Protein AF-A0A924WTA7-F1 (afdb_monomer_lite)

Structure (mmCIF, N/CA/C/O backbone):
data_AF-A0A924WTA7-F1
#
_entry.id   AF-A0A924WTA7-F1
#
loop_
_atom_site.group_PDB
_atom_site.id
_atom_site.type_symbol
_atom_site.label_atom_id
_atom_site.label_alt_id
_atom_site.label_comp_id
_atom_site.label_asym_id
_atom_site.label_entity_id
_atom_site.label_seq_id
_atom_site.pdbx_PDB_ins_code
_atom_site.Cartn_x
_atom_site.Cartn_y
_atom_site.Cartn_z
_atom_site.occupancy
_atom_site.B_iso_or_equiv
_atom_site.auth_seq_id
_atom_site.auth_comp_id
_atom_site.auth_asym_id
_atom_site.auth_atom_id
_atom_site.pdbx_PDB_model_num
ATOM 1 N N . MET A 1 1 ? 3.407 2.671 -11.852 1.00 28.19 1 MET A N 1
ATOM 2 C CA . MET A 1 1 ? 4.182 3.380 -10.799 1.00 28.19 1 MET A CA 1
ATOM 3 C C . MET A 1 1 ? 5.503 2.660 -10.508 1.00 28.19 1 MET A C 1
ATOM 5 O O . MET A 1 1 ? 6.537 3.279 -10.706 1.00 28.19 1 MET A O 1
ATOM 9 N N . LEU A 1 2 ? 5.511 1.359 -10.167 1.00 25.31 2 LEU A N 1
ATOM 10 C CA . LEU A 1 2 ? 6.747 0.553 -10.023 1.00 25.31 2 LEU A CA 1
ATOM 11 C C . LEU A 1 2 ? 7.569 0.410 -11.327 1.00 25.31 2 LEU A C 1
ATOM 13 O O . LEU A 1 2 ? 8.793 0.410 -11.280 1.00 25.31 2 LEU A O 1
ATOM 17 N N . THR A 1 3 ? 6.927 0.391 -12.500 1.00 32.69 3 THR A N 1
ATOM 18 C CA . THR A 1 3 ? 7.593 0.323 -13.819 1.00 32.69 3 THR A CA 1
ATOM 19 C C . THR A 1 3 ? 8.414 1.570 -14.171 1.00 32.69 3 THR A C 1
ATOM 21 O O . THR A 1 3 ? 9.398 1.470 -14.897 1.00 32.69 3 THR A O 1
ATOM 24 N N . ILE A 1 4 ? 8.075 2.739 -13.606 1.00 33.22 4 ILE A N 1
ATOM 25 C CA . ILE A 1 4 ? 8.861 3.974 -13.782 1.00 33.22 4 ILE A CA 1
ATOM 26 C C . ILE A 1 4 ? 10.202 3.866 -13.032 1.00 33.22 4 ILE A C 1
ATOM 28 O O . ILE A 1 4 ? 11.200 4.402 -13.502 1.00 33.22 4 ILE A O 1
ATOM 32 N N . ALA A 1 5 ? 10.258 3.118 -11.920 1.00 28.86 5 ALA A N 1
ATOM 33 C CA . ALA A 1 5 ? 11.489 2.888 -11.157 1.00 28.86 5 ALA A CA 1
ATOM 34 C C . ALA A 1 5 ? 12.494 1.994 -11.912 1.00 28.86 5 ALA A C 1
ATOM 36 O O . ALA A 1 5 ? 13.695 2.264 -11.896 1.00 28.86 5 ALA A O 1
ATOM 37 N N . GLY A 1 6 ? 12.005 0.969 -12.627 1.00 29.58 6 GLY A N 1
ATOM 38 C CA . GLY A 1 6 ? 12.844 0.016 -13.371 1.00 29.58 6 GLY A CA 1
ATOM 39 C C . GLY A 1 6 ? 13.664 0.647 -14.505 1.00 29.58 6 GLY A C 1
ATOM 40 O O . GLY A 1 6 ? 14.790 0.227 -14.765 1.00 29.58 6 GLY A O 1
ATOM 41 N N . GLY A 1 7 ? 13.160 1.725 -15.118 1.00 31.39 7 GLY A N 1
ATOM 42 C CA . GLY A 1 7 ? 13.829 2.427 -16.221 1.00 31.39 7 GLY A CA 1
ATOM 43 C C . GLY A 1 7 ? 15.033 3.301 -15.834 1.00 31.39 7 GLY A C 1
ATOM 44 O O . GLY A 1 7 ? 15.723 3.794 -16.723 1.00 31.39 7 GLY A O 1
ATOM 45 N N . ILE A 1 8 ? 15.310 3.513 -14.539 1.00 35.62 8 ILE A N 1
ATOM 46 C CA . ILE A 1 8 ? 16.321 4.485 -14.053 1.00 35.62 8 ILE A CA 1
ATOM 47 C C . ILE A 1 8 ? 17.599 3.788 -13.533 1.00 35.62 8 ILE A C 1
ATOM 49 O O . ILE A 1 8 ? 18.586 4.433 -13.180 1.00 35.62 8 ILE A O 1
ATOM 53 N N . VAL A 1 9 ? 17.642 2.451 -13.543 1.00 31.70 9 VAL A N 1
ATOM 54 C CA . VAL A 1 9 ? 18.709 1.639 -12.913 1.00 31.70 9 VAL A CA 1
ATOM 55 C C . VAL A 1 9 ? 20.120 1.873 -13.504 1.00 31.70 9 VAL A C 1
ATOM 57 O O . VAL A 1 9 ? 21.126 1.513 -12.894 1.00 31.70 9 VAL A O 1
ATOM 60 N N . VAL A 1 10 ? 20.250 2.560 -14.640 1.00 34.97 10 VAL A N 1
ATOM 61 C CA . VAL A 1 10 ? 21.535 2.738 -15.344 1.00 34.97 10 VAL A CA 1
ATOM 62 C C . VAL A 1 10 ? 22.418 3.855 -14.756 1.00 34.97 10 VAL A C 1
ATOM 64 O O . VAL A 1 10 ? 23.611 3.920 -15.041 1.00 34.97 10 VAL A O 1
ATOM 67 N N . LEU A 1 11 ? 21.912 4.702 -13.856 1.00 31.02 11 LEU A N 1
ATOM 68 C CA . LEU A 1 11 ? 22.708 5.805 -13.292 1.00 31.02 11 LEU A CA 1
ATOM 69 C C . LEU A 1 11 ? 23.697 5.388 -12.176 1.00 31.02 11 LEU A C 1
ATOM 71 O O . LEU A 1 11 ? 24.550 6.182 -11.778 1.00 31.02 11 LEU A O 1
ATOM 75 N N . ALA A 1 12 ? 23.624 4.151 -11.671 1.00 29.91 12 ALA A N 1
ATOM 76 C CA . ALA A 1 12 ? 24.278 3.768 -10.416 1.00 29.91 12 ALA A CA 1
ATOM 77 C C . ALA A 1 12 ? 25.805 3.532 -10.461 1.00 29.91 12 ALA A C 1
ATOM 79 O O . ALA A 1 12 ? 26.386 3.320 -9.400 1.00 29.91 12 ALA A O 1
ATOM 80 N N . ALA A 1 13 ? 26.494 3.531 -11.610 1.00 34.81 13 ALA A N 1
ATOM 81 C CA . ALA A 1 13 ? 27.899 3.070 -11.616 1.00 34.81 13 ALA A CA 1
ATOM 82 C C . ALA A 1 13 ? 28.902 3.862 -12.455 1.00 34.81 13 ALA A C 1
ATOM 84 O O . ALA A 1 13 ? 29.948 3.338 -12.828 1.00 34.81 13 ALA A O 1
ATOM 85 N N . VAL A 1 14 ? 28.664 5.157 -12.652 1.00 33.22 14 VAL A N 1
ATOM 86 C CA . VAL A 1 14 ? 29.752 6.064 -13.062 1.00 33.22 14 VAL A CA 1
ATOM 87 C C . VAL A 1 14 ? 30.529 6.595 -11.838 1.00 33.22 14 VAL A C 1
ATOM 89 O O . VAL A 1 14 ? 31.705 6.928 -11.944 1.00 33.22 14 VAL A O 1
ATOM 92 N N . GLY A 1 15 ? 29.928 6.583 -10.640 1.00 27.72 15 GLY A N 1
ATOM 93 C CA . GLY A 1 15 ? 30.488 7.214 -9.433 1.00 27.72 15 GLY A CA 1
ATOM 94 C C . GLY A 1 15 ? 31.543 6.438 -8.638 1.00 27.72 15 GLY A C 1
ATOM 95 O O . GLY A 1 15 ? 32.041 6.960 -7.645 1.00 27.72 15 GLY A O 1
ATOM 96 N N . GLY A 1 16 ? 31.891 5.209 -9.029 1.00 26.66 16 GLY A N 1
ATOM 97 C CA . GLY A 1 16 ? 32.831 4.373 -8.267 1.00 26.66 16 GLY A CA 1
ATOM 98 C C . GLY A 1 16 ? 34.277 4.363 -8.770 1.00 26.66 16 GLY A C 1
ATOM 99 O O . GLY A 1 16 ? 35.126 3.783 -8.100 1.00 26.66 16 GLY A O 1
ATOM 100 N N . GLY A 1 17 ? 34.559 4.944 -9.944 1.00 30.69 17 GLY A N 1
ATOM 101 C CA . GLY A 1 17 ? 35.765 4.590 -10.700 1.00 30.69 17 GLY A CA 1
ATOM 102 C C . GLY A 1 17 ? 36.702 5.711 -11.144 1.00 30.69 17 GLY A C 1
ATOM 103 O O . GLY A 1 17 ? 37.903 5.477 -11.113 1.00 30.69 17 GLY A O 1
ATOM 104 N N . LEU A 1 18 ? 36.240 6.887 -11.585 1.00 29.45 18 LEU A N 1
ATOM 105 C CA . LEU A 1 18 ? 37.131 7.908 -12.172 1.00 29.45 18 LEU A CA 1
ATOM 106 C C . LEU A 1 18 ? 36.600 9.348 -11.976 1.00 29.45 18 LEU A C 1
ATOM 108 O O . LEU A 1 18 ? 35.395 9.573 -11.935 1.00 29.45 18 LEU A O 1
ATOM 112 N N . LEU A 1 19 ? 37.539 10.288 -11.802 1.00 26.83 19 LEU A N 1
ATOM 113 C CA . LEU A 1 19 ? 37.437 11.620 -11.164 1.00 26.83 19 LEU A CA 1
ATOM 114 C C . LEU A 1 19 ? 37.329 12.799 -12.163 1.00 26.83 19 LEU A C 1
ATOM 116 O O . LEU A 1 19 ? 37.652 12.598 -13.324 1.00 26.83 19 LEU A O 1
ATOM 120 N N . LEU A 1 20 ? 36.839 13.994 -11.753 1.00 36.53 20 LEU A N 1
ATOM 121 C CA . LEU A 1 20 ? 35.818 14.747 -12.532 1.00 36.53 20 LEU A CA 1
ATOM 122 C C . LEU A 1 20 ? 35.754 16.306 -12.659 1.00 36.53 20 LEU A C 1
ATOM 124 O O . LEU A 1 20 ? 36.115 17.010 -11.725 1.00 36.53 20 LEU A O 1
ATOM 128 N N . TYR A 1 21 ? 35.324 16.753 -13.881 1.00 43.41 21 TYR A N 1
ATOM 129 C CA . TYR A 1 21 ? 35.082 18.032 -14.668 1.00 43.41 21 TYR A CA 1
ATOM 130 C C . TYR A 1 21 ? 36.039 19.270 -14.846 1.00 43.41 21 TYR A C 1
ATOM 132 O O . TYR A 1 21 ? 36.932 19.499 -14.043 1.00 43.41 21 TYR A O 1
ATOM 140 N N . GLY A 1 22 ? 35.907 20.160 -15.877 1.00 27.33 22 GLY A N 1
ATOM 141 C CA . GLY A 1 22 ? 34.830 20.392 -16.883 1.00 27.33 22 GLY A CA 1
ATOM 142 C C . GLY A 1 22 ? 35.028 21.515 -17.948 1.00 27.33 22 GLY A C 1
ATOM 143 O O . GLY A 1 22 ? 35.989 22.268 -17.889 1.00 27.33 22 GLY A O 1
ATOM 144 N N . HIS A 1 23 ? 34.085 21.626 -18.914 1.00 24.61 23 HIS A N 1
ATOM 145 C CA . HIS A 1 23 ? 33.738 22.798 -19.770 1.00 24.61 23 HIS A CA 1
ATOM 146 C C . HIS A 1 23 ? 32.429 22.540 -20.578 1.00 24.61 23 HIS A C 1
ATOM 148 O O . HIS A 1 23 ? 32.063 21.389 -20.816 1.00 24.61 23 HIS A O 1
ATOM 154 N N . LYS A 1 24 ? 31.727 23.601 -21.035 1.00 29.80 24 LYS A N 1
ATOM 155 C CA . LYS A 1 24 ? 30.596 23.534 -22.002 1.00 29.80 24 LYS A CA 1
ATOM 156 C C . LYS A 1 24 ? 31.083 23.064 -23.382 1.00 29.80 24 LYS A C 1
ATOM 158 O O . LYS A 1 24 ? 32.128 23.527 -23.829 1.00 29.80 24 LYS A O 1
ATOM 163 N N . LEU A 1 25 ? 30.31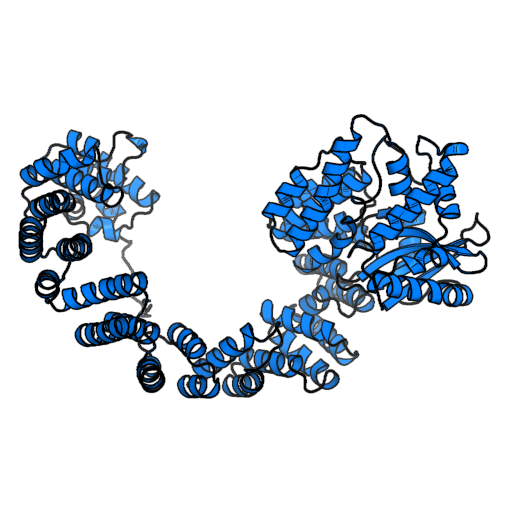6 22.210 -24.075 1.00 35.22 25 LEU A N 1
ATOM 164 C CA . LEU A 1 25 ? 30.744 21.573 -25.332 1.00 35.22 25 LEU A CA 1
ATOM 165 C C . LEU A 1 25 ? 29.666 21.512 -26.437 1.00 35.22 25 LEU A C 1
ATOM 167 O O . LEU A 1 25 ? 28.473 21.543 -26.129 1.00 35.22 25 LEU A O 1
ATOM 171 N N . PRO A 1 26 ? 30.097 21.407 -27.714 1.00 28.80 26 PRO A N 1
ATOM 172 C CA . PRO A 1 26 ? 29.258 21.350 -28.908 1.00 28.80 26 PRO A CA 1
ATOM 173 C C . PRO A 1 26 ? 28.727 19.936 -29.218 1.00 28.80 26 PRO A C 1
ATOM 175 O O . PRO A 1 26 ? 29.161 18.932 -28.655 1.00 28.80 26 PRO A O 1
ATOM 178 N N . THR A 1 27 ? 27.775 19.886 -30.149 1.00 32.72 27 THR A N 1
ATOM 179 C CA . THR A 1 27 ? 27.124 18.695 -30.718 1.00 32.72 27 THR A CA 1
ATOM 180 C C . THR A 1 27 ? 28.106 17.676 -31.323 1.00 32.72 27 THR A C 1
ATOM 182 O O . THR A 1 27 ? 29.111 18.059 -31.916 1.00 32.72 27 THR A O 1
ATOM 185 N N . ARG A 1 28 ? 27.784 16.379 -31.158 1.00 42.12 28 ARG A N 1
ATOM 186 C CA . ARG A 1 28 ? 28.545 15.177 -31.576 1.00 42.12 28 ARG A CA 1
ATOM 187 C C . ARG A 1 28 ? 28.965 15.156 -33.061 1.00 42.12 28 ARG A C 1
ATOM 189 O O . ARG A 1 28 ? 28.349 15.808 -33.892 1.00 42.12 28 ARG A O 1
ATOM 196 N N . ILE A 1 29 ? 29.993 14.346 -33.350 1.00 38.91 29 ILE A N 1
ATOM 197 C CA . ILE A 1 29 ? 30.813 14.318 -34.582 1.00 38.91 29 ILE A CA 1
ATOM 198 C C . ILE A 1 29 ? 30.165 13.620 -35.803 1.00 38.91 29 ILE A C 1
ATOM 200 O O . ILE A 1 29 ? 30.636 13.827 -36.916 1.00 38.91 29 ILE A O 1
ATOM 204 N N . ASP A 1 30 ? 29.055 12.890 -35.667 1.00 43.25 30 ASP A N 1
ATOM 205 C CA . ASP A 1 30 ? 28.564 12.036 -36.766 1.00 43.25 30 ASP A CA 1
ATOM 206 C C . ASP A 1 30 ? 27.236 12.546 -37.371 1.00 43.25 30 ASP A C 1
ATOM 208 O O . ASP A 1 30 ? 26.161 12.105 -36.982 1.00 43.25 30 ASP A O 1
ATOM 212 N N . GLY A 1 31 ? 27.275 13.475 -38.329 1.00 49.94 31 GLY A N 1
ATOM 213 C CA . GLY A 1 31 ? 26.071 13.937 -39.050 1.00 49.94 31 GLY A CA 1
ATOM 214 C C . GLY A 1 31 ? 25.108 14.815 -38.232 1.00 49.94 31 GLY A C 1
ATOM 215 O O . GLY A 1 31 ? 25.347 15.145 -37.068 1.00 49.94 31 GLY A O 1
ATOM 216 N N . SER A 1 32 ? 24.010 15.260 -38.851 1.00 55.28 32 SER A N 1
ATOM 217 C CA . SER A 1 32 ? 23.024 16.093 -38.154 1.00 55.28 32 SER A CA 1
ATOM 218 C C . SER A 1 32 ? 22.236 15.269 -37.124 1.00 55.28 32 SER A C 1
ATOM 220 O O . SER A 1 32 ? 21.926 14.096 -37.330 1.00 55.28 32 SER A O 1
ATOM 222 N N . ARG A 1 33 ? 21.839 15.893 -36.004 1.00 60.31 33 ARG A N 1
ATOM 223 C CA . ARG A 1 33 ? 21.002 15.250 -34.965 1.00 60.31 33 ARG A CA 1
ATOM 224 C C . ARG A 1 33 ? 19.729 14.602 -35.527 1.00 60.31 33 ARG A C 1
ATOM 226 O O . ARG A 1 33 ? 19.269 13.596 -34.994 1.00 60.31 33 ARG A O 1
ATOM 233 N N . ALA A 1 34 ? 19.157 15.181 -36.581 1.00 58.69 34 ALA A N 1
ATOM 234 C CA . ALA A 1 34 ? 17.959 14.663 -37.233 1.00 58.69 34 ALA A CA 1
ATOM 235 C C . ALA A 1 34 ? 18.231 13.352 -37.990 1.00 58.69 34 ALA A C 1
ATOM 237 O O . ALA A 1 34 ? 17.439 12.416 -37.886 1.00 58.69 34 ALA A O 1
ATOM 238 N N . GLU A 1 35 ? 19.366 13.252 -38.686 1.00 61.66 35 GLU A N 1
ATOM 239 C CA . GLU A 1 35 ? 19.775 12.036 -39.401 1.00 61.66 35 GLU A CA 1
ATOM 240 C C . GLU A 1 35 ? 20.035 10.884 -38.427 1.00 61.66 35 GLU A C 1
ATOM 242 O O . GLU A 1 35 ? 19.522 9.787 -38.633 1.00 61.66 35 GLU A O 1
ATOM 247 N N . GLN A 1 36 ? 20.727 11.145 -37.312 1.00 64.06 36 GLN A N 1
ATOM 248 C CA . GLN A 1 36 ? 20.961 10.136 -36.272 1.00 64.06 36 GLN A CA 1
ATOM 249 C C . GLN A 1 36 ? 19.658 9.638 -35.629 1.00 64.06 36 GLN A C 1
ATOM 251 O O . GLN A 1 36 ? 19.497 8.440 -35.403 1.00 64.06 36 GLN A O 1
ATOM 256 N N . ARG A 1 37 ? 18.708 10.537 -35.335 1.00 66.81 37 ARG A N 1
ATOM 257 C CA . ARG A 1 37 ? 17.400 10.152 -34.775 1.00 66.81 37 ARG A CA 1
ATOM 258 C C . ARG A 1 37 ? 16.605 9.303 -35.760 1.00 66.81 37 ARG A C 1
ATOM 260 O O . ARG A 1 37 ? 16.134 8.231 -35.393 1.00 66.81 37 ARG A O 1
ATOM 267 N N . SER A 1 38 ? 16.542 9.724 -37.023 1.00 65.81 38 SER A N 1
ATOM 268 C CA . SER A 1 38 ? 15.912 8.935 -38.087 1.00 65.81 38 SER A CA 1
ATOM 269 C C . SER A 1 38 ? 16.568 7.561 -38.245 1.00 65.81 38 SER A C 1
ATOM 271 O O . SER A 1 38 ? 15.887 6.577 -38.533 1.00 65.81 38 SER A O 1
ATOM 273 N N . GLU A 1 39 ? 17.884 7.479 -38.051 1.00 70.31 39 GLU A N 1
ATOM 274 C CA . GLU A 1 39 ? 18.632 6.232 -38.101 1.00 70.31 39 GLU A CA 1
ATOM 275 C C . GLU A 1 39 ? 18.244 5.275 -36.965 1.00 70.31 39 GLU A C 1
ATOM 277 O O . GLU A 1 39 ? 17.970 4.100 -37.226 1.00 70.31 39 GLU A O 1
ATOM 282 N N . ILE A 1 40 ? 18.208 5.780 -35.727 1.00 70.81 40 ILE A N 1
ATOM 283 C CA . ILE A 1 40 ? 17.836 5.017 -34.529 1.00 70.81 40 ILE A CA 1
ATOM 284 C C . ILE A 1 40 ? 16.406 4.490 -34.670 1.00 70.81 40 ILE A C 1
ATOM 286 O O . ILE A 1 40 ? 16.174 3.301 -34.453 1.00 70.81 40 ILE A O 1
ATOM 290 N N . VAL A 1 41 ? 15.465 5.333 -35.107 1.00 67.31 41 VAL A N 1
ATOM 291 C CA . VAL A 1 41 ? 14.074 4.922 -35.352 1.00 67.31 41 VAL A CA 1
ATOM 292 C C . VAL A 1 41 ? 14.017 3.806 -36.376 1.00 67.31 41 VAL A C 1
ATOM 294 O O . VAL A 1 41 ? 13.430 2.765 -36.107 1.00 67.31 41 VAL A O 1
ATOM 297 N N . ALA A 1 42 ? 14.671 3.968 -37.528 1.00 71.69 42 ALA A N 1
ATOM 298 C CA . ALA A 1 42 ? 14.681 2.934 -38.557 1.00 71.69 42 ALA A CA 1
ATOM 299 C C . ALA A 1 42 ? 15.305 1.620 -38.057 1.00 71.69 42 ALA A C 1
ATOM 301 O O . ALA A 1 42 ? 14.884 0.540 -38.465 1.00 71.69 42 ALA A O 1
ATOM 302 N N . ALA A 1 43 ? 16.308 1.701 -37.179 1.00 73.50 43 ALA A N 1
ATOM 303 C CA . ALA A 1 43 ? 16.931 0.535 -36.571 1.00 73.50 43 ALA A CA 1
ATOM 304 C C . ALA A 1 43 ? 16.024 -0.156 -35.542 1.00 73.50 43 ALA A C 1
ATOM 306 O O . ALA A 1 43 ? 16.074 -1.375 -35.454 1.00 73.50 43 ALA A O 1
ATOM 307 N N . LEU A 1 44 ? 15.214 0.587 -34.780 1.00 72.00 44 LEU A N 1
ATOM 308 C CA . LEU A 1 44 ? 14.382 0.065 -33.687 1.00 72.00 44 LEU A CA 1
ATOM 309 C C . LEU A 1 44 ? 12.911 -0.176 -34.069 1.00 72.00 44 LEU A C 1
ATOM 311 O O . LEU A 1 44 ? 12.187 -0.797 -33.300 1.00 72.00 44 LEU A O 1
ATOM 315 N N . ALA A 1 45 ? 12.467 0.269 -35.247 1.00 64.56 45 ALA A N 1
ATOM 316 C CA . ALA A 1 45 ? 11.064 0.223 -35.671 1.00 64.56 45 ALA A CA 1
ATOM 317 C C . ALA A 1 45 ? 10.507 -1.187 -35.919 1.00 64.56 45 ALA A C 1
ATOM 319 O O . ALA A 1 45 ? 9.292 -1.347 -36.028 1.00 64.56 45 ALA A O 1
ATOM 320 N N . THR A 1 46 ? 11.356 -2.209 -36.061 1.00 62.97 46 THR A N 1
ATOM 321 C CA . THR A 1 46 ? 10.892 -3.569 -36.360 1.00 62.97 46 THR A CA 1
ATOM 322 C C . THR A 1 46 ? 11.477 -4.593 -35.408 1.00 62.97 46 THR A C 1
ATOM 324 O O . THR A 1 46 ? 12.607 -4.469 -34.937 1.00 62.97 46 THR A O 1
ATOM 327 N N . ASN A 1 47 ? 10.717 -5.667 -35.182 1.00 58.91 47 ASN A N 1
ATOM 328 C CA . ASN A 1 47 ? 11.190 -6.780 -34.375 1.00 58.91 47 ASN A CA 1
ATOM 329 C C . ASN A 1 47 ? 12.274 -7.628 -35.060 1.00 58.91 47 ASN A C 1
ATOM 331 O O . ASN A 1 47 ? 12.939 -8.425 -34.398 1.00 58.91 47 ASN A O 1
ATOM 335 N N . GLN A 1 48 ? 12.441 -7.471 -36.373 1.00 61.69 48 GLN A N 1
ATOM 336 C CA . GLN A 1 48 ? 13.387 -8.229 -37.180 1.00 61.69 48 GLN A CA 1
ATOM 337 C C . GLN A 1 48 ? 14.727 -7.502 -37.263 1.00 61.69 48 GLN A C 1
ATOM 339 O O . GLN A 1 48 ? 14.788 -6.276 -37.251 1.00 61.69 48 GLN A O 1
ATOM 344 N N . SER A 1 49 ? 15.815 -8.268 -37.361 1.00 64.19 49 SER A N 1
ATOM 345 C CA . SER A 1 49 ? 17.136 -7.682 -37.576 1.00 64.19 49 SER A CA 1
ATOM 346 C C . SER A 1 49 ? 17.202 -7.058 -38.972 1.00 64.19 49 SER A C 1
ATOM 348 O O . SER A 1 49 ? 17.102 -7.767 -39.972 1.00 64.19 49 SER A O 1
ATOM 350 N N . VAL A 1 50 ? 17.377 -5.740 -39.040 1.00 65.06 50 VAL A N 1
ATOM 351 C CA . VAL A 1 50 ? 17.561 -4.980 -40.280 1.00 65.06 50 VAL A CA 1
ATOM 352 C C . VAL A 1 50 ? 19.058 -4.746 -40.496 1.00 65.06 50 VAL A C 1
ATOM 354 O O . VAL A 1 50 ? 19.711 -4.082 -39.696 1.00 65.06 50 VAL A O 1
ATOM 357 N N . GLY A 1 51 ? 19.634 -5.280 -41.572 1.00 70.31 51 GLY A N 1
ATOM 358 C CA . GLY A 1 51 ? 21.069 -5.154 -41.863 1.00 70.31 51 GLY A CA 1
ATOM 359 C C . GLY A 1 51 ? 21.644 -6.419 -42.493 1.00 70.31 51 GLY A C 1
ATOM 360 O O . GLY A 1 51 ? 20.895 -7.259 -42.984 1.00 70.31 51 GLY A O 1
ATOM 361 N N . ASP A 1 52 ? 22.971 -6.560 -42.488 1.00 77.75 52 ASP A N 1
ATOM 362 C CA . ASP A 1 52 ? 23.659 -7.723 -43.065 1.00 77.75 52 ASP A CA 1
ATOM 363 C C . ASP A 1 52 ? 23.529 -8.966 -42.148 1.00 77.75 52 ASP A C 1
ATOM 365 O O . ASP A 1 52 ? 24.145 -9.007 -41.074 1.00 77.75 52 ASP A O 1
ATOM 369 N N . PRO A 1 53 ? 22.805 -10.029 -42.566 1.00 83.56 53 PRO A N 1
ATOM 370 C CA . PRO A 1 53 ? 22.620 -11.236 -41.756 1.00 83.56 53 PRO A CA 1
ATOM 371 C C . PRO A 1 53 ? 23.924 -11.993 -41.460 1.00 83.56 53 PRO A C 1
ATOM 373 O O . PRO A 1 53 ? 24.003 -12.759 -40.492 1.00 83.56 53 PRO A O 1
ATOM 376 N N . ALA A 1 54 ? 24.954 -11.838 -42.295 1.00 85.94 54 ALA A N 1
ATOM 377 C CA . ALA A 1 54 ? 26.265 -12.426 -42.054 1.00 85.94 54 ALA A CA 1
ATOM 378 C C . ALA A 1 54 ? 27.011 -11.678 -40.943 1.00 85.94 54 ALA A C 1
ATOM 380 O O . ALA A 1 54 ? 27.616 -12.328 -40.087 1.00 85.94 54 ALA A O 1
ATOM 381 N N . LEU A 1 55 ? 26.939 -10.343 -40.910 1.00 86.06 55 LEU A N 1
ATOM 382 C CA . LEU A 1 55 ? 27.498 -9.549 -39.813 1.00 86.06 55 LEU A CA 1
ATOM 383 C C . LEU A 1 55 ? 26.747 -9.802 -38.503 1.00 86.06 55 LEU A C 1
ATOM 385 O O . LEU A 1 55 ? 27.401 -10.048 -37.489 1.00 86.06 55 LEU A O 1
ATOM 389 N N . THR A 1 56 ? 25.409 -9.860 -38.525 1.00 89.62 56 THR A N 1
ATOM 390 C CA . THR A 1 56 ? 24.595 -10.192 -37.340 1.00 89.62 56 THR A CA 1
ATOM 391 C C . THR A 1 56 ? 25.024 -11.518 -36.708 1.00 89.62 56 THR A C 1
ATOM 393 O O . THR A 1 56 ? 25.286 -11.573 -35.505 1.00 89.62 56 THR A O 1
ATOM 396 N N . ARG A 1 57 ? 25.211 -12.573 -37.516 1.00 90.19 57 ARG A N 1
ATOM 397 C CA . ARG A 1 57 ? 25.699 -13.877 -37.026 1.00 90.19 57 ARG A CA 1
ATOM 398 C C . ARG A 1 57 ? 27.113 -13.822 -36.444 1.00 90.19 57 ARG A C 1
ATOM 400 O O . ARG A 1 57 ? 27.417 -14.587 -35.534 1.00 90.19 57 ARG A O 1
ATOM 407 N N . GLN A 1 58 ? 27.978 -12.938 -36.943 1.00 91.62 58 GLN A N 1
ATOM 408 C CA . GLN A 1 58 ? 29.345 -12.807 -36.431 1.00 91.62 58 GLN A CA 1
ATOM 409 C C . GLN A 1 58 ? 29.416 -12.060 -35.090 1.00 91.62 58 GLN A C 1
ATOM 411 O O . GLN A 1 58 ? 30.266 -12.399 -34.267 1.00 91.62 58 GLN A O 1
ATOM 416 N N . VAL A 1 59 ? 28.558 -11.059 -34.859 1.00 92.06 59 VAL A N 1
ATOM 417 C CA . VAL A 1 59 ? 28.587 -10.242 -33.627 1.00 92.06 59 VAL A CA 1
ATOM 418 C C . VAL A 1 59 ? 27.794 -10.861 -32.474 1.00 92.06 59 VAL A C 1
ATOM 420 O O . VAL A 1 59 ? 28.142 -10.661 -31.311 1.00 92.06 59 VAL A O 1
ATOM 423 N N . GLN A 1 60 ? 26.771 -11.667 -32.769 1.00 91.50 60 GLN A N 1
ATOM 424 C CA . GLN A 1 60 ? 25.894 -12.282 -31.766 1.00 91.50 60 GLN A CA 1
ATOM 425 C C . GLN A 1 60 ? 26.635 -13.066 -30.656 1.00 91.50 60 GLN A C 1
ATOM 427 O O . GLN A 1 60 ? 26.287 -12.896 -29.484 1.00 91.50 60 GLN A O 1
ATOM 432 N N . PRO A 1 61 ? 27.691 -13.865 -30.938 1.00 93.62 61 PRO A N 1
ATOM 433 C CA . PRO A 1 61 ? 28.433 -14.562 -29.887 1.00 93.62 61 PRO A CA 1
ATOM 434 C C . PRO A 1 61 ? 29.112 -13.629 -28.878 1.00 93.62 61 PRO A C 1
ATOM 436 O O . PRO A 1 61 ? 29.270 -14.013 -27.720 1.00 93.62 61 PRO A O 1
ATOM 439 N N . LEU A 1 62 ? 29.528 -12.425 -29.294 1.00 94.00 62 LEU A N 1
ATOM 440 C CA . LEU A 1 62 ? 30.104 -11.435 -28.381 1.00 94.00 62 LEU A CA 1
ATOM 441 C C . LEU A 1 62 ? 29.049 -10.936 -27.391 1.00 94.00 62 LEU A C 1
ATOM 443 O O . LEU A 1 62 ? 29.297 -10.984 -26.192 1.00 94.00 62 LEU A O 1
ATOM 447 N N . LEU A 1 63 ? 27.878 -10.509 -27.877 1.00 91.88 63 LEU A N 1
ATOM 448 C CA . LEU A 1 63 ? 26.806 -9.979 -27.024 1.00 91.88 63 LEU A CA 1
ATOM 449 C C . LEU A 1 63 ? 26.257 -11.027 -26.053 1.00 91.88 63 LEU A C 1
ATOM 451 O O . LEU A 1 63 ? 25.956 -10.697 -24.908 1.00 91.88 63 LEU A O 1
ATOM 455 N N . LYS A 1 64 ? 26.175 -12.293 -26.483 1.00 91.19 64 LYS A N 1
ATOM 456 C CA . LYS A 1 64 ? 25.811 -13.407 -25.600 1.00 91.19 64 LYS A CA 1
ATOM 457 C C . LYS A 1 64 ? 26.812 -13.566 -24.451 1.00 91.19 64 LYS A C 1
ATOM 459 O O . LYS A 1 64 ? 26.406 -13.565 -23.295 1.00 91.19 64 LYS A O 1
ATOM 464 N N . ARG A 1 65 ? 28.113 -13.661 -24.761 1.00 90.44 65 ARG A N 1
ATOM 465 C CA . ARG A 1 65 ? 29.159 -13.788 -23.729 1.00 90.44 65 ARG A CA 1
ATOM 466 C C . ARG A 1 65 ? 29.206 -12.574 -22.806 1.00 90.44 65 ARG A C 1
ATOM 468 O O . ARG A 1 65 ? 29.397 -12.751 -21.613 1.00 90.44 65 ARG A O 1
ATOM 475 N N . LEU A 1 66 ? 29.005 -11.372 -23.347 1.00 89.06 66 LEU A N 1
ATOM 476 C CA . LEU A 1 66 ? 28.973 -10.140 -22.561 1.00 89.06 66 LEU A CA 1
ATOM 477 C C . LEU A 1 66 ? 27.839 -10.138 -21.536 1.00 89.06 66 LEU A C 1
ATOM 479 O O . LEU A 1 66 ? 28.094 -9.884 -20.361 1.00 89.06 66 LEU A O 1
ATOM 483 N N . GLY A 1 67 ? 26.621 -10.493 -21.953 1.00 87.38 67 GLY A N 1
ATOM 484 C CA . GLY A 1 67 ? 25.480 -10.608 -21.042 1.00 87.38 67 GLY A CA 1
ATOM 485 C C . GLY A 1 67 ? 25.696 -11.652 -19.941 1.00 87.38 67 GLY A C 1
ATOM 486 O O . GLY A 1 67 ? 25.470 -11.366 -18.765 1.00 87.38 67 GLY A O 1
ATOM 487 N N . GLU A 1 68 ? 26.218 -12.831 -20.299 1.00 86.12 68 GLU A N 1
ATOM 488 C CA . GLU A 1 68 ? 26.524 -13.909 -19.345 1.00 86.12 68 GLU A CA 1
ATOM 489 C C . GLU A 1 68 ? 27.630 -13.523 -18.347 1.00 86.12 68 GLU A C 1
ATOM 491 O O . GLU A 1 68 ? 27.524 -13.829 -17.158 1.00 86.12 68 GLU A O 1
ATOM 496 N N . SER A 1 69 ? 28.686 -12.846 -18.812 1.00 86.12 69 SER A N 1
ATOM 497 C CA . SER A 1 69 ? 29.778 -12.350 -17.966 1.00 86.12 69 SER A CA 1
ATOM 498 C C . SER A 1 69 ? 29.297 -11.308 -16.958 1.00 86.12 69 SER A C 1
ATOM 500 O O . SER A 1 69 ? 29.688 -11.363 -15.792 1.00 86.12 69 SER A O 1
ATOM 502 N N . LEU A 1 70 ? 28.425 -10.392 -17.391 1.00 80.75 70 LEU A N 1
ATOM 503 C CA . LEU A 1 70 ? 27.814 -9.378 -16.530 1.00 80.75 70 LEU A CA 1
ATOM 504 C C . LEU A 1 70 ? 26.930 -10.004 -15.449 1.00 80.75 70 LEU A C 1
ATOM 506 O O . LEU A 1 70 ? 27.025 -9.621 -14.289 1.00 80.75 70 LEU A O 1
ATOM 510 N N . LEU A 1 71 ? 26.126 -11.014 -15.795 1.00 79.25 71 LEU A N 1
ATOM 511 C CA . LEU A 1 71 ? 25.304 -11.736 -14.814 1.00 79.25 71 LEU A CA 1
ATOM 512 C C . LEU A 1 71 ? 26.135 -12.460 -13.751 1.00 79.25 71 LEU A C 1
ATOM 514 O O . LEU A 1 71 ? 25.722 -12.562 -12.598 1.00 79.25 71 LEU A O 1
ATOM 518 N N . LYS A 1 72 ? 27.300 -12.981 -14.141 1.00 82.69 72 LYS A N 1
ATOM 519 C CA . LYS A 1 72 ? 28.208 -13.708 -13.244 1.00 82.69 72 LYS A CA 1
ATOM 520 C C . LYS A 1 72 ? 29.148 -12.797 -12.458 1.00 82.69 72 LYS A C 1
ATOM 522 O O . LYS A 1 72 ? 29.885 -13.314 -11.626 1.00 82.69 72 LYS A O 1
ATOM 527 N N . HIS A 1 73 ? 29.126 -11.486 -12.710 1.00 78.56 73 HIS A N 1
ATOM 528 C CA . HIS A 1 73 ? 30.079 -10.527 -12.149 1.00 78.56 73 HIS A CA 1
ATOM 529 C C . HIS A 1 73 ? 31.537 -10.976 -12.368 1.00 78.56 73 HIS A C 1
ATOM 531 O O . HIS A 1 73 ? 32.352 -10.945 -11.448 1.00 78.56 73 HIS A O 1
ATOM 537 N N . ASP A 1 74 ? 31.858 -11.461 -13.577 1.00 79.19 74 ASP A N 1
ATOM 538 C CA . ASP A 1 74 ? 33.177 -12.015 -13.916 1.00 79.19 74 ASP A CA 1
ATOM 539 C C . ASP A 1 74 ? 34.078 -10.979 -14.627 1.00 79.19 74 ASP A C 1
ATOM 541 O O . ASP A 1 74 ? 34.047 -10.868 -15.863 1.00 79.19 74 ASP A O 1
ATOM 545 N N . PRO A 1 75 ? 34.951 -10.255 -13.895 1.00 74.00 75 PRO A N 1
ATOM 546 C CA . PRO A 1 75 ? 35.837 -9.252 -14.481 1.00 74.00 75 PRO A CA 1
ATOM 547 C C . PRO A 1 75 ? 36.979 -9.862 -15.311 1.00 74.00 75 PRO A C 1
ATOM 549 O O . PRO A 1 75 ? 37.665 -9.129 -16.029 1.00 74.00 75 PRO A O 1
ATOM 552 N N . SER A 1 76 ? 37.225 -11.177 -15.222 1.00 76.25 76 SER A N 1
ATOM 553 C CA . SER A 1 76 ? 38.355 -11.832 -15.896 1.00 76.25 76 SER A CA 1
ATOM 554 C C . SER A 1 76 ? 38.140 -11.975 -17.408 1.00 76.25 76 SER A C 1
ATOM 556 O O . SER A 1 76 ? 39.089 -11.901 -18.191 1.00 76.25 76 SER A O 1
ATOM 558 N N . SER A 1 77 ? 36.879 -12.078 -17.834 1.00 80.50 77 SER A N 1
ATOM 559 C CA . SER A 1 77 ? 36.474 -12.212 -19.238 1.00 80.50 77 SER A CA 1
ATOM 560 C C . SER A 1 77 ? 36.567 -10.907 -20.057 1.00 80.50 77 SER A C 1
ATOM 562 O O . SER A 1 77 ? 36.517 -10.935 -21.290 1.00 80.50 77 SER A O 1
ATOM 564 N N . MET A 1 78 ? 36.774 -9.766 -19.389 1.00 75.94 78 MET A N 1
ATOM 565 C CA . MET A 1 78 ? 36.708 -8.413 -19.958 1.00 75.94 78 MET A CA 1
ATOM 566 C C . MET A 1 78 ? 37.719 -8.131 -21.067 1.00 75.94 78 MET A C 1
ATOM 568 O O . MET A 1 78 ? 37.378 -7.533 -22.087 1.00 75.94 78 MET A O 1
ATOM 572 N N . ASP A 1 79 ? 38.957 -8.594 -20.901 1.00 80.25 79 ASP A N 1
ATOM 573 C CA . ASP A 1 79 ? 40.062 -8.311 -21.833 1.00 80.25 79 ASP A CA 1
ATOM 574 C C . ASP A 1 79 ? 39.830 -8.910 -23.221 1.00 80.25 79 ASP A C 1
ATOM 576 O O . ASP A 1 79 ? 40.426 -8.487 -24.212 1.00 80.25 79 ASP A O 1
ATOM 580 N N . GLN A 1 80 ? 38.973 -9.927 -23.289 1.00 85.94 80 GLN A N 1
ATOM 581 C CA . GLN A 1 80 ? 38.623 -10.598 -24.531 1.00 85.94 80 GLN A CA 1
ATOM 582 C C . GLN A 1 80 ? 37.411 -9.956 -25.209 1.00 85.94 80 GLN A C 1
ATOM 584 O O . GLN A 1 80 ? 37.240 -10.144 -26.414 1.00 85.94 80 GLN A O 1
ATOM 589 N N . GLN A 1 81 ? 36.597 -9.212 -24.455 1.00 89.88 81 GLN A N 1
ATOM 590 C CA . GLN A 1 81 ? 35.312 -8.669 -24.893 1.00 89.88 81 GLN A CA 1
ATOM 591 C C . GLN A 1 81 ? 35.357 -7.165 -25.188 1.00 89.88 81 GLN A C 1
ATOM 593 O O . GLN A 1 81 ? 34.572 -6.704 -26.015 1.00 89.88 81 GLN A O 1
ATOM 598 N N . PHE A 1 82 ? 36.291 -6.420 -24.588 1.00 89.50 82 PHE A N 1
ATOM 599 C CA . PHE A 1 82 ? 36.476 -4.985 -24.812 1.00 89.50 82 PHE A CA 1
ATOM 600 C C . PHE A 1 82 ? 37.800 -4.659 -25.507 1.00 89.50 82 PHE A C 1
ATOM 602 O O . PHE A 1 82 ? 38.823 -5.308 -25.286 1.00 89.50 82 PHE A O 1
ATOM 609 N N . ASP A 1 83 ? 37.784 -3.615 -26.333 1.00 90.75 83 ASP A N 1
ATOM 610 C CA . ASP A 1 83 ? 38.968 -3.012 -26.941 1.00 90.75 83 ASP A CA 1
ATOM 611 C C . ASP A 1 83 ? 39.245 -1.643 -26.301 1.00 90.75 83 ASP A C 1
ATOM 613 O O . ASP A 1 83 ? 38.783 -0.596 -26.761 1.00 90.75 83 ASP A O 1
ATOM 617 N N . PHE A 1 84 ? 39.999 -1.662 -25.198 1.00 85.94 84 PHE A N 1
ATOM 618 C CA . PHE A 1 84 ? 40.332 -0.455 -24.434 1.00 85.94 84 PHE A CA 1
ATOM 619 C C . PHE A 1 84 ? 41.218 0.518 -25.222 1.00 85.94 84 PHE A C 1
ATOM 621 O O . PHE A 1 84 ? 41.103 1.728 -25.052 1.00 85.94 84 PHE A O 1
ATOM 628 N N . GLU A 1 85 ? 42.069 0.024 -26.121 1.00 86.50 85 GLU A N 1
ATOM 629 C CA . GLU A 1 85 ? 42.922 0.878 -26.952 1.00 86.50 85 GLU A CA 1
ATOM 630 C C . GLU A 1 85 ? 42.102 1.649 -27.987 1.00 86.50 85 GLU A C 1
ATOM 632 O O . GLU A 1 85 ? 42.316 2.850 -28.193 1.00 86.50 85 GLU A O 1
ATOM 637 N N . ARG A 1 86 ? 41.130 0.983 -28.620 1.00 87.75 86 ARG A N 1
ATOM 638 C CA . ARG A 1 86 ? 40.178 1.635 -29.523 1.00 87.75 86 ARG A CA 1
ATOM 639 C C . ARG A 1 86 ? 39.254 2.596 -28.774 1.00 87.75 86 ARG A C 1
ATOM 641 O O . ARG A 1 86 ? 38.957 3.655 -29.327 1.00 87.75 86 ARG A O 1
ATOM 648 N N . MET A 1 87 ? 38.866 2.275 -27.538 1.00 87.50 87 MET A N 1
ATOM 649 C CA . MET A 1 87 ? 38.083 3.162 -26.667 1.00 87.50 87 MET A CA 1
ATOM 650 C C . MET A 1 87 ? 38.853 4.445 -26.3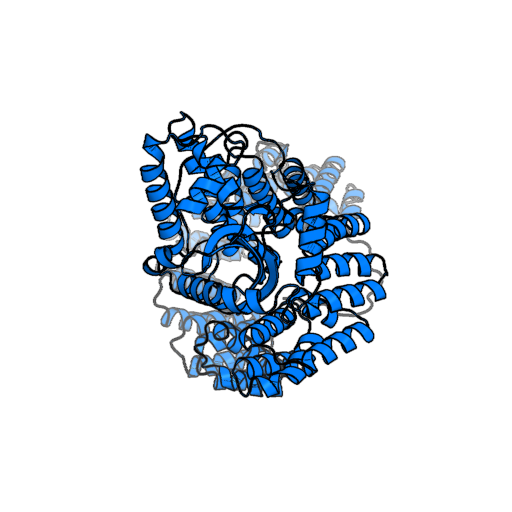24 1.00 87.50 87 MET A C 1
ATOM 652 O O . MET A 1 87 ? 38.310 5.537 -26.458 1.00 87.50 87 MET A O 1
ATOM 656 N N . VAL A 1 88 ? 40.140 4.346 -25.971 1.00 84.50 88 VAL A N 1
ATOM 657 C CA . VAL A 1 88 ? 40.997 5.526 -25.746 1.00 84.50 88 VAL A CA 1
ATOM 658 C C . VAL A 1 88 ? 41.094 6.386 -27.006 1.00 84.50 88 VAL A C 1
ATOM 660 O O . VAL A 1 88 ? 40.935 7.599 -26.918 1.00 84.50 88 VAL A O 1
ATOM 663 N N . LYS A 1 89 ? 41.267 5.777 -28.189 1.00 86.25 89 LYS A N 1
ATOM 664 C CA . LYS A 1 89 ? 41.246 6.518 -29.467 1.00 86.25 89 LYS A CA 1
ATOM 665 C C . LYS A 1 89 ? 39.917 7.229 -29.711 1.00 86.25 89 LYS A C 1
ATOM 667 O O . LYS A 1 89 ? 39.904 8.312 -30.285 1.00 86.25 89 LYS A O 1
ATOM 672 N N . GLU A 1 90 ? 38.806 6.618 -29.311 1.00 85.56 90 GLU A N 1
ATOM 673 C CA . GLU A 1 90 ? 37.486 7.234 -29.427 1.00 85.56 90 GLU A CA 1
ATOM 674 C C . GLU A 1 90 ? 37.359 8.455 -28.510 1.00 85.56 90 GLU A C 1
ATOM 676 O O . GLU A 1 90 ? 36.898 9.502 -28.949 1.00 85.56 90 GLU A O 1
ATOM 681 N N . ILE A 1 91 ? 37.866 8.363 -27.278 1.00 81.31 91 ILE A N 1
ATOM 682 C CA . ILE A 1 91 ? 37.929 9.491 -26.341 1.00 81.31 91 ILE A CA 1
ATOM 683 C C . ILE A 1 91 ? 38.822 10.618 -26.893 1.00 81.31 91 ILE A C 1
ATOM 685 O O . ILE A 1 91 ? 38.431 11.781 -26.853 1.00 81.31 91 ILE A O 1
ATOM 689 N N . GLU A 1 92 ? 39.985 10.293 -27.469 1.00 81.94 92 GLU A N 1
ATOM 690 C CA . GLU A 1 92 ? 40.920 11.264 -28.071 1.00 81.94 92 GLU A CA 1
ATOM 691 C C . GLU A 1 92 ? 40.328 12.027 -29.271 1.00 81.94 92 GLU A C 1
ATOM 693 O O . GLU A 1 92 ? 40.774 13.139 -29.576 1.00 81.94 92 GLU A O 1
ATOM 698 N N . ARG A 1 93 ? 39.343 11.435 -29.964 1.00 80.56 93 ARG A N 1
ATOM 699 C CA . ARG A 1 93 ? 38.626 12.066 -31.084 1.00 80.56 93 ARG A CA 1
ATOM 700 C C . ARG A 1 93 ? 37.597 13.092 -30.624 1.00 80.56 93 ARG A C 1
ATOM 702 O O . ARG A 1 93 ? 37.236 13.963 -31.413 1.00 80.56 93 ARG A O 1
ATOM 709 N N . LEU A 1 94 ? 37.130 13.008 -29.380 1.00 74.44 94 LEU A N 1
ATOM 710 C CA . LEU A 1 94 ? 36.162 13.960 -28.855 1.00 74.44 94 LEU A CA 1
ATOM 711 C C . LEU A 1 94 ? 36.804 15.356 -28.750 1.00 74.44 94 LEU A C 1
ATOM 713 O O . LEU A 1 94 ? 37.974 15.480 -28.379 1.00 74.44 94 LEU A O 1
ATOM 717 N N . PRO A 1 95 ? 36.058 16.438 -29.028 1.00 70.62 95 PRO A N 1
ATOM 718 C CA . PRO A 1 95 ? 36.578 17.801 -28.968 1.00 70.62 95 PRO A CA 1
ATOM 719 C C . PRO A 1 95 ? 36.632 18.310 -27.513 1.00 70.62 95 PRO A C 1
ATOM 721 O O . PRO A 1 95 ? 36.238 19.438 -27.236 1.00 70.62 95 PRO A O 1
ATOM 724 N N . ILE A 1 96 ? 37.075 17.467 -26.573 1.00 65.81 96 ILE A N 1
ATOM 725 C CA . ILE A 1 96 ? 36.993 17.677 -25.123 1.00 65.81 96 ILE A CA 1
ATOM 726 C C . ILE A 1 96 ? 38.413 17.816 -24.552 1.00 65.81 96 ILE A C 1
ATOM 728 O O . ILE A 1 96 ? 39.157 16.836 -24.543 1.00 65.81 96 ILE A O 1
ATOM 732 N N . PRO A 1 97 ? 38.839 19.015 -24.114 1.00 58.62 97 PRO A N 1
ATOM 733 C CA . PRO A 1 97 ? 40.102 19.187 -23.399 1.00 58.62 97 PRO A CA 1
ATOM 734 C C . PRO A 1 97 ? 40.002 18.733 -21.922 1.00 58.62 97 PRO A C 1
ATOM 736 O O . PRO A 1 97 ? 38.912 18.798 -21.352 1.00 58.62 97 PRO A O 1
ATOM 739 N N . PRO A 1 98 ? 41.125 18.329 -21.283 1.00 62.69 98 PRO A N 1
ATOM 740 C CA . PRO A 1 98 ? 42.468 18.218 -21.842 1.00 62.69 98 PRO A CA 1
ATOM 741 C C . PRO A 1 98 ? 42.631 16.937 -22.671 1.00 62.69 98 PRO A C 1
ATOM 743 O O . PRO A 1 98 ? 42.052 15.897 -22.373 1.00 62.69 98 PRO A O 1
ATOM 746 N N . LYS A 1 99 ? 43.466 16.998 -23.714 1.00 69.62 99 LYS A N 1
ATOM 747 C CA . LYS A 1 99 ? 43.812 15.802 -24.493 1.00 69.62 99 LYS A CA 1
ATOM 748 C C . LYS A 1 99 ? 44.735 14.888 -23.688 1.00 69.62 99 LYS A C 1
ATOM 750 O O . LYS A 1 99 ? 45.616 15.360 -22.969 1.00 69.62 99 LYS A O 1
ATOM 755 N N . ILE A 1 100 ? 44.581 13.579 -23.874 1.00 70.69 100 ILE A N 1
ATOM 756 C CA . ILE A 1 100 ? 45.471 12.574 -23.287 1.00 70.69 100 ILE A CA 1
ATOM 757 C C . ILE A 1 100 ? 46.879 12.791 -23.847 1.00 70.69 100 ILE A C 1
ATOM 759 O O . ILE A 1 100 ? 47.096 12.738 -25.058 1.00 70.69 100 ILE A O 1
ATOM 763 N N . SER A 1 101 ? 47.852 13.056 -22.973 1.00 71.81 101 SER A N 1
ATOM 764 C CA . SER A 1 101 ? 49.239 13.185 -23.417 1.00 71.81 101 SER A CA 1
ATOM 765 C C . SER A 1 101 ? 49.782 11.811 -23.845 1.00 71.81 101 SER A C 1
ATOM 767 O O . SER A 1 101 ? 49.475 10.805 -23.196 1.00 71.81 101 SER A O 1
ATOM 769 N N . PRO A 1 102 ? 50.654 11.729 -24.870 1.00 72.88 102 PRO A N 1
ATOM 770 C CA . PRO A 1 102 ? 51.227 10.452 -25.306 1.00 72.88 102 PRO A CA 1
ATOM 771 C C . PRO A 1 102 ? 51.933 9.674 -24.185 1.00 72.88 102 PRO A C 1
ATOM 773 O O . PRO A 1 102 ? 51.907 8.447 -24.174 1.00 72.88 102 PRO A O 1
ATOM 776 N N . LYS A 1 103 ? 52.523 10.384 -23.210 1.00 71.19 103 LYS A N 1
ATOM 777 C CA . LYS A 1 103 ? 53.203 9.789 -22.047 1.00 71.19 103 LYS A CA 1
ATOM 778 C C . LYS A 1 103 ? 52.233 9.169 -21.034 1.00 71.19 103 LYS A C 1
ATOM 780 O O . LYS A 1 103 ? 52.581 8.179 -20.402 1.00 71.19 103 LYS A O 1
ATOM 785 N N . ASN A 1 104 ? 51.021 9.711 -20.911 1.00 71.06 104 ASN A N 1
ATOM 786 C CA . ASN A 1 104 ? 50.022 9.259 -19.937 1.00 71.06 104 ASN A CA 1
ATOM 787 C C . ASN A 1 104 ? 49.002 8.280 -20.539 1.00 71.06 104 ASN A C 1
ATOM 789 O O . ASN A 1 104 ? 48.197 7.709 -19.807 1.00 71.06 104 ASN A O 1
ATOM 793 N N . ARG A 1 105 ? 49.051 8.051 -21.858 1.00 77.88 105 ARG A N 1
ATOM 794 C CA . ARG A 1 105 ? 48.098 7.215 -22.601 1.00 77.88 105 ARG A CA 1
ATOM 795 C C . ARG A 1 105 ? 48.007 5.781 -22.074 1.00 77.88 105 ARG A C 1
ATOM 797 O O . ARG A 1 105 ? 46.907 5.278 -21.876 1.00 77.88 105 ARG A O 1
ATOM 804 N N . ALA A 1 106 ? 49.145 5.146 -21.788 1.00 73.12 106 ALA A N 1
ATOM 805 C CA . ALA A 1 106 ? 49.180 3.782 -21.251 1.00 73.12 106 ALA A CA 1
ATOM 806 C C . ALA A 1 106 ? 48.599 3.695 -19.826 1.00 73.12 106 ALA A C 1
ATOM 808 O O . ALA A 1 106 ? 47.849 2.771 -19.518 1.00 73.12 106 ALA A O 1
ATOM 809 N N . GLY A 1 107 ? 48.901 4.681 -18.974 1.00 68.44 107 GLY A N 1
ATOM 810 C CA . GLY A 1 107 ? 48.339 4.771 -17.623 1.00 68.44 107 GLY A CA 1
ATOM 811 C C . GLY A 1 107 ? 46.830 5.022 -17.638 1.00 68.44 107 GLY A C 1
ATOM 812 O O . GLY A 1 107 ? 46.095 4.383 -16.892 1.00 68.44 107 GLY A O 1
ATOM 813 N N . PHE A 1 108 ? 46.354 5.879 -18.546 1.00 72.12 108 PHE A N 1
ATOM 814 C CA . PHE A 1 108 ? 44.926 6.133 -18.735 1.00 72.12 108 PHE A CA 1
ATOM 815 C C . PHE A 1 108 ? 44.179 4.887 -19.229 1.00 72.12 108 PHE A C 1
ATOM 817 O O . PHE A 1 108 ? 43.145 4.535 -18.669 1.00 72.12 108 PHE A O 1
ATOM 824 N N . ALA A 1 109 ? 44.726 4.166 -20.214 1.00 71.19 109 ALA A N 1
ATOM 825 C CA . ALA A 1 109 ? 44.153 2.904 -20.686 1.00 71.19 109 ALA A CA 1
ATOM 826 C C . ALA A 1 109 ? 44.076 1.845 -19.568 1.00 71.19 109 ALA A C 1
ATOM 828 O O . ALA A 1 109 ? 43.070 1.144 -19.440 1.00 71.19 109 ALA A O 1
ATOM 829 N N . ALA A 1 110 ? 45.112 1.751 -18.725 1.00 71.38 110 ALA A N 1
ATOM 830 C CA . ALA A 1 110 ? 45.125 0.856 -17.569 1.00 71.38 110 ALA A CA 1
ATOM 831 C C . ALA A 1 110 ? 44.076 1.249 -16.512 1.00 71.38 110 ALA A C 1
ATOM 833 O O . ALA A 1 110 ? 43.366 0.377 -16.010 1.00 71.38 110 ALA A O 1
ATOM 834 N N . GLY A 1 111 ? 43.931 2.547 -16.226 1.00 70.38 111 GLY A N 1
ATOM 835 C CA . GLY A 1 111 ? 42.908 3.072 -15.318 1.00 70.38 111 GLY A CA 1
ATOM 836 C C . GLY A 1 111 ? 41.485 2.833 -15.828 1.00 70.38 111 GLY A C 1
ATOM 837 O O . GLY A 1 111 ? 40.643 2.343 -15.083 1.00 70.38 111 GLY A O 1
ATOM 838 N N . LEU A 1 112 ? 41.232 3.072 -17.118 1.00 72.38 112 LEU A N 1
ATOM 839 C CA . LEU A 1 112 ? 39.951 2.794 -17.777 1.00 72.38 112 LEU A CA 1
ATOM 840 C C . LEU A 1 112 ? 39.576 1.311 -17.673 1.00 72.38 112 LEU A C 1
ATOM 842 O O . LEU A 1 112 ? 38.459 0.958 -17.297 1.00 72.38 112 LEU A O 1
ATOM 846 N N . LYS A 1 113 ? 40.542 0.434 -17.949 1.00 77.38 113 LYS A N 1
ATOM 847 C CA . LYS A 1 113 ? 40.391 -1.013 -17.804 1.00 77.38 113 LYS A CA 1
ATOM 848 C C . LYS A 1 113 ? 40.065 -1.414 -16.364 1.00 77.38 113 LYS A C 1
ATOM 850 O O . LYS A 1 113 ? 39.200 -2.262 -16.152 1.00 77.38 113 LYS A O 1
ATOM 855 N N . GLN A 1 114 ? 40.738 -0.825 -15.377 1.00 72.81 114 GLN A N 1
ATOM 856 C CA . GLN A 1 114 ? 40.468 -1.086 -13.964 1.00 72.81 114 GLN A CA 1
ATOM 857 C C . GLN A 1 114 ? 39.081 -0.585 -13.544 1.00 72.81 114 GLN A C 1
ATOM 859 O O . GLN A 1 114 ? 38.349 -1.335 -12.904 1.00 72.81 114 GLN A O 1
ATOM 864 N N . GLY A 1 115 ? 38.695 0.626 -13.954 1.00 69.44 115 GLY A N 1
ATOM 865 C CA . GLY A 1 115 ? 37.391 1.213 -13.645 1.00 69.44 115 GLY A CA 1
ATOM 866 C C . GLY A 1 115 ? 36.236 0.378 -14.196 1.00 69.44 115 GLY A C 1
ATOM 867 O O . GLY A 1 115 ? 35.329 0.015 -13.452 1.00 69.44 115 GLY A O 1
ATOM 868 N N . ILE A 1 116 ? 36.317 -0.026 -15.469 1.00 70.69 116 ILE A N 1
ATOM 869 C CA . ILE A 1 116 ? 35.294 -0.887 -16.080 1.00 70.69 116 ILE A CA 1
ATOM 870 C C . ILE A 1 116 ? 35.283 -2.276 -15.410 1.00 70.69 116 ILE A C 1
ATOM 872 O O . ILE A 1 116 ? 34.219 -2.824 -15.153 1.00 70.69 116 ILE A O 1
ATOM 876 N N . ARG A 1 117 ? 36.432 -2.859 -15.037 1.00 71.94 117 ARG A N 1
ATOM 877 C CA . ARG A 1 117 ? 36.448 -4.133 -14.284 1.00 71.94 117 ARG A CA 1
ATOM 878 C C . ARG A 1 117 ? 35.789 -4.020 -12.911 1.00 71.94 117 ARG A C 1
ATOM 880 O O . ARG A 1 117 ? 35.056 -4.920 -12.517 1.00 71.94 117 ARG A O 1
ATOM 887 N N . GLN A 1 118 ? 36.047 -2.932 -12.191 1.00 67.56 118 GLN A N 1
ATOM 888 C CA . GLN A 1 118 ? 35.447 -2.686 -10.883 1.00 67.56 118 GLN A CA 1
ATOM 889 C C . GLN A 1 118 ? 33.925 -2.531 -11.001 1.00 67.56 118 GLN A C 1
ATOM 891 O O . GLN A 1 118 ? 33.185 -3.107 -10.207 1.00 67.56 118 GLN A O 1
ATOM 896 N N . GLN A 1 119 ? 33.460 -1.852 -12.050 1.00 61.44 119 GLN A N 1
ATOM 897 C CA . GLN A 1 119 ? 32.042 -1.721 -12.389 1.00 61.44 119 GLN A CA 1
ATOM 898 C C . GLN A 1 119 ? 31.358 -3.083 -12.611 1.00 61.44 119 GLN A C 1
ATOM 900 O O . GLN A 1 119 ? 30.223 -3.260 -12.189 1.00 61.44 119 GLN A O 1
ATOM 905 N N . PHE A 1 120 ? 32.059 -4.057 -13.201 1.00 64.31 120 PHE A N 1
ATOM 906 C CA . PHE A 1 120 ? 31.557 -5.423 -13.426 1.00 64.31 120 PHE A CA 1
ATOM 907 C C . PHE A 1 120 ? 31.609 -6.313 -12.172 1.00 64.31 120 PHE A C 1
ATOM 909 O O . PHE A 1 120 ? 30.927 -7.332 -12.118 1.00 64.31 120 PHE A O 1
ATOM 916 N N . SER A 1 121 ? 32.432 -5.958 -11.178 1.00 55.53 121 SER A N 1
ATOM 917 C CA . SER A 1 121 ? 32.568 -6.700 -9.912 1.00 55.53 121 SER A CA 1
ATOM 918 C C . SER A 1 121 ? 31.534 -6.317 -8.846 1.00 55.53 121 SER A C 1
ATOM 920 O O . SER A 1 121 ? 31.387 -7.018 -7.848 1.00 55.53 121 SER A O 1
ATOM 922 N N . VAL A 1 122 ? 30.823 -5.208 -9.053 1.00 51.66 122 VAL A N 1
ATOM 923 C CA . VAL A 1 122 ? 29.686 -4.760 -8.239 1.00 51.66 122 VAL A CA 1
ATOM 924 C C . VAL A 1 122 ? 28.411 -5.033 -9.040 1.00 51.66 122 VAL A C 1
ATOM 926 O O . VAL A 1 122 ? 28.463 -5.065 -10.266 1.00 51.66 122 VAL A O 1
ATOM 929 N N . THR A 1 123 ? 27.267 -5.218 -8.380 1.00 49.12 123 THR A N 1
ATOM 930 C CA . THR A 1 123 ? 25.940 -5.365 -9.006 1.00 49.12 123 THR A CA 1
ATOM 931 C C . THR A 1 123 ? 25.516 -4.081 -9.752 1.00 49.12 123 THR A C 1
ATOM 933 O O . THR A 1 123 ? 24.616 -3.369 -9.314 1.00 49.12 123 THR A O 1
ATOM 936 N N . GLY A 1 124 ? 26.212 -3.713 -10.837 1.00 44.47 124 GLY A N 1
ATOM 937 C CA . GLY A 1 124 ? 26.200 -2.359 -11.394 1.00 44.47 124 GLY A CA 1
ATOM 938 C C . GLY A 1 124 ? 26.089 -2.238 -12.922 1.00 44.47 124 GLY A C 1
ATOM 939 O O . GLY A 1 124 ? 26.896 -2.762 -13.687 1.00 44.47 124 GLY A O 1
ATOM 940 N N . THR A 1 125 ? 25.174 -1.348 -13.338 1.00 49.69 125 THR A N 1
ATOM 941 C CA . THR A 1 125 ? 25.039 -0.561 -14.598 1.00 49.69 125 THR A CA 1
ATOM 942 C C . THR A 1 125 ? 24.581 -1.178 -15.907 1.00 49.69 125 THR A C 1
ATOM 944 O O . THR A 1 125 ? 23.554 -0.750 -16.420 1.00 49.69 125 THR A O 1
ATOM 947 N N . MET A 1 126 ? 25.304 -2.122 -16.496 1.00 54.53 126 MET A N 1
ATOM 948 C CA . MET A 1 126 ? 24.724 -2.919 -17.574 1.00 54.53 126 MET A CA 1
ATOM 949 C C . MET A 1 126 ? 24.148 -4.134 -16.877 1.00 54.53 126 MET A C 1
ATOM 951 O O . MET A 1 126 ? 24.849 -5.132 -16.749 1.00 54.53 126 MET A O 1
ATOM 955 N N . GLY A 1 127 ? 22.932 -4.024 -16.329 1.00 60.91 127 GLY A N 1
ATOM 956 C CA . GLY A 1 127 ? 22.262 -5.174 -15.720 1.00 60.91 127 GLY A CA 1
ATOM 957 C C . GLY A 1 127 ? 22.484 -6.400 -16.606 1.00 60.91 127 GLY A C 1
ATOM 958 O O . GLY A 1 127 ? 22.307 -6.326 -17.822 1.00 60.91 127 GLY A O 1
ATOM 959 N N . GLY A 1 128 ? 23.014 -7.485 -16.052 1.00 69.81 128 GLY A N 1
ATOM 960 C CA . GLY A 1 128 ? 23.333 -8.640 -16.878 1.00 69.81 128 GLY A CA 1
ATOM 961 C C . GLY A 1 128 ? 22.078 -9.141 -17.607 1.00 69.81 128 GLY A C 1
ATOM 962 O O . GLY A 1 128 ? 20.965 -9.031 -17.087 1.00 69.81 128 GLY A O 1
ATOM 963 N N . TRP A 1 129 ? 22.241 -9.665 -18.821 1.00 83.75 129 TRP A N 1
ATOM 964 C CA . TRP A 1 129 ? 21.127 -10.169 -19.624 1.00 83.75 129 TRP A CA 1
ATOM 965 C C . TRP A 1 129 ? 21.420 -11.577 -20.128 1.00 83.75 129 TRP A C 1
ATOM 967 O O . TRP A 1 129 ? 22.526 -11.889 -20.563 1.00 83.75 129 TRP A O 1
ATOM 977 N N . ASN A 1 130 ? 20.391 -12.421 -20.122 1.00 76.88 130 ASN A N 1
ATOM 978 C CA . ASN A 1 130 ? 20.432 -13.733 -20.772 1.00 76.88 130 ASN A CA 1
ATOM 979 C C . ASN A 1 130 ? 19.764 -13.711 -22.151 1.00 76.88 130 ASN A C 1
ATOM 981 O O . ASN A 1 130 ? 20.015 -14.584 -22.981 1.00 76.88 130 ASN A O 1
ATOM 985 N N . GLN A 1 131 ? 18.919 -12.712 -22.408 1.00 82.69 131 GLN A N 1
ATOM 986 C CA . GLN A 1 131 ? 18.168 -12.565 -23.648 1.00 82.69 131 GLN A CA 1
ATOM 987 C C . GLN A 1 131 ? 18.416 -11.179 -24.244 1.00 82.69 131 GLN A C 1
ATOM 989 O O . GLN A 1 131 ? 18.453 -10.173 -23.536 1.00 82.69 131 GLN A O 1
ATOM 994 N N . HIS A 1 132 ? 18.625 -11.133 -25.556 1.00 88.69 132 HIS A N 1
ATOM 995 C CA . HIS A 1 132 ? 18.834 -9.898 -26.301 1.00 88.69 132 HIS A CA 1
ATOM 996 C C . HIS A 1 132 ? 18.352 -10.059 -27.740 1.00 88.69 132 HIS A C 1
ATOM 998 O O . HIS A 1 132 ? 18.504 -11.124 -28.339 1.00 88.69 132 HIS A O 1
ATOM 1004 N N . ASN A 1 133 ? 17.838 -8.972 -28.307 1.00 87.31 133 ASN A N 1
ATOM 1005 C CA . ASN A 1 133 ? 17.326 -8.921 -29.668 1.00 87.31 133 ASN A CA 1
ATOM 1006 C C . ASN A 1 133 ? 18.142 -7.910 -30.471 1.00 87.31 133 ASN A C 1
ATOM 1008 O O . ASN A 1 133 ? 18.034 -6.703 -30.250 1.00 87.31 133 ASN A O 1
ATOM 1012 N N . ILE A 1 134 ? 18.970 -8.394 -31.402 1.00 90.00 134 ILE A N 1
ATOM 1013 C CA . ILE A 1 134 ? 19.722 -7.525 -32.314 1.00 90.00 134 ILE A CA 1
ATOM 1014 C C . ILE A 1 134 ? 18.754 -6.959 -33.350 1.00 90.00 134 ILE A C 1
ATOM 1016 O O . ILE A 1 134 ? 18.266 -7.680 -34.221 1.00 90.00 134 ILE A O 1
ATOM 1020 N N . ARG A 1 135 ? 18.504 -5.656 -33.263 1.00 86.69 135 ARG A N 1
ATOM 1021 C CA . ARG A 1 135 ? 17.584 -4.931 -34.139 1.00 86.69 135 ARG A CA 1
ATOM 1022 C C . ARG A 1 135 ? 18.247 -4.491 -35.436 1.00 86.69 135 ARG A C 1
ATOM 1024 O O . ARG A 1 135 ? 17.632 -4.551 -36.490 1.00 86.69 135 ARG A O 1
ATOM 1031 N N . SER A 1 136 ? 19.520 -4.108 -35.386 1.00 87.12 136 SER A N 1
ATOM 1032 C CA . SER A 1 136 ? 20.248 -3.669 -36.578 1.00 87.12 136 SER A CA 1
ATOM 1033 C C . SER A 1 136 ? 21.754 -3.813 -36.402 1.00 87.12 136 SER A C 1
ATOM 1035 O O . SER A 1 136 ? 22.270 -3.591 -35.306 1.00 87.12 136 SER A O 1
ATOM 1037 N N . VAL A 1 137 ? 22.455 -4.175 -37.479 1.00 88.75 137 VAL A N 1
ATOM 1038 C CA . VAL A 1 137 ? 23.925 -4.196 -37.551 1.00 88.75 137 VAL A CA 1
ATOM 1039 C C . VAL A 1 137 ? 24.363 -3.466 -38.807 1.00 88.75 137 VAL A C 1
ATOM 1041 O O . VAL A 1 137 ? 23.954 -3.832 -39.913 1.00 88.75 137 VAL A O 1
ATOM 1044 N N . ARG A 1 138 ? 25.196 -2.436 -38.644 1.00 85.06 138 ARG A N 1
ATOM 1045 C CA . ARG A 1 138 ? 25.634 -1.575 -39.748 1.00 85.06 138 ARG A CA 1
ATOM 1046 C C . ARG A 1 138 ? 27.139 -1.329 -39.709 1.00 85.06 138 ARG A C 1
ATOM 1048 O O . ARG A 1 138 ? 27.671 -1.116 -38.622 1.00 85.06 138 ARG A O 1
ATOM 1055 N N . PRO A 1 139 ? 27.831 -1.340 -40.858 1.00 83.94 139 PRO A N 1
ATOM 1056 C CA . PRO A 1 139 ? 29.222 -0.913 -40.924 1.00 83.94 139 PRO A CA 1
ATOM 1057 C C . PRO A 1 139 ? 29.342 0.590 -40.648 1.00 83.94 139 PRO A C 1
ATOM 1059 O O . PRO A 1 139 ? 28.477 1.370 -41.047 1.00 83.94 139 PRO A O 1
ATOM 1062 N N . VAL A 1 140 ? 30.426 0.999 -39.992 1.00 82.12 140 VAL A N 1
ATOM 1063 C CA . VAL A 1 140 ? 30.785 2.417 -39.855 1.00 82.12 140 VAL A CA 1
ATOM 1064 C C . VAL A 1 140 ? 31.480 2.861 -41.142 1.00 82.12 140 VAL A C 1
ATOM 1066 O O . VAL A 1 140 ? 32.531 2.323 -41.490 1.00 82.12 140 VAL A O 1
ATOM 1069 N N . LEU A 1 141 ? 30.896 3.831 -41.853 1.00 71.94 141 LEU A N 1
ATOM 1070 C CA . LEU A 1 141 ? 31.343 4.229 -43.198 1.00 71.94 141 LEU A CA 1
ATOM 1071 C C . LEU A 1 141 ? 32.815 4.675 -43.236 1.00 71.94 141 LEU A C 1
ATOM 1073 O O . LEU A 1 141 ? 33.553 4.260 -44.126 1.00 71.94 141 LEU A O 1
ATOM 1077 N N . ASP A 1 142 ? 33.260 5.427 -42.227 1.00 71.88 142 ASP A N 1
ATOM 1078 C CA . ASP A 1 142 ? 34.612 6.003 -42.174 1.00 71.88 142 ASP A CA 1
ATOM 1079 C C . ASP A 1 142 ? 35.623 5.158 -41.371 1.00 71.88 142 ASP A C 1
ATOM 1081 O O . ASP A 1 142 ? 36.746 5.596 -41.105 1.00 71.88 142 ASP A O 1
ATOM 1085 N N . ALA A 1 143 ? 35.249 3.942 -40.957 1.00 77.62 143 ALA A N 1
ATOM 1086 C CA . ALA A 1 143 ? 36.107 3.059 -40.167 1.00 77.62 143 ALA A CA 1
ATOM 1087 C C . ALA A 1 143 ? 35.964 1.587 -40.605 1.00 77.62 143 ALA A C 1
ATOM 1089 O O . ALA A 1 143 ? 35.167 0.834 -40.039 1.00 77.62 143 ALA A O 1
ATOM 1090 N N . PRO A 1 144 ? 36.757 1.141 -41.601 1.00 76.31 144 PRO A N 1
ATOM 1091 C CA . PRO A 1 144 ? 36.744 -0.243 -42.062 1.00 76.31 144 PRO A CA 1
ATOM 1092 C C . PRO A 1 144 ? 37.034 -1.218 -40.912 1.00 76.31 144 PRO A C 1
ATOM 1094 O O . PRO A 1 144 ? 38.086 -1.147 -40.279 1.00 76.31 144 PRO A O 1
ATOM 1097 N N . GLY A 1 145 ? 36.103 -2.139 -40.652 1.00 83.31 145 GLY A N 1
ATOM 1098 C CA . GLY A 1 145 ? 36.193 -3.101 -39.548 1.00 83.31 145 GLY A CA 1
ATOM 1099 C C . GLY A 1 145 ? 35.430 -2.704 -38.280 1.00 83.31 145 GLY A C 1
ATOM 1100 O O . GLY A 1 145 ? 35.354 -3.528 -37.366 1.00 83.31 145 GLY A O 1
ATOM 1101 N N . ASP A 1 146 ? 34.830 -1.511 -38.240 1.00 90.50 146 ASP A N 1
ATOM 1102 C CA . ASP A 1 146 ? 33.918 -1.089 -37.175 1.00 90.50 146 ASP A CA 1
ATOM 1103 C C . ASP A 1 146 ? 32.457 -1.332 -37.590 1.00 90.50 146 ASP A C 1
ATOM 1105 O O . ASP A 1 146 ? 32.063 -1.118 -38.741 1.00 90.50 146 ASP A O 1
ATOM 1109 N N . VAL A 1 147 ? 31.634 -1.770 -36.637 1.00 90.88 147 VAL A N 1
ATOM 1110 C CA . VAL A 1 147 ? 30.179 -1.890 -36.802 1.00 90.88 147 VAL A CA 1
ATOM 1111 C C . VAL A 1 147 ? 29.447 -1.279 -35.621 1.00 90.88 147 VAL A C 1
ATOM 1113 O O . VAL A 1 147 ? 29.931 -1.292 -34.489 1.00 90.88 147 VAL A O 1
ATOM 1116 N N . VAL A 1 148 ? 28.242 -0.799 -35.891 1.00 89.88 148 VAL A N 1
ATOM 1117 C CA . VAL A 1 148 ? 27.285 -0.335 -34.893 1.00 89.88 148 VAL A CA 1
ATOM 1118 C C . VAL A 1 148 ? 26.161 -1.352 -34.791 1.00 89.88 148 VAL A C 1
ATOM 1120 O O . VAL A 1 148 ? 25.583 -1.757 -35.802 1.00 89.88 148 VAL A O 1
ATOM 1123 N N . VAL A 1 149 ? 25.860 -1.772 -33.567 1.00 91.19 149 VAL A N 1
ATOM 1124 C CA . VAL A 1 149 ? 24.838 -2.769 -33.259 1.00 91.19 149 VAL A CA 1
ATOM 1125 C C . VAL A 1 149 ? 23.772 -2.142 -32.377 1.00 91.19 149 VAL A C 1
ATOM 1127 O O . VAL A 1 149 ? 24.064 -1.717 -31.264 1.00 91.19 149 VAL A O 1
ATOM 1130 N N . TYR A 1 150 ? 22.537 -2.117 -32.863 1.00 88.88 150 TYR A N 1
ATOM 1131 C CA . TYR A 1 150 ? 21.361 -1.708 -32.101 1.00 88.88 150 TYR A CA 1
ATOM 1132 C C . TYR A 1 150 ? 20.716 -2.948 -31.498 1.00 88.88 150 TYR A C 1
ATOM 1134 O O . TYR A 1 150 ? 20.459 -3.926 -32.209 1.00 88.88 150 TYR A O 1
ATOM 1142 N N . VAL A 1 151 ? 20.463 -2.928 -30.194 1.00 89.00 151 VAL A N 1
ATOM 1143 C CA . VAL A 1 151 ? 20.007 -4.108 -29.464 1.00 89.00 151 VAL A CA 1
ATOM 1144 C C . VAL A 1 151 ? 19.013 -3.732 -28.371 1.00 89.00 151 VAL A C 1
ATOM 1146 O O . VAL A 1 151 ? 19.176 -2.731 -27.678 1.00 89.00 151 VAL A O 1
ATOM 1149 N N . VAL A 1 152 ? 17.987 -4.565 -28.210 1.00 86.31 152 VAL A N 1
ATOM 1150 C CA . VAL A 1 152 ? 17.130 -4.562 -27.020 1.00 86.31 152 VAL A CA 1
ATOM 1151 C C . VAL A 1 152 ? 17.639 -5.647 -26.081 1.00 86.31 152 VAL A C 1
ATOM 1153 O O . VAL A 1 152 ? 17.720 -6.814 -26.471 1.00 86.31 152 VAL A O 1
ATOM 1156 N N . LEU A 1 153 ? 18.023 -5.263 -24.871 1.00 84.88 153 LEU A N 1
ATOM 1157 C CA . LEU A 1 153 ? 18.486 -6.156 -23.814 1.00 84.88 153 LEU A CA 1
ATOM 1158 C C . LEU A 1 153 ? 17.335 -6.432 -22.856 1.00 84.88 153 LEU A C 1
ATOM 1160 O O . LEU A 1 153 ? 16.679 -5.492 -22.423 1.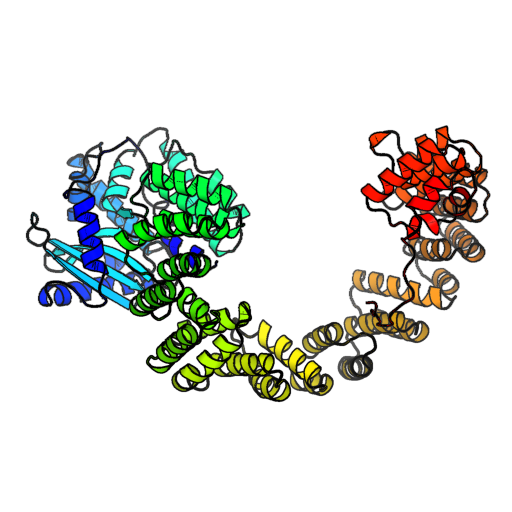00 84.88 153 LEU A O 1
ATOM 1164 N N . HIS A 1 154 ? 17.118 -7.693 -22.489 1.00 78.00 154 HIS A N 1
ATOM 1165 C CA . HIS A 1 154 ? 16.105 -8.068 -21.501 1.00 78.00 154 HIS A CA 1
ATOM 1166 C C . HIS A 1 154 ? 16.781 -8.308 -20.152 1.00 78.00 154 HIS A C 1
ATOM 1168 O O . HIS A 1 154 ? 17.549 -9.263 -19.994 1.00 78.00 154 HIS A O 1
ATOM 1174 N N . GLN A 1 155 ? 16.527 -7.408 -19.204 1.00 70.94 155 GLN A N 1
ATOM 1175 C CA . GLN A 1 155 ? 17.121 -7.395 -17.866 1.00 70.94 155 GLN A CA 1
ATOM 1176 C C . GLN A 1 155 ? 16.027 -7.546 -16.803 1.00 70.94 155 GLN A C 1
ATOM 1178 O O . GLN A 1 155 ? 14.849 -7.326 -17.074 1.00 70.94 155 GLN A O 1
ATOM 1183 N N . ALA A 1 156 ? 16.417 -7.869 -15.567 1.00 59.69 156 ALA A N 1
ATOM 1184 C CA . ALA A 1 156 ? 15.475 -7.967 -14.447 1.00 59.69 156 ALA A CA 1
ATOM 1185 C C . ALA A 1 156 ? 14.727 -6.646 -14.165 1.00 59.69 156 ALA A C 1
ATOM 1187 O O . ALA A 1 156 ? 13.596 -6.669 -13.699 1.00 59.69 156 ALA A O 1
ATOM 1188 N N . SER A 1 157 ? 15.340 -5.500 -14.476 1.00 54.50 157 SER A N 1
ATOM 1189 C CA . SER A 1 157 ? 14.741 -4.164 -14.347 1.00 54.50 157 SER A CA 1
ATOM 1190 C C . SER A 1 157 ? 13.802 -3.782 -15.501 1.00 54.50 157 SER A C 1
ATOM 1192 O O . SER A 1 157 ? 13.240 -2.689 -15.488 1.00 54.50 157 SER A O 1
ATOM 1194 N N . GLY A 1 158 ? 13.641 -4.657 -16.497 1.00 63.25 158 GLY A N 1
ATOM 1195 C CA . GLY A 1 158 ? 12.908 -4.397 -17.732 1.00 63.25 158 GLY A CA 1
ATOM 1196 C C . GLY A 1 158 ? 13.822 -4.297 -18.960 1.00 63.25 158 GLY A C 1
ATOM 1197 O O . GLY A 1 158 ? 15.046 -4.423 -18.854 1.00 63.25 158 GLY A O 1
ATOM 1198 N N . PRO A 1 159 ? 13.238 -4.116 -20.153 1.00 73.50 159 PRO A N 1
ATOM 1199 C CA . PRO A 1 159 ? 13.999 -4.018 -21.388 1.00 73.50 159 PRO A CA 1
ATOM 1200 C C . PRO A 1 159 ? 14.767 -2.690 -21.481 1.00 73.50 159 PRO A C 1
ATOM 1202 O O . PRO A 1 159 ? 14.212 -1.620 -21.239 1.00 73.50 159 PRO A O 1
ATOM 1205 N N . SER A 1 160 ? 16.032 -2.750 -21.902 1.00 78.38 160 SER A N 1
ATOM 1206 C CA . SER A 1 160 ? 16.859 -1.573 -22.202 1.00 78.38 160 SER A CA 1
ATOM 1207 C C . SER A 1 160 ? 17.243 -1.533 -23.681 1.00 78.38 160 SER A C 1
ATOM 1209 O O . SER A 1 160 ? 17.547 -2.557 -24.297 1.00 78.38 160 SER A O 1
ATOM 1211 N N . ARG A 1 161 ? 17.223 -0.333 -24.268 1.00 84.88 161 ARG A N 1
ATOM 1212 C CA . ARG A 1 161 ? 17.599 -0.082 -25.665 1.00 84.88 161 ARG A CA 1
ATOM 1213 C C . ARG A 1 161 ? 19.012 0.471 -25.709 1.00 84.88 161 ARG A C 1
ATOM 1215 O O . ARG A 1 161 ? 19.266 1.602 -25.300 1.00 84.88 161 ARG A O 1
ATOM 1222 N N . MET A 1 162 ? 19.915 -0.337 -26.248 1.00 86.44 162 MET A N 1
ATOM 1223 C CA . MET A 1 162 ? 21.341 -0.054 -26.273 1.00 86.44 162 MET A CA 1
ATOM 1224 C C . MET A 1 162 ? 21.864 -0.006 -27.699 1.00 86.44 162 MET A C 1
ATOM 1226 O O . MET A 1 162 ? 21.377 -0.688 -28.607 1.00 86.44 162 MET A O 1
ATOM 1230 N N . ARG A 1 163 ? 22.940 0.752 -27.871 1.00 89.12 163 ARG A N 1
ATOM 1231 C CA . ARG A 1 163 ? 23.766 0.714 -29.068 1.00 89.12 163 ARG A CA 1
ATOM 1232 C C . ARG A 1 163 ? 25.206 0.412 -28.694 1.00 89.12 163 ARG A C 1
ATOM 1234 O O . ARG A 1 163 ? 25.747 1.033 -27.788 1.00 89.12 163 ARG A O 1
ATOM 1241 N N . PHE A 1 164 ? 25.828 -0.523 -29.399 1.00 91.56 164 PHE A N 1
ATOM 1242 C CA . PHE A 1 164 ? 27.218 -0.923 -29.196 1.00 91.56 164 PHE A CA 1
ATOM 1243 C C . PHE A 1 164 ? 28.036 -0.627 -30.443 1.00 91.56 164 PHE A C 1
ATOM 1245 O O . PHE A 1 164 ? 27.606 -0.944 -31.550 1.00 91.56 164 PHE A O 1
ATOM 1252 N N . TRP A 1 165 ? 29.238 -0.092 -30.260 1.00 93.25 165 TRP A N 1
ATOM 1253 C CA . TRP A 1 165 ? 30.227 -0.021 -31.322 1.00 93.25 165 TRP A CA 1
ATOM 1254 C C . TRP A 1 165 ? 31.275 -1.105 -31.124 1.00 93.25 165 TRP A C 1
ATOM 1256 O O . TRP A 1 165 ? 31.881 -1.229 -30.052 1.00 93.25 165 TRP A O 1
ATOM 1266 N N . LEU A 1 166 ? 31.472 -1.900 -32.171 1.00 94.88 166 LEU A N 1
ATOM 1267 C CA . LEU A 1 166 ? 32.345 -3.060 -32.156 1.00 94.88 166 LEU A CA 1
ATOM 1268 C C . LEU A 1 166 ? 33.444 -2.908 -33.199 1.00 94.88 166 LEU A C 1
ATOM 1270 O O . LEU A 1 166 ? 33.171 -2.490 -34.319 1.00 94.88 166 LEU A O 1
ATOM 1274 N N . HIS A 1 167 ? 34.662 -3.309 -32.849 1.00 93.88 167 HIS A N 1
ATOM 1275 C CA . HIS A 1 167 ? 35.805 -3.345 -33.756 1.00 93.88 167 HIS A CA 1
ATOM 1276 C C . HIS A 1 167 ? 36.227 -4.796 -33.996 1.00 93.88 167 HIS A C 1
ATOM 1278 O O . HIS A 1 167 ? 36.294 -5.602 -33.056 1.00 93.88 167 HIS A O 1
ATOM 1284 N N . LYS A 1 168 ? 36.511 -5.144 -35.254 1.00 90.94 168 LYS A N 1
ATOM 1285 C CA . LYS A 1 168 ? 37.022 -6.464 -35.629 1.00 90.94 168 LYS A CA 1
ATOM 1286 C C . LYS A 1 168 ? 38.548 -6.467 -35.609 1.00 90.94 168 LYS A C 1
ATOM 1288 O O . LYS A 1 168 ? 39.192 -5.948 -36.513 1.00 90.94 168 LYS A O 1
ATOM 1293 N N . THR A 1 169 ? 39.109 -7.124 -34.594 1.00 80.94 169 THR A N 1
ATOM 1294 C CA . THR A 1 169 ? 40.525 -7.527 -34.575 1.00 80.94 169 THR A CA 1
ATOM 1295 C C . THR A 1 169 ? 40.631 -8.969 -35.099 1.00 80.94 169 THR A C 1
ATOM 1297 O O . THR A 1 169 ? 40.235 -9.242 -36.229 1.00 80.94 169 THR A O 1
ATOM 1300 N N . ASN A 1 170 ? 41.043 -9.924 -34.258 1.00 83.50 170 ASN A N 1
ATOM 1301 C CA . ASN A 1 170 ? 40.870 -11.362 -34.504 1.00 83.50 170 ASN A CA 1
ATOM 1302 C C . ASN A 1 170 ? 39.460 -11.841 -34.111 1.00 83.50 170 ASN A C 1
ATOM 1304 O O . ASN A 1 170 ? 38.928 -12.774 -34.703 1.00 83.50 170 ASN A O 1
ATOM 1308 N N . ASN A 1 171 ? 38.852 -11.179 -33.122 1.00 89.12 171 ASN A N 1
ATOM 1309 C CA . ASN A 1 171 ? 37.472 -11.364 -32.673 1.00 89.12 171 ASN A CA 1
ATOM 1310 C C . ASN A 1 171 ? 36.790 -9.990 -32.588 1.00 89.12 171 ASN A C 1
ATOM 1312 O O . ASN A 1 171 ? 37.470 -8.967 -32.466 1.00 89.12 171 ASN A O 1
ATOM 1316 N N . TRP A 1 172 ? 35.456 -9.967 -32.617 1.00 94.69 172 TRP A N 1
ATOM 1317 C CA . TRP A 1 172 ? 34.690 -8.756 -32.315 1.00 94.69 172 TRP A CA 1
ATOM 1318 C C . TRP A 1 172 ? 34.878 -8.355 -30.854 1.00 94.69 172 TRP A C 1
ATOM 1320 O O . TRP A 1 172 ? 34.800 -9.210 -29.968 1.00 94.69 172 TRP A O 1
ATOM 1330 N N . ARG A 1 173 ? 35.094 -7.060 -30.615 1.00 94.62 173 ARG A N 1
ATOM 1331 C CA . ARG A 1 173 ? 35.214 -6.466 -29.279 1.00 94.62 173 ARG A CA 1
ATOM 1332 C C . ARG A 1 173 ? 34.472 -5.143 -29.201 1.00 94.62 173 ARG A C 1
ATOM 1334 O O . ARG A 1 173 ? 34.458 -4.399 -30.177 1.00 94.62 173 ARG A O 1
ATOM 1341 N N . VAL A 1 174 ? 33.896 -4.851 -28.040 1.00 92.81 174 VAL A N 1
ATOM 1342 C CA . VAL A 1 174 ? 33.229 -3.580 -27.743 1.00 92.81 174 VAL A CA 1
ATOM 1343 C C . VAL A 1 174 ? 34.282 -2.501 -27.520 1.00 92.81 174 VAL A C 1
ATOM 1345 O O . VAL A 1 174 ? 35.147 -2.658 -26.661 1.00 92.81 174 VAL A O 1
ATOM 1348 N N . TYR A 1 175 ? 34.206 -1.396 -28.253 1.00 90.88 175 TYR A N 1
ATOM 1349 C CA . TYR A 1 175 ? 35.033 -0.217 -27.967 1.00 90.88 175 TYR A CA 1
ATOM 1350 C C . TYR A 1 175 ? 34.218 0.978 -27.477 1.00 90.88 175 TYR A C 1
ATOM 1352 O O . TYR A 1 175 ? 34.795 1.925 -26.950 1.00 90.88 175 TYR A O 1
ATOM 1360 N N . ASP A 1 176 ? 32.894 0.941 -27.630 1.00 89.38 176 ASP A N 1
ATOM 1361 C CA . ASP A 1 176 ? 31.992 1.968 -27.122 1.00 89.38 176 ASP A CA 1
ATOM 1362 C C . ASP A 1 176 ? 30.566 1.423 -26.991 1.00 89.38 176 ASP A C 1
ATOM 1364 O O . ASP A 1 176 ? 30.206 0.425 -27.623 1.00 89.38 176 ASP A O 1
ATOM 1368 N N . TYR A 1 177 ? 29.743 2.089 -26.192 1.00 88.19 177 TYR A N 1
ATOM 1369 C CA . TYR A 1 177 ? 28.327 1.776 -26.043 1.00 88.19 177 TYR A CA 1
ATOM 1370 C C . TYR A 1 177 ? 27.533 2.982 -25.540 1.00 88.19 177 TYR A C 1
ATOM 1372 O O . TYR A 1 177 ? 28.077 3.899 -24.923 1.00 88.19 177 TYR A O 1
ATOM 1380 N N . GLU A 1 178 ? 26.234 2.966 -25.807 1.00 84.06 178 GLU A N 1
ATOM 1381 C CA . GLU A 1 178 ? 25.293 4.018 -25.449 1.00 84.06 178 GLU A CA 1
ATOM 1382 C C . GLU A 1 178 ? 23.957 3.428 -25.002 1.00 84.06 178 GLU A C 1
ATOM 1384 O O . GLU A 1 178 ? 23.415 2.545 -25.669 1.00 84.06 178 GLU A O 1
ATOM 1389 N N . ASP A 1 179 ? 23.428 3.957 -23.899 1.00 82.12 179 ASP A N 1
ATOM 1390 C CA . ASP A 1 179 ? 22.028 3.775 -23.521 1.00 82.12 179 ASP A CA 1
ATOM 1391 C C . ASP A 1 179 ? 21.182 4.843 -24.217 1.00 82.12 179 ASP A C 1
ATOM 1393 O O . ASP A 1 179 ? 21.362 6.044 -23.989 1.00 82.12 179 ASP A O 1
ATOM 1397 N N . LEU A 1 180 ? 20.273 4.404 -25.086 1.00 82.12 180 LEU A N 1
ATOM 1398 C CA . LEU A 1 180 ? 19.447 5.289 -25.909 1.00 82.12 180 LEU A CA 1
ATOM 1399 C C . LEU A 1 180 ? 18.301 5.929 -25.112 1.00 82.12 180 LEU A C 1
ATOM 1401 O O . LEU A 1 180 ? 17.753 6.945 -25.530 1.00 82.12 180 LEU A O 1
ATOM 1405 N N . THR A 1 181 ? 17.948 5.358 -23.962 1.00 78.19 181 THR A N 1
AT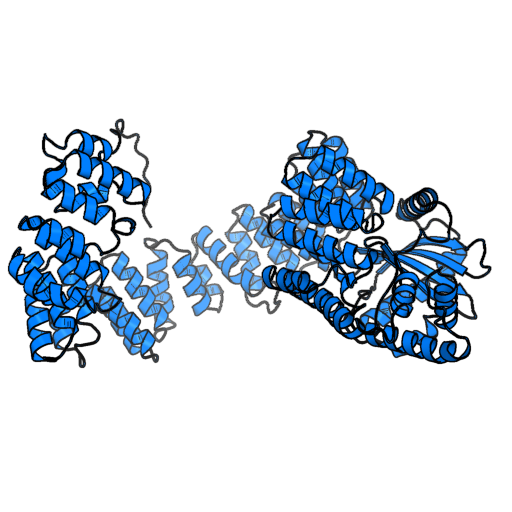OM 1406 C CA . THR A 1 181 ? 16.877 5.843 -23.085 1.00 78.19 181 THR A CA 1
ATOM 1407 C C . THR A 1 181 ? 17.325 7.081 -22.321 1.00 78.19 181 THR A C 1
ATOM 1409 O O . THR A 1 181 ? 16.578 8.053 -22.214 1.00 78.19 181 THR A O 1
ATOM 1412 N N . ILE A 1 182 ? 18.565 7.074 -21.831 1.00 75.31 182 ILE A N 1
ATOM 1413 C CA . ILE A 1 182 ? 19.147 8.194 -21.074 1.00 75.31 182 ILE A CA 1
ATOM 1414 C C . ILE A 1 182 ? 20.191 9.002 -21.862 1.00 75.31 182 ILE A C 1
ATOM 1416 O O . ILE A 1 182 ? 20.708 9.991 -21.350 1.00 75.31 182 ILE A O 1
ATOM 1420 N N . GLY A 1 183 ? 20.502 8.619 -23.104 1.00 75.50 183 GLY A N 1
ATOM 1421 C CA . GLY A 1 183 ? 21.415 9.354 -23.992 1.00 75.50 183 GLY A CA 1
ATOM 1422 C C . GLY A 1 183 ? 22.879 9.347 -23.535 1.00 75.50 183 GLY A C 1
ATOM 1423 O O . GLY A 1 183 ? 23.647 10.262 -23.854 1.00 75.50 183 GLY A O 1
ATOM 1424 N N . LEU A 1 184 ? 23.274 8.346 -22.744 1.00 76.38 184 LEU A N 1
ATOM 1425 C CA . LEU A 1 184 ? 24.594 8.260 -22.124 1.00 76.38 184 LEU A CA 1
ATOM 1426 C C . LEU A 1 184 ? 25.506 7.310 -22.906 1.00 76.38 184 LEU A C 1
ATOM 1428 O O . LEU A 1 184 ? 25.341 6.093 -22.860 1.00 76.38 184 LEU A O 1
ATOM 1432 N N . ARG A 1 185 ? 26.506 7.879 -23.593 1.00 81.38 185 ARG A N 1
ATOM 1433 C CA . ARG A 1 185 ? 27.573 7.149 -24.303 1.00 81.38 185 ARG A CA 1
ATOM 1434 C C . ARG A 1 185 ? 28.846 7.113 -23.469 1.00 81.38 185 ARG A C 1
ATOM 1436 O O . ARG A 1 185 ? 29.318 8.168 -23.034 1.00 81.38 185 ARG A O 1
ATOM 1443 N N . ILE A 1 186 ? 29.425 5.927 -23.282 1.00 78.06 186 ILE A N 1
ATOM 1444 C CA . ILE A 1 186 ? 30.527 5.735 -22.332 1.00 78.06 186 ILE A CA 1
ATOM 1445 C C . ILE A 1 186 ? 31.772 6.543 -22.707 1.00 78.06 186 ILE A C 1
ATOM 1447 O O . ILE A 1 186 ? 32.353 7.183 -21.835 1.00 78.06 186 ILE A O 1
ATOM 1451 N N . SER A 1 187 ? 32.144 6.618 -23.988 1.00 77.75 187 SER A N 1
ATOM 1452 C CA . SER A 1 187 ? 33.291 7.432 -24.421 1.00 77.75 187 SER A CA 1
ATOM 1453 C C . SER A 1 187 ? 33.103 8.922 -24.131 1.00 77.75 187 SER A C 1
ATOM 1455 O O . SER A 1 187 ? 34.044 9.594 -23.716 1.00 77.75 187 SER A O 1
ATOM 1457 N N . THR A 1 188 ? 31.881 9.442 -24.294 1.00 76.38 188 THR A N 1
ATOM 1458 C CA . THR A 1 188 ? 31.560 10.850 -24.015 1.00 76.38 188 THR A CA 1
ATOM 1459 C C . THR A 1 188 ? 31.677 11.142 -22.526 1.00 76.38 188 THR A C 1
ATOM 1461 O O . THR A 1 188 ? 32.291 12.135 -22.147 1.00 76.38 188 THR A O 1
ATOM 1464 N N . ILE A 1 189 ? 31.139 10.253 -21.689 1.00 73.00 189 ILE A N 1
ATOM 1465 C CA . ILE A 1 189 ? 31.243 10.359 -20.234 1.00 73.00 189 ILE A CA 1
ATOM 1466 C C . ILE A 1 189 ? 32.715 10.315 -19.818 1.00 73.00 189 ILE A C 1
ATOM 1468 O O . ILE A 1 189 ? 33.190 11.240 -19.171 1.00 73.00 189 ILE A O 1
ATOM 1472 N N . MET A 1 190 ? 33.464 9.300 -20.253 1.00 71.38 190 MET A N 1
ATOM 1473 C CA . MET A 1 190 ? 34.876 9.125 -19.896 1.00 71.38 190 MET A CA 1
ATOM 1474 C C . MET A 1 190 ? 35.757 10.283 -20.381 1.00 71.38 190 MET A C 1
ATOM 1476 O O . MET A 1 190 ? 36.642 10.728 -19.655 1.00 71.38 190 MET A O 1
ATOM 1480 N N . GLY A 1 191 ? 35.494 10.825 -21.573 1.00 68.75 191 GLY A N 1
ATOM 1481 C CA . GLY A 1 191 ? 36.171 12.025 -22.067 1.00 68.75 191 GLY A CA 1
ATOM 1482 C C . GLY A 1 191 ? 35.871 13.267 -21.228 1.00 68.75 191 GLY A C 1
ATOM 1483 O O . GLY A 1 191 ? 36.782 14.031 -20.924 1.00 68.75 191 GLY A O 1
ATOM 1484 N N . GLN A 1 192 ? 34.625 13.445 -20.781 1.00 67.25 192 GLN A N 1
ATOM 1485 C CA . GLN A 1 192 ? 34.262 14.517 -19.843 1.00 67.25 192 GLN A CA 1
ATOM 1486 C C . GLN A 1 192 ? 34.944 14.347 -18.477 1.00 67.25 192 GLN A C 1
ATOM 1488 O O . GLN A 1 192 ? 35.266 15.345 -17.836 1.00 67.25 192 GLN A O 1
ATOM 1493 N N . MET A 1 193 ? 35.203 13.105 -18.060 1.00 62.34 193 MET A N 1
ATOM 1494 C CA . MET A 1 193 ? 35.893 12.775 -16.806 1.00 62.34 193 MET A CA 1
ATOM 1495 C C . MET A 1 193 ? 37.408 12.989 -16.893 1.00 62.34 193 MET A C 1
ATOM 1497 O O . MET A 1 193 ? 38.071 13.249 -15.899 1.00 62.34 193 MET A O 1
ATOM 1501 N N . LEU A 1 194 ? 37.998 12.953 -18.084 1.00 61.69 194 LEU A N 1
ATOM 1502 C CA . LEU A 1 194 ? 39.407 13.310 -18.252 1.00 61.69 194 LEU A CA 1
ATOM 1503 C C . LEU A 1 194 ? 39.668 14.810 -18.001 1.00 61.69 194 LEU A C 1
ATOM 1505 O O . LEU A 1 194 ? 40.775 15.177 -17.614 1.00 61.69 194 LEU A O 1
ATOM 1509 N N . GLY A 1 195 ? 38.633 15.642 -18.169 1.00 56.00 195 GLY A N 1
ATOM 1510 C CA . GLY A 1 195 ? 38.555 17.105 -18.007 1.00 56.00 195 GLY A CA 1
ATOM 1511 C C . GLY A 1 195 ? 39.189 17.741 -16.766 1.00 56.00 195 GLY A C 1
ATOM 1512 O O . GLY A 1 195 ? 39.264 18.961 -16.672 1.00 56.00 195 GLY A O 1
ATOM 1513 N N . SER A 1 196 ? 39.597 16.935 -15.798 1.00 52.81 196 SER A N 1
ATOM 1514 C CA . SER A 1 196 ? 39.302 17.249 -14.406 1.00 52.81 196 SER A CA 1
ATOM 1515 C C . SER A 1 196 ? 40.221 16.772 -13.335 1.00 52.81 196 SER A C 1
ATOM 1517 O O . SER A 1 196 ? 40.164 17.231 -12.192 1.00 52.81 196 SER A O 1
ATOM 1519 N N . VAL A 1 197 ? 40.936 15.725 -13.700 1.00 53.59 197 VAL A N 1
ATOM 1520 C CA . VAL A 1 197 ? 41.845 15.032 -12.823 1.00 53.59 197 VAL A CA 1
ATOM 1521 C C . VAL A 1 197 ? 42.868 16.073 -12.365 1.00 53.59 197 VAL A C 1
ATOM 1523 O O . VAL A 1 197 ? 43.544 16.672 -13.205 1.00 53.59 197 VAL A O 1
ATOM 1526 N N . GLY A 1 198 ? 42.942 16.328 -11.054 1.00 52.69 198 GLY A N 1
ATOM 1527 C CA . GLY A 1 198 ? 43.813 17.347 -10.461 1.00 52.69 198 GLY A CA 1
ATOM 1528 C C . GLY A 1 198 ? 43.199 18.744 -10.270 1.00 52.69 198 GLY A C 1
ATOM 1529 O O . GLY A 1 198 ? 43.956 19.698 -10.075 1.00 52.69 198 GLY A O 1
ATOM 1530 N N . SER A 1 199 ? 41.869 18.903 -10.329 1.00 60.19 199 SER A N 1
ATOM 1531 C CA . SER A 1 199 ? 41.188 20.182 -10.054 1.00 60.19 199 SER A CA 1
ATOM 1532 C C . SER A 1 199 ? 40.826 20.367 -8.562 1.00 60.19 199 SER A C 1
ATOM 1534 O O . SER A 1 199 ? 40.572 19.388 -7.861 1.00 60.19 199 SER A O 1
ATOM 1536 N N . PRO A 1 200 ? 40.713 21.611 -8.044 1.00 57.44 200 PRO A N 1
ATOM 1537 C CA . PRO A 1 200 ? 40.284 21.855 -6.659 1.00 57.44 200 PRO A CA 1
ATOM 1538 C C . PRO A 1 200 ? 38.863 21.363 -6.318 1.00 57.44 200 PRO A C 1
ATOM 1540 O O . PRO A 1 200 ? 38.552 21.177 -5.144 1.00 57.44 200 PRO A O 1
ATOM 1543 N N . ALA A 1 201 ? 37.998 21.158 -7.320 1.00 61.66 201 ALA A N 1
ATOM 1544 C CA . ALA A 1 201 ? 36.613 20.706 -7.147 1.00 61.66 201 ALA A CA 1
ATOM 1545 C C . ALA A 1 201 ? 36.461 19.171 -7.156 1.00 61.66 201 ALA A C 1
ATOM 1547 O O . ALA A 1 201 ? 35.382 18.660 -6.855 1.00 61.66 201 ALA A O 1
ATOM 1548 N N . GLU A 1 202 ? 37.534 18.431 -7.452 1.00 64.25 202 GLU A N 1
ATOM 1549 C CA . GLU A 1 202 ? 37.535 16.979 -7.667 1.00 64.25 202 GLU A CA 1
ATOM 1550 C C . GLU A 1 202 ? 36.849 16.203 -6.531 1.00 64.25 202 GLU A C 1
ATOM 1552 O O . GLU A 1 202 ? 35.967 15.383 -6.783 1.00 64.25 202 GLU A O 1
ATOM 1557 N N . ALA A 1 203 ? 37.163 16.524 -5.271 1.00 67.81 203 ALA A N 1
ATOM 1558 C CA . ALA A 1 203 ? 36.566 15.868 -4.106 1.00 67.81 203 ALA A CA 1
ATOM 1559 C C . ALA A 1 203 ? 35.047 16.077 -4.004 1.00 67.81 203 ALA A C 1
ATOM 1561 O O . ALA A 1 203 ? 34.314 15.162 -3.621 1.00 67.81 203 ALA A O 1
ATOM 1562 N N . ARG A 1 204 ? 34.559 17.271 -4.363 1.00 74.81 204 ARG A N 1
ATOM 1563 C CA . ARG A 1 204 ? 33.127 17.570 -4.309 1.00 74.81 204 ARG A CA 1
ATOM 1564 C C . ARG A 1 204 ? 32.370 16.835 -5.402 1.00 74.81 204 ARG A C 1
ATOM 1566 O O . ARG A 1 204 ? 31.288 16.314 -5.156 1.00 74.81 204 ARG A O 1
ATOM 1573 N N . VAL A 1 205 ? 32.959 16.730 -6.585 1.00 68.69 205 VAL A N 1
ATOM 1574 C CA . VAL A 1 205 ? 32.314 16.015 -7.675 1.00 68.69 205 VAL A CA 1
ATOM 1575 C C . VAL A 1 205 ? 32.195 14.512 -7.391 1.00 68.69 205 VAL A C 1
ATOM 1577 O O . VAL A 1 205 ? 31.172 13.905 -7.707 1.00 68.69 205 VAL A O 1
ATOM 1580 N N . ILE A 1 206 ? 33.205 13.906 -6.754 1.00 68.38 206 ILE A N 1
ATOM 1581 C CA . ILE A 1 206 ? 33.114 12.516 -6.271 1.00 68.38 206 ILE A CA 1
ATOM 1582 C C . ILE A 1 206 ? 31.899 12.352 -5.366 1.00 68.38 206 ILE A C 1
ATOM 1584 O O . ILE A 1 206 ? 31.124 11.412 -5.526 1.00 68.38 206 ILE A O 1
ATOM 1588 N N . GLN A 1 207 ? 31.743 13.273 -4.415 1.00 73.69 207 GLN A N 1
ATOM 1589 C CA . GLN A 1 207 ? 30.643 13.250 -3.463 1.00 73.69 207 GLN A CA 1
ATOM 1590 C C . GLN A 1 207 ? 29.287 13.342 -4.178 1.00 73.69 207 GLN A C 1
ATOM 1592 O O . GLN A 1 207 ? 28.402 12.532 -3.901 1.00 73.69 207 GLN A O 1
ATOM 1597 N N . ASP A 1 208 ? 29.148 14.272 -5.126 1.00 78.00 208 ASP A N 1
ATOM 1598 C CA . ASP A 1 208 ? 27.928 14.465 -5.916 1.00 78.00 208 ASP A CA 1
ATOM 1599 C C . ASP A 1 208 ? 27.596 13.202 -6.748 1.00 78.00 208 ASP A C 1
ATOM 1601 O O . ASP A 1 208 ? 26.448 12.758 -6.797 1.00 78.00 208 ASP A O 1
ATOM 1605 N N . LEU A 1 209 ? 28.599 12.533 -7.331 1.00 70.19 209 LEU A N 1
ATOM 1606 C CA . LEU A 1 209 ? 28.389 11.267 -8.041 1.00 70.19 209 LEU A CA 1
ATOM 1607 C C . LEU A 1 209 ? 28.015 10.092 -7.134 1.00 70.19 209 LEU A C 1
ATOM 1609 O O . LEU A 1 209 ? 27.275 9.209 -7.564 1.00 70.19 209 LEU A O 1
ATOM 1613 N N . GLN A 1 210 ? 28.508 10.050 -5.897 1.00 72.06 210 GLN A N 1
ATOM 1614 C CA . GLN A 1 210 ? 28.145 9.008 -4.931 1.00 72.06 210 GLN A CA 1
ATOM 1615 C C . GLN A 1 210 ? 26.714 9.159 -4.405 1.00 72.06 210 GLN A C 1
ATOM 1617 O O . GLN A 1 210 ? 26.154 8.200 -3.866 1.00 72.06 210 GLN A O 1
ATOM 1622 N N . ALA A 1 211 ? 26.110 10.338 -4.546 1.00 79.94 211 ALA A N 1
ATOM 1623 C CA . ALA A 1 211 ? 24.728 10.572 -4.155 1.00 79.94 211 ALA A CA 1
ATOM 1624 C C . ALA A 1 211 ? 23.722 9.936 -5.131 1.00 79.94 211 ALA A C 1
ATOM 1626 O O . ALA A 1 211 ? 22.667 9.469 -4.707 1.00 79.94 211 ALA A O 1
ATOM 1627 N N . ILE A 1 212 ? 24.072 9.827 -6.416 1.00 73.50 212 ILE A N 1
ATOM 1628 C CA . ILE A 1 212 ? 23.195 9.262 -7.451 1.00 73.50 212 ILE A CA 1
ATOM 1629 C C . ILE A 1 212 ? 22.823 7.790 -7.154 1.00 73.50 212 ILE A C 1
ATOM 1631 O O . ILE A 1 212 ? 21.631 7.486 -7.102 1.00 73.50 212 ILE A O 1
ATOM 1635 N N . PRO A 1 213 ? 23.768 6.863 -6.884 1.00 67.56 213 PRO A N 1
ATOM 1636 C CA . PRO A 1 213 ? 23.424 5.484 -6.534 1.00 67.56 213 PRO A CA 1
ATOM 1637 C C . PRO A 1 213 ? 22.615 5.378 -5.237 1.00 67.56 213 PRO A C 1
ATOM 1639 O O . PRO A 1 213 ? 21.726 4.535 -5.149 1.00 67.56 213 PRO A O 1
ATOM 1642 N N . LYS A 1 214 ? 22.880 6.242 -4.244 1.00 77.38 214 LYS A N 1
ATOM 1643 C CA . LYS A 1 214 ? 22.100 6.284 -2.995 1.00 77.38 214 LYS A CA 1
ATOM 1644 C C . LYS A 1 214 ? 20.639 6.625 -3.269 1.00 77.38 214 LYS A C 1
ATOM 1646 O O . LYS A 1 214 ? 19.760 5.957 -2.734 1.00 77.38 214 LYS A O 1
ATOM 1651 N N . ALA A 1 215 ? 20.393 7.606 -4.139 1.00 78.12 215 ALA A N 1
ATOM 1652 C CA . ALA A 1 215 ? 19.043 7.969 -4.546 1.00 78.12 215 ALA A CA 1
ATOM 1653 C C . ALA A 1 215 ? 18.319 6.798 -5.225 1.00 78.12 215 ALA A C 1
ATOM 1655 O O . ALA A 1 215 ? 17.174 6.514 -4.895 1.00 78.12 215 ALA A O 1
ATOM 1656 N N . LEU A 1 216 ? 18.991 6.066 -6.117 1.00 69.19 216 LEU A N 1
ATOM 1657 C CA . LEU A 1 216 ? 18.396 4.912 -6.804 1.00 69.19 216 LEU A CA 1
ATOM 1658 C C . LEU A 1 216 ? 18.080 3.748 -5.860 1.00 69.19 216 LEU A C 1
ATOM 1660 O O . LEU A 1 216 ? 17.026 3.129 -5.982 1.00 69.19 216 LEU A O 1
ATOM 1664 N N . VAL A 1 217 ? 18.968 3.459 -4.905 1.00 74.19 217 VAL A N 1
ATOM 1665 C CA . VAL A 1 217 ? 18.710 2.446 -3.869 1.00 74.19 217 VAL A CA 1
ATOM 1666 C C . VAL A 1 217 ? 17.504 2.846 -3.022 1.00 74.19 217 VAL A C 1
ATOM 1668 O O . VAL A 1 217 ? 16.633 2.013 -2.782 1.00 74.19 217 VAL A O 1
ATOM 1671 N N . ALA A 1 218 ? 17.419 4.116 -2.624 1.00 76.25 218 ALA A N 1
ATOM 1672 C CA . ALA A 1 218 ? 16.287 4.638 -1.867 1.00 76.25 218 ALA A CA 1
ATOM 1673 C C . ALA A 1 218 ? 14.970 4.547 -2.663 1.00 76.25 218 ALA A C 1
ATOM 1675 O O . ALA A 1 218 ? 13.973 4.069 -2.128 1.00 76.25 218 ALA A O 1
ATOM 1676 N N . ILE A 1 219 ? 14.984 4.885 -3.960 1.00 71.19 219 ILE A N 1
ATOM 1677 C CA . ILE A 1 219 ? 13.835 4.710 -4.869 1.00 71.19 219 ILE A CA 1
ATOM 1678 C C . ILE A 1 219 ? 13.390 3.244 -4.916 1.00 71.19 219 ILE A C 1
ATOM 1680 O O . ILE A 1 219 ? 12.203 2.963 -4.762 1.00 71.19 219 ILE A O 1
ATOM 1684 N N . ASN A 1 220 ? 14.327 2.306 -5.081 1.00 66.00 220 ASN A N 1
ATOM 1685 C CA . ASN A 1 220 ? 14.012 0.875 -5.123 1.00 66.00 220 ASN A CA 1
ATOM 1686 C C . ASN A 1 220 ? 13.468 0.347 -3.788 1.00 66.00 220 ASN A C 1
ATOM 1688 O O . ASN A 1 220 ? 12.663 -0.580 -3.782 1.00 66.00 220 ASN A O 1
ATOM 1692 N N . GLY A 1 221 ? 13.890 0.937 -2.669 1.00 70.50 221 GLY A N 1
ATOM 1693 C CA . GLY A 1 221 ? 13.356 0.645 -1.339 1.00 70.50 221 GLY A CA 1
ATOM 1694 C C . GLY A 1 221 ? 12.029 1.344 -1.019 1.00 70.50 221 GLY A C 1
ATOM 1695 O O . GLY A 1 221 ? 11.467 1.088 0.041 1.00 70.50 221 GLY A O 1
ATOM 1696 N N . GLY A 1 222 ? 11.531 2.226 -1.895 1.00 76.19 222 GLY A N 1
ATOM 1697 C CA . GLY A 1 222 ? 10.340 3.046 -1.648 1.00 76.19 222 GLY A CA 1
ATOM 1698 C C . GLY A 1 222 ? 10.556 4.216 -0.677 1.00 76.19 222 GLY A C 1
ATOM 1699 O O . GLY A 1 222 ? 9.590 4.868 -0.285 1.00 76.19 222 GLY A O 1
ATOM 1700 N N . ASP A 1 223 ? 11.801 4.514 -0.294 1.00 85.88 223 ASP A N 1
ATOM 1701 C CA . ASP A 1 223 ? 12.144 5.643 0.576 1.00 85.88 223 ASP A CA 1
ATOM 1702 C C . ASP A 1 223 ? 12.387 6.908 -0.258 1.00 85.88 223 ASP A C 1
ATOM 1704 O O . ASP A 1 223 ? 13.516 7.317 -0.546 1.00 85.88 223 ASP A O 1
ATOM 1708 N N . PHE A 1 224 ? 11.293 7.539 -0.680 1.00 85.19 224 PHE A N 1
ATOM 1709 C CA . PHE A 1 224 ? 11.366 8.728 -1.530 1.00 85.19 224 PHE A CA 1
ATOM 1710 C C . PHE A 1 224 ? 11.969 9.943 -0.815 1.00 85.19 224 PHE A C 1
ATOM 1712 O O . PHE A 1 224 ? 12.570 10.784 -1.477 1.00 85.19 224 PHE A O 1
ATOM 1719 N N . LYS A 1 225 ? 11.892 10.011 0.521 1.00 89.94 225 LYS A N 1
ATOM 1720 C CA . LYS A 1 225 ? 12.521 11.089 1.301 1.00 89.94 225 LYS A CA 1
ATOM 1721 C C . LYS A 1 225 ? 14.040 10.956 1.301 1.00 89.94 225 LYS A C 1
ATOM 1723 O O . LYS A 1 225 ? 14.743 11.939 1.077 1.00 89.94 225 LYS A O 1
ATOM 1728 N N . ALA A 1 226 ? 14.560 9.746 1.514 1.00 89.19 226 ALA A N 1
ATOM 1729 C CA . ALA A 1 226 ? 15.994 9.498 1.398 1.00 89.19 226 ALA A CA 1
ATOM 1730 C C . ALA A 1 226 ? 16.491 9.703 -0.041 1.00 89.19 226 ALA A C 1
ATOM 1732 O O . ALA A 1 226 ? 17.604 10.198 -0.240 1.00 89.19 226 ALA A O 1
ATOM 1733 N N . ALA A 1 227 ? 15.665 9.375 -1.042 1.00 84.44 227 ALA A N 1
ATOM 1734 C CA . ALA A 1 227 ? 15.985 9.642 -2.440 1.00 84.44 227 ALA A CA 1
ATOM 1735 C C . ALA A 1 227 ? 16.136 11.145 -2.722 1.00 84.44 227 ALA A C 1
ATOM 1737 O O . ALA A 1 227 ? 17.131 11.550 -3.322 1.00 84.44 227 ALA A O 1
ATOM 1738 N N . GLU A 1 228 ? 15.201 11.973 -2.251 1.00 90.31 228 GLU A N 1
ATOM 1739 C CA . GLU A 1 228 ? 15.282 13.434 -2.375 1.00 90.31 228 GLU A CA 1
ATOM 1740 C C . GLU A 1 228 ? 16.488 14.004 -1.645 1.00 90.31 228 GLU A C 1
ATOM 1742 O O . GLU A 1 228 ? 17.273 14.718 -2.257 1.00 90.31 228 GLU A O 1
ATOM 1747 N N . ALA A 1 229 ? 16.716 13.614 -0.388 1.00 92.62 229 ALA A N 1
ATOM 1748 C CA . ALA A 1 229 ? 17.864 14.089 0.379 1.00 92.62 229 ALA A CA 1
ATOM 1749 C C . ALA A 1 229 ? 19.203 13.770 -0.314 1.00 92.62 229 ALA A C 1
ATOM 1751 O O . ALA A 1 229 ? 20.132 14.582 -0.303 1.00 92.62 229 ALA A O 1
ATOM 1752 N N . ALA A 1 230 ? 19.307 12.599 -0.951 1.00 88.44 230 ALA A N 1
ATOM 1753 C CA . ALA A 1 230 ? 20.469 12.254 -1.758 1.00 88.44 230 ALA A CA 1
ATOM 1754 C C . ALA A 1 230 ? 20.578 13.158 -2.998 1.00 88.44 230 ALA A C 1
ATOM 1756 O O . ALA A 1 230 ? 21.647 13.714 -3.252 1.00 88.44 230 ALA A O 1
ATOM 1757 N N . LEU A 1 231 ? 19.491 13.363 -3.745 1.00 89.50 231 LEU A N 1
ATOM 1758 C CA . LEU A 1 231 ? 19.492 14.218 -4.937 1.00 89.50 231 LEU A CA 1
ATOM 1759 C C . LEU A 1 231 ? 19.750 15.695 -4.603 1.00 89.50 231 LEU A C 1
ATOM 1761 O O . LEU A 1 231 ? 20.437 16.364 -5.367 1.00 89.50 231 LEU A O 1
ATOM 1765 N N . ASP A 1 232 ? 19.263 16.211 -3.479 1.00 92.19 232 ASP A N 1
ATOM 1766 C CA . ASP A 1 232 ? 19.460 17.600 -3.038 1.00 92.19 232 ASP A CA 1
ATOM 1767 C C . ASP A 1 232 ? 20.892 17.875 -2.571 1.00 92.19 232 ASP A C 1
ATOM 1769 O O . ASP A 1 232 ? 21.355 19.015 -2.585 1.00 92.19 232 ASP A O 1
ATOM 1773 N N . SER A 1 233 ? 21.635 16.826 -2.209 1.00 90.38 233 SER A N 1
ATOM 1774 C CA . SER A 1 233 ? 23.056 16.952 -1.887 1.00 90.38 233 SER A CA 1
ATOM 1775 C C . SER A 1 233 ? 23.938 17.230 -3.113 1.00 90.38 233 SER A C 1
ATOM 1777 O O . SER A 1 233 ? 25.080 17.654 -2.941 1.00 90.38 233 SER A O 1
ATOM 1779 N N . ILE A 1 234 ? 23.421 17.025 -4.331 1.00 88.44 234 ILE A N 1
ATOM 1780 C CA . ILE A 1 234 ? 24.144 17.209 -5.596 1.00 88.44 234 ILE A CA 1
ATOM 1781 C C . ILE A 1 234 ? 24.150 18.686 -5.996 1.00 88.44 234 ILE A C 1
ATOM 1783 O O . ILE A 1 234 ? 23.090 19.294 -6.141 1.00 88.44 234 ILE A O 1
ATOM 1787 N N . SER A 1 235 ? 25.336 19.245 -6.256 1.00 84.50 235 SER A N 1
ATOM 1788 C CA . SER A 1 235 ? 25.463 20.610 -6.778 1.00 84.50 235 SER A CA 1
ATOM 1789 C C . SER A 1 235 ? 25.353 20.668 -8.305 1.00 84.50 235 SER A C 1
ATOM 1791 O O . SER A 1 235 ? 26.065 19.971 -9.032 1.00 84.50 235 SER A O 1
ATOM 1793 N N . ASP A 1 236 ? 24.511 21.579 -8.792 1.00 84.38 236 ASP A N 1
ATOM 1794 C CA . ASP A 1 236 ? 24.314 21.864 -10.218 1.00 84.38 236 ASP A CA 1
ATOM 1795 C C . ASP A 1 236 ? 25.567 22.446 -10.901 1.00 84.38 236 ASP A C 1
ATOM 1797 O O . ASP A 1 236 ? 25.723 22.320 -12.115 1.00 84.38 236 ASP A O 1
ATOM 1801 N N . GLU A 1 237 ? 26.471 23.078 -10.147 1.00 79.88 237 GLU A N 1
ATOM 1802 C CA . GLU A 1 237 ? 27.676 23.723 -10.695 1.00 79.88 237 GLU A CA 1
ATOM 1803 C C . GLU A 1 237 ? 28.779 22.717 -11.046 1.00 79.88 237 GLU A C 1
ATOM 1805 O O . GLU A 1 237 ? 29.647 22.989 -11.876 1.00 79.88 237 GLU A O 1
ATOM 1810 N N . ASN A 1 238 ? 28.729 21.544 -10.415 1.00 71.06 238 ASN A N 1
ATOM 1811 C CA . ASN A 1 238 ? 29.822 20.584 -10.409 1.00 71.06 238 ASN A CA 1
ATOM 1812 C C . ASN A 1 238 ? 29.633 19.447 -11.413 1.00 71.06 238 ASN A C 1
ATOM 1814 O O . ASN A 1 238 ? 30.608 18.780 -11.732 1.00 71.06 238 ASN A O 1
ATOM 1818 N N . LEU A 1 239 ? 28.417 19.201 -11.914 1.00 74.06 239 LEU A N 1
ATOM 1819 C CA . LEU A 1 239 ? 28.140 18.121 -12.869 1.00 74.06 239 LEU A CA 1
ATOM 1820 C C . LEU A 1 239 ? 27.950 18.646 -14.307 1.00 74.06 239 LEU A C 1
ATOM 1822 O O . LEU A 1 239 ? 27.345 19.696 -14.514 1.00 74.06 239 LEU A O 1
ATOM 1826 N N . PRO A 1 240 ? 28.388 17.904 -15.344 1.00 73.31 240 PRO A N 1
ATOM 1827 C CA . PRO A 1 240 ? 28.129 18.229 -16.730 1.00 73.31 240 PRO A CA 1
ATOM 1828 C C . PRO A 1 240 ? 26.645 18.242 -17.015 1.00 73.31 240 PRO A C 1
ATOM 1830 O O . PRO A 1 240 ? 25.917 17.416 -16.455 1.00 73.31 240 PRO A O 1
ATOM 1833 N N . PRO A 1 241 ? 26.224 19.024 -18.021 1.00 77.62 241 PRO A N 1
ATOM 1834 C CA . PRO A 1 241 ? 24.835 19.071 -18.451 1.00 77.62 241 PRO A CA 1
ATOM 1835 C C . PRO A 1 241 ? 24.210 17.693 -18.704 1.00 77.62 241 PRO A C 1
ATOM 1837 O O . PRO A 1 241 ? 23.079 17.471 -18.299 1.00 77.62 241 PRO A O 1
ATOM 1840 N N . ASN A 1 242 ? 24.938 16.736 -19.293 1.00 73.69 242 ASN A N 1
ATOM 1841 C CA . ASN A 1 242 ? 24.388 15.406 -19.592 1.00 73.69 242 ASN A CA 1
ATOM 1842 C C . ASN A 1 242 ? 24.069 14.590 -18.329 1.00 73.69 242 ASN A C 1
ATOM 1844 O O . ASN A 1 242 ? 23.021 13.951 -18.247 1.00 73.69 242 ASN A O 1
ATOM 1848 N N . LEU A 1 243 ? 24.958 14.615 -17.334 1.00 76.50 243 LEU A N 1
ATOM 1849 C CA . LEU A 1 243 ? 24.740 13.890 -16.081 1.00 76.50 243 LEU A CA 1
ATOM 1850 C C . LEU A 1 243 ? 23.753 14.632 -15.188 1.00 76.50 243 LEU A C 1
ATOM 1852 O O . LEU A 1 243 ? 22.862 14.006 -14.620 1.00 76.50 243 LEU A O 1
ATOM 1856 N N . LEU A 1 244 ? 23.830 15.962 -15.162 1.00 84.38 244 LEU A N 1
ATOM 1857 C CA . LEU A 1 244 ? 22.862 16.799 -14.471 1.00 84.38 244 LEU A CA 1
ATOM 1858 C C . LEU A 1 244 ? 21.447 16.623 -15.046 1.00 84.38 244 LEU A C 1
ATOM 1860 O O . LEU A 1 244 ? 20.491 16.499 -14.289 1.00 84.38 244 LEU A O 1
ATOM 1864 N N . ALA A 1 245 ? 21.296 16.507 -16.369 1.00 85.12 245 ALA A N 1
ATOM 1865 C CA . ALA A 1 245 ? 20.014 16.189 -16.997 1.00 85.12 245 ALA A CA 1
ATOM 1866 C C . ALA A 1 245 ? 19.451 14.850 -16.504 1.00 85.12 245 ALA A C 1
ATOM 1868 O O . ALA A 1 245 ? 18.252 14.735 -16.264 1.00 85.12 245 ALA A O 1
ATOM 1869 N N . THR A 1 246 ? 20.312 13.854 -16.280 1.00 81.38 246 THR A N 1
ATOM 1870 C CA . THR A 1 246 ? 19.873 12.547 -15.776 1.00 81.38 246 THR A CA 1
ATOM 1871 C C . THR A 1 246 ? 19.497 12.610 -14.285 1.00 81.38 246 THR A C 1
ATOM 1873 O O . THR A 1 246 ? 18.535 11.967 -13.861 1.00 81.38 246 THR A O 1
ATOM 1876 N N . VAL A 1 247 ? 20.175 13.452 -13.491 1.00 86.31 247 VAL A N 1
ATOM 1877 C CA . VAL A 1 247 ? 19.769 13.784 -12.109 1.00 86.31 247 VAL A CA 1
ATOM 1878 C C . VAL A 1 247 ? 18.377 14.421 -12.101 1.00 86.31 247 VAL A C 1
ATOM 1880 O O . VAL A 1 247 ? 17.505 13.984 -11.354 1.00 86.31 247 VAL A O 1
ATOM 1883 N N . TYR A 1 248 ? 18.120 15.397 -12.974 1.00 90.94 248 TYR A N 1
ATOM 1884 C CA . TYR A 1 248 ? 16.805 16.034 -13.084 1.00 90.94 248 TYR A CA 1
ATOM 1885 C C . TYR A 1 248 ? 15.716 15.092 -13.630 1.00 90.94 248 TYR A C 1
ATOM 1887 O O . TYR A 1 248 ? 14.574 15.156 -13.173 1.00 90.94 248 TYR A O 1
ATOM 1895 N N . ALA A 1 249 ? 16.045 14.157 -14.525 1.00 85.50 249 ALA A N 1
ATOM 1896 C CA . ALA A 1 249 ? 15.128 13.083 -14.923 1.00 85.50 249 ALA A CA 1
ATOM 1897 C C . ALA A 1 249 ? 14.795 12.147 -13.740 1.00 85.50 249 ALA A C 1
ATOM 1899 O O . ALA A 1 249 ? 13.649 11.727 -13.564 1.00 85.50 249 ALA A O 1
ATOM 1900 N N . THR A 1 250 ? 15.769 11.885 -12.865 1.00 84.12 250 THR A N 1
ATOM 1901 C CA . THR A 1 250 ? 15.553 11.115 -11.630 1.00 84.12 250 THR A CA 1
ATOM 1902 C C . THR A 1 250 ? 14.656 11.884 -10.656 1.00 84.12 250 THR A C 1
ATOM 1904 O O . THR A 1 250 ? 13.662 11.330 -10.190 1.00 84.12 250 THR A O 1
ATOM 1907 N N . ARG A 1 251 ? 14.911 13.185 -10.435 1.00 91.06 251 ARG A N 1
ATOM 1908 C CA . ARG A 1 251 ? 14.035 14.076 -9.642 1.00 91.06 251 ARG A CA 1
ATOM 1909 C C . ARG A 1 251 ? 12.604 14.104 -10.189 1.00 91.06 251 ARG A C 1
ATOM 1911 O O . ARG A 1 251 ? 11.653 14.027 -9.422 1.00 91.06 251 ARG A O 1
ATOM 1918 N N . THR A 1 252 ? 12.447 14.138 -11.514 1.00 88.25 252 THR A N 1
ATOM 1919 C CA . THR A 1 252 ? 11.132 14.064 -12.179 1.00 88.25 252 THR A CA 1
ATOM 1920 C C . THR A 1 252 ? 10.379 12.792 -11.786 1.00 88.25 252 THR A C 1
ATOM 1922 O O . THR A 1 252 ? 9.188 12.837 -11.493 1.00 88.25 252 THR A O 1
ATOM 1925 N N . SER A 1 253 ? 11.075 11.657 -11.760 1.00 82.94 253 SER A N 1
ATOM 1926 C CA . SER A 1 253 ? 10.476 10.361 -11.434 1.00 82.94 253 SER A CA 1
ATOM 1927 C C . SER A 1 253 ? 10.072 10.263 -9.965 1.00 82.94 253 SER A C 1
ATOM 1929 O O . SER A 1 253 ? 8.979 9.785 -9.672 1.00 82.94 253 SER A O 1
ATOM 1931 N N . VAL A 1 254 ? 10.913 10.764 -9.054 1.00 84.50 254 VAL A N 1
ATOM 1932 C CA . VAL A 1 254 ? 10.590 10.839 -7.619 1.00 84.50 254 VAL A CA 1
ATOM 1933 C C . VAL A 1 254 ? 9.363 11.721 -7.389 1.00 84.50 254 VAL A C 1
ATOM 1935 O O . VAL A 1 254 ? 8.424 11.287 -6.726 1.00 84.50 254 VAL A O 1
ATOM 1938 N N . ALA A 1 255 ? 9.310 12.897 -8.020 1.00 86.56 255 ALA A N 1
ATOM 1939 C CA . ALA A 1 255 ? 8.160 13.794 -7.929 1.00 86.56 255 ALA A CA 1
ATOM 1940 C C . ALA A 1 255 ? 6.860 13.126 -8.425 1.00 86.56 255 ALA A C 1
ATOM 1942 O O . ALA A 1 255 ? 5.832 13.211 -7.759 1.00 86.56 255 ALA A O 1
ATOM 1943 N N . LEU A 1 256 ? 6.906 12.376 -9.535 1.00 82.12 256 LEU A N 1
ATOM 1944 C CA . LEU A 1 256 ? 5.760 11.589 -10.016 1.00 82.12 256 LEU A CA 1
ATOM 1945 C C . LEU A 1 256 ? 5.313 10.512 -9.017 1.00 82.12 256 LEU A C 1
ATOM 1947 O O . LEU A 1 256 ? 4.113 10.324 -8.824 1.00 82.12 256 LEU A O 1
ATOM 1951 N N . MET A 1 257 ? 6.254 9.812 -8.375 1.00 79.31 257 MET A N 1
ATOM 1952 C CA . MET A 1 257 ? 5.946 8.795 -7.358 1.00 79.31 257 MET A CA 1
ATOM 1953 C C . MET A 1 257 ? 5.301 9.403 -6.108 1.00 79.31 257 MET A C 1
ATOM 1955 O O . MET A 1 257 ? 4.442 8.772 -5.497 1.00 79.31 257 MET A O 1
ATOM 1959 N N . GLN A 1 258 ? 5.662 10.641 -5.771 1.00 84.88 258 GLN A N 1
ATOM 1960 C CA . GLN A 1 258 ? 5.042 11.421 -4.701 1.00 84.88 258 GLN A CA 1
ATOM 1961 C C . GLN A 1 258 ? 3.766 12.165 -5.129 1.00 84.88 258 GLN A C 1
ATOM 1963 O O . GLN A 1 258 ? 3.187 12.896 -4.331 1.00 84.88 258 GLN A O 1
ATOM 1968 N N . GLN A 1 259 ? 3.309 11.979 -6.372 1.00 87.62 259 GLN A N 1
ATOM 1969 C CA . GLN A 1 259 ? 2.148 12.661 -6.957 1.00 87.62 259 GLN A CA 1
ATOM 1970 C C . GLN A 1 259 ? 2.316 14.189 -7.135 1.00 87.62 259 GLN A C 1
ATOM 1972 O O . GLN A 1 259 ? 1.354 14.876 -7.484 1.00 87.62 259 GLN A O 1
ATOM 1977 N N . ASP A 1 260 ? 3.534 14.733 -7.012 1.00 91.75 260 ASP A N 1
ATOM 1978 C CA . ASP A 1 260 ? 3.855 16.128 -7.351 1.00 91.75 260 ASP A CA 1
ATOM 1979 C C . ASP A 1 260 ? 4.085 16.289 -8.864 1.00 91.75 260 ASP A C 1
ATOM 1981 O O . ASP A 1 260 ? 5.205 16.395 -9.373 1.00 91.75 260 ASP A O 1
ATOM 1985 N N . SER A 1 261 ? 2.983 16.317 -9.614 1.00 91.69 261 SER A N 1
ATOM 1986 C CA . SER A 1 261 ? 3.027 16.439 -11.078 1.00 91.69 261 SER A CA 1
ATOM 1987 C C . SER A 1 261 ? 3.536 17.810 -11.548 1.00 91.69 261 SER A C 1
ATOM 1989 O O . SER A 1 261 ? 4.153 17.915 -12.611 1.00 91.69 261 SER A O 1
ATOM 1991 N N . ALA A 1 262 ? 3.333 18.868 -10.755 1.00 94.06 262 ALA A N 1
ATOM 1992 C CA . ALA A 1 262 ? 3.832 20.204 -11.072 1.00 94.06 262 ALA A CA 1
ATOM 1993 C C . ALA A 1 262 ? 5.357 20.282 -10.898 1.00 94.06 262 ALA A C 1
ATOM 1995 O O . ALA A 1 262 ? 6.059 20.775 -11.788 1.00 94.06 262 ALA A O 1
ATOM 1996 N N . GLY A 1 263 ? 5.889 19.750 -9.793 1.00 93.50 263 GLY A N 1
ATOM 1997 C CA . GLY A 1 263 ? 7.325 19.602 -9.577 1.00 93.50 263 GLY A CA 1
ATOM 1998 C C . GLY A 1 263 ? 7.982 18.721 -10.630 1.00 93.50 263 GLY A C 1
ATOM 1999 O O . GLY A 1 263 ? 9.011 19.114 -11.187 1.00 93.50 263 GLY A O 1
ATOM 2000 N N . ALA A 1 264 ? 7.341 17.606 -10.993 1.00 90.31 264 ALA A N 1
ATOM 2001 C CA . ALA A 1 264 ? 7.802 16.738 -12.070 1.00 90.31 264 ALA A CA 1
ATOM 2002 C C . ALA A 1 264 ? 7.979 17.506 -13.391 1.00 90.31 264 ALA A C 1
ATOM 2004 O O . ALA A 1 264 ? 9.039 17.416 -14.006 1.00 90.31 264 ALA A O 1
ATOM 2005 N N . LEU A 1 265 ? 7.010 18.332 -13.806 1.00 96.56 265 LEU A N 1
ATOM 2006 C CA . LEU A 1 265 ? 7.152 19.138 -15.026 1.00 96.56 265 LEU A CA 1
ATOM 2007 C C . LEU A 1 265 ? 8.315 20.136 -14.956 1.00 96.56 265 LEU A C 1
ATOM 2009 O O . LEU A 1 265 ? 9.025 20.307 -15.950 1.00 96.56 265 LEU A O 1
ATOM 2013 N N . ARG A 1 266 ? 8.542 20.781 -13.802 1.00 97.50 266 ARG A N 1
ATOM 2014 C CA . ARG A 1 266 ? 9.688 21.695 -13.623 1.00 97.50 266 ARG A CA 1
ATOM 2015 C C . ARG A 1 266 ? 11.011 20.958 -13.822 1.00 97.50 266 ARG A C 1
ATOM 2017 O O . ARG A 1 266 ? 11.855 21.417 -14.590 1.00 97.50 266 ARG A O 1
ATOM 2024 N N . PHE A 1 267 ? 11.174 19.806 -13.173 1.00 94.75 267 PHE A N 1
ATOM 2025 C CA . PHE A 1 267 ? 12.388 19.000 -13.291 1.00 94.75 267 PHE A CA 1
ATOM 2026 C C . PHE A 1 267 ? 12.562 18.417 -14.698 1.00 94.75 267 PHE A C 1
ATOM 2028 O O . PHE A 1 267 ? 13.671 18.452 -15.231 1.00 94.75 267 PHE A O 1
ATOM 2035 N N . ALA A 1 268 ? 11.480 17.976 -15.341 1.00 93.00 268 ALA A N 1
ATOM 2036 C CA . ALA A 1 268 ? 11.520 17.444 -16.698 1.00 93.00 268 ALA A CA 1
ATOM 2037 C C . ALA A 1 268 ? 11.951 18.512 -17.712 1.00 93.00 268 ALA A C 1
ATOM 2039 O O . ALA A 1 268 ? 12.804 18.264 -18.562 1.00 93.00 268 ALA A O 1
ATOM 2040 N N . ASN A 1 269 ? 11.401 19.726 -17.604 1.00 97.44 269 ASN A N 1
ATOM 2041 C CA . ASN A 1 269 ? 11.803 20.842 -18.459 1.00 97.44 269 ASN A CA 1
ATOM 2042 C C . ASN A 1 269 ? 13.281 21.183 -18.255 1.00 97.44 269 ASN A C 1
ATOM 2044 O O . ASN A 1 269 ? 14.008 21.331 -19.235 1.00 97.44 269 ASN A O 1
ATOM 2048 N N . ARG A 1 270 ? 13.749 21.202 -17.001 1.00 95.81 270 ARG A N 1
ATOM 2049 C CA . ARG A 1 270 ? 15.161 21.442 -16.698 1.00 95.81 270 ARG A CA 1
ATOM 2050 C C . ARG A 1 270 ? 16.080 20.364 -17.280 1.00 95.81 270 ARG A C 1
ATOM 2052 O O . ARG A 1 270 ? 17.120 20.692 -17.845 1.00 95.81 270 ARG A O 1
ATOM 2059 N N . ALA A 1 271 ? 15.698 19.092 -17.189 1.00 90.44 271 ALA A N 1
ATOM 2060 C CA . ALA A 1 271 ? 16.440 17.994 -17.804 1.00 90.44 271 ALA A CA 1
ATOM 2061 C C . ALA A 1 271 ? 16.521 18.137 -19.336 1.00 90.44 271 ALA A C 1
ATOM 2063 O O . ALA A 1 271 ? 17.605 17.993 -19.897 1.00 90.44 271 ALA A O 1
ATOM 2064 N N . ILE A 1 272 ? 15.417 18.497 -20.001 1.00 92.88 272 ILE A N 1
ATOM 2065 C CA . ILE A 1 272 ? 15.375 18.714 -21.459 1.00 92.88 272 ILE A CA 1
ATOM 2066 C C . ILE A 1 272 ? 16.232 19.916 -21.881 1.00 92.88 272 ILE A C 1
ATOM 2068 O O . ILE A 1 272 ? 16.930 19.838 -22.891 1.00 92.88 272 ILE A O 1
ATOM 2072 N N . GLU A 1 273 ? 16.209 21.016 -21.120 1.00 93.75 273 GLU A N 1
ATOM 2073 C CA . GLU A 1 273 ? 17.071 22.184 -21.360 1.00 93.75 273 GLU A CA 1
ATOM 2074 C C . GLU A 1 273 ? 18.559 21.829 -21.287 1.00 93.75 273 GLU A C 1
ATOM 2076 O O . GLU A 1 273 ? 19.357 22.306 -22.095 1.00 93.75 273 GLU A O 1
ATOM 2081 N N . LEU A 1 274 ? 18.932 21.007 -20.303 1.00 87.31 274 LEU A N 1
ATOM 2082 C CA . LEU A 1 274 ? 20.311 20.578 -20.087 1.00 87.31 274 LEU A CA 1
ATOM 2083 C C . LEU A 1 274 ? 20.773 19.594 -21.162 1.00 87.31 274 LEU A C 1
ATOM 2085 O O . LEU A 1 274 ? 21.882 19.729 -21.681 1.00 87.31 274 LEU A O 1
ATOM 2089 N N . ASN A 1 275 ? 19.937 18.606 -21.486 1.00 83.50 275 ASN A N 1
ATOM 2090 C CA . ASN A 1 275 ? 20.214 17.639 -22.533 1.00 83.50 275 ASN A CA 1
ATOM 2091 C C . ASN A 1 275 ? 18.914 17.044 -23.125 1.00 83.50 275 ASN A C 1
ATOM 2093 O O . ASN A 1 275 ? 18.324 16.136 -22.532 1.00 83.50 275 ASN A O 1
ATOM 2097 N N . PRO A 1 276 ? 18.504 17.458 -24.339 1.00 86.56 276 PRO A N 1
ATOM 2098 C CA . PRO A 1 276 ? 17.305 16.939 -25.002 1.00 86.56 276 PRO A CA 1
ATOM 2099 C C . PRO A 1 276 ? 17.474 15.516 -25.559 1.00 86.56 276 PRO A C 1
ATOM 2101 O O . PRO A 1 276 ? 16.535 14.973 -26.138 1.00 86.56 276 PRO A O 1
ATOM 2104 N N . ASP A 1 277 ? 18.663 14.921 -25.438 1.00 80.69 277 ASP A N 1
ATOM 2105 C CA . ASP A 1 277 ? 18.930 13.542 -25.851 1.00 80.69 277 ASP A CA 1
ATOM 2106 C C . ASP A 1 277 ? 18.693 12.537 -24.695 1.00 80.69 277 ASP A C 1
ATOM 2108 O O . ASP A 1 277 ? 18.783 11.330 -24.905 1.00 80.69 277 ASP A O 1
ATOM 2112 N N . VAL A 1 278 ? 18.310 13.004 -23.493 1.00 82.56 278 VAL A N 1
ATOM 2113 C CA . VAL A 1 278 ? 17.785 12.148 -22.405 1.00 82.56 278 VAL A CA 1
ATOM 2114 C C . VAL A 1 278 ? 16.313 11.830 -22.684 1.00 82.56 278 VAL A C 1
ATOM 2116 O O . VAL A 1 278 ? 15.400 12.440 -22.118 1.00 82.56 278 VAL A O 1
ATOM 2119 N N . VAL A 1 279 ? 16.082 10.884 -23.595 1.00 83.62 279 VAL A N 1
ATOM 2120 C CA . VAL A 1 279 ? 14.760 10.581 -24.168 1.00 83.62 279 VAL A CA 1
ATOM 2121 C C . VAL A 1 279 ? 13.718 10.195 -23.109 1.00 83.62 279 VAL A C 1
ATOM 2123 O O . VAL A 1 279 ? 12.558 10.596 -23.218 1.00 83.62 279 VAL A O 1
ATOM 2126 N N . LEU A 1 280 ? 14.126 9.495 -22.045 1.00 83.81 280 LEU A N 1
ATOM 2127 C CA . LEU A 1 280 ? 13.275 9.129 -20.906 1.00 83.81 280 LEU A CA 1
ATOM 2128 C C . LEU A 1 280 ? 12.507 10.324 -20.328 1.00 83.81 280 LEU A C 1
ATOM 2130 O O . LEU A 1 280 ? 11.362 10.185 -19.906 1.00 83.81 280 LEU A O 1
ATOM 2134 N N . THR A 1 281 ? 13.103 11.515 -20.351 1.00 88.12 281 THR A N 1
ATOM 2135 C CA . THR A 1 281 ? 12.484 12.725 -19.805 1.00 88.12 281 THR A CA 1
ATOM 2136 C C . THR A 1 281 ? 11.168 13.068 -20.503 1.00 88.12 281 THR A C 1
ATOM 2138 O O . THR A 1 281 ? 10.251 13.570 -19.859 1.00 88.12 281 THR A O 1
ATOM 2141 N N . TYR A 1 282 ? 11.027 12.758 -21.795 1.00 93.12 282 TYR A N 1
ATOM 2142 C CA . TYR A 1 282 ? 9.781 12.988 -22.530 1.00 93.12 282 TYR A CA 1
ATOM 2143 C C . TYR A 1 282 ? 8.664 12.032 -22.099 1.00 93.12 282 TYR A C 1
ATOM 2145 O O . TYR A 1 282 ? 7.519 12.462 -21.990 1.00 93.12 282 TYR A O 1
ATOM 2153 N N . LEU A 1 283 ? 8.989 10.776 -21.775 1.00 90.25 283 LEU A N 1
ATOM 2154 C CA . LEU A 1 283 ? 8.034 9.824 -21.196 1.00 90.25 283 LEU A CA 1
ATOM 2155 C C . LEU A 1 283 ? 7.541 10.303 -19.825 1.00 90.25 283 LEU A C 1
ATOM 2157 O O . LEU A 1 283 ? 6.341 10.325 -19.562 1.00 90.25 283 LEU A O 1
ATOM 2161 N N . LEU A 1 284 ? 8.469 10.725 -18.962 1.00 90.25 284 LEU A N 1
ATOM 2162 C CA . LEU A 1 284 ? 8.143 11.240 -17.631 1.00 90.25 284 LEU A CA 1
ATOM 2163 C C . LEU A 1 284 ? 7.323 12.535 -17.715 1.00 90.25 284 LEU A C 1
ATOM 2165 O O . LEU A 1 284 ? 6.342 12.708 -16.996 1.00 90.25 284 LEU A O 1
ATOM 2169 N N . LYS A 1 285 ? 7.681 13.424 -18.645 1.00 95.56 285 LYS A N 1
ATOM 2170 C CA . LYS A 1 285 ? 6.922 14.642 -18.938 1.00 95.56 285 LYS A CA 1
ATOM 2171 C C . LYS A 1 285 ? 5.505 14.325 -19.418 1.00 95.56 285 LYS A C 1
ATOM 2173 O O . LYS A 1 285 ? 4.565 14.973 -18.969 1.00 95.56 285 LYS A O 1
ATOM 2178 N N . ALA A 1 286 ? 5.334 13.328 -20.288 1.00 94.31 286 ALA A N 1
ATOM 2179 C CA . ALA A 1 286 ? 4.014 12.887 -20.724 1.00 94.31 286 ALA A CA 1
ATOM 2180 C C . ALA A 1 286 ? 3.177 12.334 -19.564 1.00 94.31 286 ALA A C 1
ATOM 2182 O O . ALA A 1 286 ? 2.007 12.687 -19.440 1.00 94.31 286 ALA A O 1
ATOM 2183 N N . ALA A 1 287 ? 3.782 11.539 -18.677 1.00 91.06 287 ALA A N 1
ATOM 2184 C CA . ALA A 1 287 ? 3.114 11.039 -17.479 1.00 91.06 287 ALA A CA 1
ATOM 2185 C C . ALA A 1 287 ? 2.648 12.184 -16.559 1.00 91.06 287 ALA A C 1
ATOM 2187 O O . ALA A 1 287 ? 1.508 12.174 -16.099 1.00 91.06 287 ALA A O 1
ATOM 2188 N N . ALA A 1 288 ? 3.489 13.204 -16.352 1.00 91.88 288 ALA A N 1
ATOM 2189 C CA . ALA A 1 288 ? 3.130 14.390 -15.572 1.00 91.88 288 ALA A CA 1
ATOM 2190 C C . ALA A 1 288 ? 1.984 15.187 -16.221 1.00 91.88 288 ALA A C 1
ATOM 2192 O O . ALA A 1 288 ? 1.051 15.603 -15.539 1.00 91.88 288 ALA A O 1
ATOM 2193 N N . HIS A 1 289 ? 2.016 15.362 -17.545 1.00 97.06 289 HIS A N 1
ATOM 2194 C CA . HIS A 1 289 ? 0.932 16.009 -18.283 1.00 97.06 289 HIS A CA 1
ATOM 2195 C C . HIS A 1 289 ? -0.382 15.220 -18.206 1.00 97.06 289 HIS A C 1
ATOM 2197 O O . HIS A 1 289 ? -1.425 15.817 -17.951 1.00 97.06 289 HIS A O 1
ATOM 2203 N N . ASN A 1 290 ? -0.338 13.892 -18.339 1.00 89.94 290 ASN A N 1
ATOM 2204 C CA . ASN A 1 290 ? -1.509 13.032 -18.162 1.00 89.94 290 ASN A CA 1
ATOM 2205 C C . ASN A 1 290 ? -2.122 13.173 -16.766 1.00 89.94 290 ASN A C 1
ATOM 2207 O O . ASN A 1 290 ? -3.338 13.311 -16.654 1.00 89.94 290 ASN A O 1
ATOM 2211 N N . ALA A 1 291 ? -1.295 13.185 -15.717 1.00 89.31 291 ALA A N 1
ATOM 2212 C CA . ALA A 1 291 ? -1.755 13.368 -14.341 1.00 89.31 291 ALA A CA 1
ATOM 2213 C C . ALA A 1 291 ? -2.411 14.743 -14.103 1.00 89.31 291 ALA A C 1
ATOM 2215 O O . ALA A 1 291 ? -3.297 14.867 -13.262 1.00 89.31 291 ALA A O 1
ATOM 2216 N N . LEU A 1 292 ? -2.016 15.764 -14.870 1.00 92.56 292 LEU A N 1
ATOM 2217 C CA . LEU A 1 292 ? -2.591 17.113 -14.830 1.00 92.56 292 LEU A CA 1
ATOM 2218 C C . LEU A 1 292 ? -3.785 17.310 -15.784 1.00 92.56 292 LEU A C 1
ATOM 2220 O O . LEU A 1 292 ? -4.324 18.412 -15.854 1.00 92.56 292 LEU A O 1
ATOM 2224 N N . GLY A 1 293 ? -4.184 16.285 -16.544 1.00 94.62 293 GLY A N 1
ATOM 2225 C CA . GLY A 1 293 ? -5.246 16.386 -17.555 1.00 94.62 293 GLY A CA 1
ATOM 2226 C C . GLY A 1 293 ? -4.834 17.081 -18.864 1.00 94.62 293 GLY A C 1
ATOM 2227 O O . GLY A 1 293 ? -5.669 17.311 -19.737 1.00 94.62 293 GLY A O 1
ATOM 2228 N N . ALA A 1 294 ? -3.551 17.406 -19.031 1.00 97.50 294 ALA A N 1
ATOM 2229 C CA . ALA A 1 294 ? -2.980 18.057 -20.212 1.00 97.50 294 ALA A CA 1
ATOM 2230 C C . ALA A 1 294 ? -2.642 17.018 -21.304 1.00 97.50 294 ALA A C 1
ATOM 2232 O O . ALA A 1 294 ? -1.481 16.754 -21.623 1.00 97.50 294 ALA A O 1
ATOM 2233 N N . HIS A 1 295 ? -3.664 16.333 -21.819 1.00 97.62 295 HIS A N 1
ATOM 2234 C CA . HIS A 1 295 ? -3.475 15.136 -22.646 1.00 97.62 295 HIS A CA 1
ATOM 2235 C C . HIS A 1 295 ? -2.851 15.415 -24.026 1.00 97.62 295 HIS A C 1
ATOM 2237 O O . HIS A 1 295 ? -2.106 14.580 -24.532 1.00 97.62 295 HIS A O 1
ATOM 2243 N N . GLU A 1 296 ? -3.081 16.582 -24.631 1.00 98.25 296 GLU A N 1
ATOM 2244 C CA . GLU A 1 296 ? -2.467 16.943 -25.924 1.00 98.25 296 GLU A CA 1
ATOM 2245 C C . GLU A 1 296 ? -0.959 17.220 -25.784 1.00 98.25 296 GLU A C 1
ATOM 2247 O O . GLU A 1 296 ? -0.134 16.818 -26.615 1.00 98.25 296 GLU A O 1
ATOM 2252 N N . GLU A 1 297 ? -0.557 17.847 -24.680 1.00 97.88 297 GLU A N 1
ATOM 2253 C CA . GLU A 1 297 ? 0.842 18.047 -24.319 1.00 97.88 297 GLU A CA 1
ATOM 2254 C C . GLU A 1 297 ? 1.528 16.710 -24.019 1.00 97.88 297 GLU A C 1
ATOM 2256 O O . GLU A 1 297 ? 2.681 16.502 -24.419 1.00 97.88 297 GLU A O 1
ATOM 2261 N N . ALA A 1 298 ? 0.809 15.773 -23.388 1.00 96.88 298 ALA A N 1
ATOM 2262 C CA . ALA A 1 298 ? 1.285 14.408 -23.207 1.00 96.88 298 ALA A CA 1
ATOM 2263 C C . ALA A 1 298 ? 1.535 13.719 -24.558 1.00 96.88 298 ALA A C 1
ATOM 2265 O O . ALA A 1 298 ? 2.616 13.163 -24.756 1.00 96.88 298 ALA A O 1
ATOM 2266 N N . LEU A 1 299 ? 0.613 13.822 -25.524 1.00 97.88 299 LEU A N 1
ATOM 2267 C CA . LEU A 1 299 ? 0.812 13.281 -26.877 1.00 97.88 299 LEU A CA 1
ATOM 2268 C C . LEU A 1 299 ? 2.001 13.919 -27.601 1.00 97.88 299 LEU A C 1
ATOM 2270 O O . LEU A 1 299 ? 2.753 13.223 -28.284 1.00 97.88 299 LEU A O 1
ATOM 2274 N N . THR A 1 300 ? 2.218 15.220 -27.420 1.00 96.88 300 THR A N 1
ATOM 2275 C CA . THR A 1 300 ? 3.362 15.932 -28.010 1.00 96.88 300 THR A CA 1
ATOM 2276 C C . THR A 1 300 ? 4.695 15.412 -27.462 1.00 96.88 300 THR A C 1
ATOM 2278 O O . THR A 1 300 ? 5.634 15.145 -28.221 1.00 96.88 300 THR A O 1
ATOM 2281 N N . ALA A 1 301 ? 4.782 15.221 -26.143 1.00 94.12 301 ALA A N 1
ATOM 2282 C CA . ALA A 1 301 ? 5.956 14.626 -25.511 1.00 94.12 301 ALA A CA 1
ATOM 2283 C C . ALA A 1 301 ? 6.141 13.160 -25.945 1.00 94.12 301 ALA A C 1
ATOM 2285 O O . ALA A 1 301 ? 7.249 12.763 -26.314 1.00 94.12 301 ALA A O 1
ATOM 2286 N N . MET A 1 302 ? 5.054 12.384 -26.010 1.00 93.75 302 MET A N 1
ATOM 2287 C CA . MET A 1 302 ? 5.098 10.989 -26.449 1.00 93.75 302 MET A CA 1
ATOM 2288 C C . MET A 1 302 ? 5.505 10.824 -27.905 1.00 93.75 302 MET A C 1
ATOM 2290 O O . MET A 1 302 ? 6.205 9.861 -28.210 1.00 93.75 302 MET A O 1
ATOM 2294 N N . LYS A 1 303 ? 5.140 11.754 -28.790 1.00 91.56 303 LYS A N 1
ATOM 2295 C CA . LYS A 1 303 ? 5.632 11.761 -30.169 1.00 91.56 303 LYS A CA 1
ATOM 2296 C C . LYS A 1 303 ? 7.158 11.830 -30.192 1.00 91.56 303 LYS A C 1
ATOM 2298 O O . LYS A 1 303 ? 7.792 10.999 -30.824 1.00 91.56 303 LYS A O 1
ATOM 2303 N N . THR A 1 304 ? 7.748 12.755 -29.432 1.00 90.00 304 THR A N 1
ATOM 2304 C CA . THR A 1 304 ? 9.215 12.897 -29.355 1.00 90.00 304 THR A CA 1
ATOM 2305 C C . THR A 1 304 ? 9.887 11.637 -28.803 1.00 90.00 304 THR A C 1
ATOM 2307 O O . THR A 1 304 ? 10.950 11.249 -29.278 1.00 90.00 304 THR A O 1
ATOM 2310 N N . TYR A 1 305 ? 9.265 10.985 -27.817 1.00 88.88 305 TYR A N 1
ATOM 2311 C CA . TYR A 1 305 ? 9.751 9.723 -27.260 1.00 88.88 305 TYR A CA 1
ATOM 2312 C C . TYR A 1 305 ? 9.697 8.571 -28.283 1.00 88.88 305 TYR A C 1
ATOM 2314 O O . TYR A 1 305 ? 10.689 7.869 -28.481 1.00 88.88 305 TYR A O 1
ATOM 2322 N N . HIS A 1 306 ? 8.566 8.398 -28.973 1.00 86.31 306 HIS A N 1
ATOM 2323 C CA . HIS A 1 306 ? 8.381 7.349 -29.983 1.00 86.31 306 HIS A CA 1
ATOM 2324 C C . HIS A 1 306 ? 9.265 7.562 -31.214 1.00 86.31 306 HIS A C 1
ATOM 2326 O O . HIS A 1 306 ? 9.875 6.609 -31.695 1.00 86.31 306 HIS A O 1
ATOM 2332 N N . ASP A 1 307 ? 9.417 8.815 -31.649 1.00 83.06 307 ASP A N 1
ATOM 2333 C CA . ASP A 1 307 ? 10.351 9.240 -32.699 1.00 83.06 307 ASP A CA 1
ATOM 2334 C C . ASP A 1 307 ? 11.827 9.027 -32.304 1.00 83.06 307 ASP A C 1
ATOM 2336 O O . ASP A 1 307 ? 12.722 9.344 -33.082 1.00 83.06 307 ASP A O 1
ATOM 2340 N N . ALA A 1 308 ? 12.123 8.536 -31.098 1.00 80.38 308 ALA A N 1
ATOM 2341 C CA . ALA A 1 308 ? 13.480 8.218 -30.666 1.00 80.38 308 ALA A CA 1
ATOM 2342 C C . ALA A 1 308 ? 13.668 6.738 -30.298 1.00 80.38 308 ALA A C 1
ATOM 2344 O O . ALA A 1 308 ? 14.733 6.189 -30.569 1.00 80.38 308 ALA A O 1
ATOM 2345 N N . LEU A 1 309 ? 12.669 6.077 -29.701 1.00 79.31 309 LEU A N 1
ATOM 2346 C CA . LEU A 1 309 ? 12.809 4.710 -29.167 1.00 79.31 309 LEU A CA 1
ATOM 2347 C C . LEU A 1 309 ? 11.819 3.688 -29.736 1.00 79.31 309 LEU A C 1
ATOM 2349 O O . LEU A 1 309 ? 11.944 2.499 -29.432 1.00 79.31 309 LEU A O 1
ATOM 2353 N N . GLY A 1 310 ? 10.873 4.124 -30.570 1.00 82.94 310 GLY A N 1
ATOM 2354 C CA . GLY A 1 310 ? 9.773 3.291 -31.046 1.00 82.94 310 GLY A CA 1
ATOM 2355 C C . GLY A 1 310 ? 8.679 3.061 -29.988 1.00 82.94 310 GLY A C 1
ATOM 2356 O O . GLY A 1 310 ? 8.696 3.687 -28.924 1.00 82.94 310 GLY A O 1
ATOM 2357 N N . PRO A 1 311 ? 7.698 2.189 -30.286 1.00 84.94 311 PRO A N 1
ATOM 2358 C CA . PRO A 1 311 ? 6.557 1.905 -29.417 1.00 84.94 311 PRO A CA 1
ATOM 2359 C C . PRO A 1 311 ? 6.933 0.945 -28.289 1.00 84.94 311 PRO A C 1
ATOM 2361 O O . PRO A 1 311 ? 6.655 -0.245 -28.347 1.00 84.94 311 PRO A O 1
ATOM 2364 N N . THR A 1 312 ? 7.575 1.468 -27.246 1.00 85.75 312 THR A N 1
ATOM 2365 C CA . THR A 1 312 ? 7.873 0.697 -26.026 1.00 85.75 312 THR A CA 1
ATOM 2366 C C . THR A 1 312 ? 6.578 0.380 -25.274 1.00 85.75 312 THR A C 1
ATOM 2368 O O . THR A 1 312 ? 5.584 1.084 -25.458 1.00 85.75 312 THR A O 1
ATOM 2371 N N . GLY A 1 313 ? 6.547 -0.637 -24.409 1.00 84.69 313 GLY A N 1
ATOM 2372 C CA . GLY A 1 313 ? 5.329 -0.989 -23.672 1.00 84.69 313 GLY A CA 1
ATOM 2373 C C . GLY A 1 313 ? 4.853 0.158 -22.774 1.00 84.69 313 GLY A C 1
ATOM 2374 O O . GLY A 1 313 ? 3.743 0.671 -22.922 1.00 84.69 313 GLY A O 1
ATOM 2375 N N . LEU A 1 314 ? 5.738 0.654 -21.904 1.00 83.94 314 LEU A N 1
ATOM 2376 C CA . LEU A 1 314 ? 5.424 1.777 -21.013 1.00 83.94 314 LEU A CA 1
ATOM 2377 C C . LEU A 1 314 ? 5.121 3.076 -21.785 1.00 83.94 314 LEU A C 1
ATOM 2379 O O . LEU A 1 314 ? 4.233 3.834 -21.392 1.00 83.94 314 LEU A O 1
ATOM 2383 N N . GLY A 1 315 ? 5.823 3.336 -22.893 1.00 88.12 315 GLY A N 1
ATOM 2384 C CA . GLY A 1 315 ? 5.551 4.491 -23.750 1.00 88.12 315 GLY A CA 1
ATOM 2385 C C . GLY A 1 315 ? 4.188 4.409 -24.427 1.00 88.12 315 GLY A C 1
ATOM 2386 O O . GLY A 1 315 ? 3.403 5.356 -24.366 1.00 88.12 315 GLY A O 1
ATOM 2387 N N . SER A 1 316 ? 3.869 3.253 -25.001 1.00 93.44 316 SER A N 1
ATOM 2388 C CA . SER A 1 316 ? 2.582 2.990 -25.643 1.00 93.44 316 SER A CA 1
ATOM 2389 C C . SER A 1 316 ? 1.430 3.121 -24.651 1.00 93.44 316 SER A C 1
ATOM 2391 O O . SER A 1 316 ? 0.410 3.725 -24.972 1.00 93.44 316 SER A O 1
ATOM 2393 N N . TYR A 1 317 ? 1.611 2.643 -23.417 1.00 91.75 317 TYR A N 1
ATOM 2394 C CA . TYR A 1 317 ? 0.665 2.857 -22.326 1.00 91.75 317 TYR A CA 1
ATOM 2395 C C . TYR A 1 317 ? 0.433 4.349 -22.033 1.00 91.75 317 TYR A C 1
ATOM 2397 O O . TYR A 1 317 ? -0.712 4.798 -22.042 1.00 91.75 317 TYR A O 1
ATOM 2405 N N . GLN A 1 318 ? 1.491 5.144 -21.824 1.00 91.69 318 GLN A N 1
ATOM 2406 C CA . GLN A 1 318 ? 1.344 6.578 -21.522 1.00 91.69 318 GLN A CA 1
ATOM 2407 C C . GLN A 1 318 ? 0.651 7.347 -22.653 1.00 91.69 318 GLN A C 1
ATOM 2409 O O . GLN A 1 318 ? -0.167 8.236 -22.404 1.00 91.69 318 GLN A O 1
ATOM 2414 N N . GLN A 1 319 ? 0.934 6.982 -23.903 1.00 96.69 319 GLN A N 1
ATOM 2415 C CA . GLN A 1 319 ? 0.240 7.545 -25.054 1.00 96.69 319 GLN A CA 1
ATOM 2416 C C . GLN A 1 319 ? -1.228 7.097 -25.114 1.00 96.69 319 GLN A C 1
ATOM 2418 O O . GLN A 1 319 ? -2.106 7.914 -25.388 1.00 96.69 319 GLN A O 1
ATOM 2423 N N . ALA A 1 320 ? -1.516 5.827 -24.829 1.00 96.81 320 ALA A N 1
ATOM 2424 C CA . ALA A 1 320 ? -2.874 5.299 -24.815 1.00 96.81 320 ALA A CA 1
ATOM 2425 C C . ALA A 1 320 ? -3.744 5.951 -23.730 1.00 96.81 320 ALA A C 1
ATOM 2427 O O . ALA A 1 320 ? -4.902 6.259 -24.003 1.00 96.81 320 ALA A O 1
ATOM 2428 N N . VAL A 1 321 ? -3.188 6.239 -22.546 1.00 95.06 321 VAL A N 1
ATOM 2429 C CA . VAL A 1 321 ? -3.870 7.004 -21.484 1.00 95.06 321 VAL A CA 1
ATOM 2430 C C . VAL A 1 321 ? -4.347 8.361 -22.010 1.00 95.06 321 VAL A C 1
ATOM 2432 O O . VAL A 1 321 ? -5.524 8.695 -21.868 1.00 95.06 321 VAL A O 1
ATOM 2435 N N . ALA A 1 322 ? -3.466 9.111 -22.679 1.00 97.44 322 ALA A N 1
ATOM 2436 C CA . ALA A 1 322 ? -3.811 10.403 -23.268 1.00 97.44 322 ALA A CA 1
ATOM 2437 C C . ALA A 1 322 ? -4.889 10.271 -24.361 1.00 97.44 322 ALA A C 1
ATOM 2439 O O . ALA A 1 322 ? -5.864 11.021 -24.375 1.00 97.44 322 ALA A O 1
ATOM 2440 N N . LEU A 1 323 ? -4.750 9.289 -25.260 1.00 98.19 323 LEU A N 1
ATOM 2441 C CA . LEU A 1 323 ? -5.700 9.054 -26.353 1.00 98.19 323 LEU A CA 1
ATOM 2442 C C . LEU A 1 323 ? -7.096 8.676 -25.845 1.00 98.19 323 LEU A C 1
ATOM 2444 O O . LEU A 1 323 ? -8.090 9.200 -26.348 1.00 98.19 323 LEU A O 1
ATOM 2448 N N . VAL A 1 324 ? -7.190 7.806 -24.837 1.00 97.00 324 VAL A N 1
ATOM 2449 C CA . VAL A 1 324 ? -8.474 7.421 -24.230 1.00 97.00 324 VAL A CA 1
ATOM 2450 C C . VAL A 1 324 ? -9.146 8.628 -23.579 1.00 97.00 324 VAL A C 1
ATOM 2452 O O . VAL A 1 324 ? -10.333 8.855 -23.816 1.00 97.00 324 VAL A O 1
ATOM 2455 N N . ALA A 1 325 ? -8.397 9.448 -22.837 1.00 95.81 325 ALA A N 1
ATOM 2456 C CA . ALA A 1 325 ? -8.933 10.663 -22.225 1.00 95.81 325 ALA A CA 1
ATOM 2457 C C . ALA A 1 325 ? -9.448 11.676 -23.267 1.00 95.81 325 ALA A C 1
ATOM 2459 O O . ALA A 1 325 ? -10.463 12.340 -23.055 1.00 95.81 325 ALA A O 1
ATOM 2460 N N . LEU A 1 326 ? -8.813 11.725 -24.441 1.00 97.75 326 LEU A N 1
ATOM 2461 C CA . LEU A 1 326 ? -9.242 12.520 -25.597 1.00 97.75 326 LEU A CA 1
ATOM 2462 C C . LEU A 1 326 ? -10.347 11.852 -26.437 1.00 97.75 326 LEU A C 1
ATOM 2464 O O . LEU A 1 326 ? -10.682 12.346 -27.513 1.00 97.75 326 LEU A O 1
ATOM 2468 N N . LYS A 1 327 ? -10.932 10.740 -25.969 1.00 97.12 327 LYS A N 1
ATOM 2469 C CA . LYS A 1 327 ? -11.971 9.958 -26.668 1.00 97.12 327 LYS A CA 1
ATOM 2470 C C . LYS A 1 327 ? -11.516 9.381 -28.019 1.00 97.12 327 LYS A C 1
ATOM 2472 O O . LYS A 1 327 ? -12.340 9.065 -28.875 1.00 97.12 327 LYS A O 1
ATOM 2477 N N . ARG A 1 328 ? -10.208 9.195 -28.207 1.00 97.44 328 ARG A N 1
ATOM 2478 C CA . ARG A 1 328 ? -9.562 8.622 -29.403 1.00 97.44 328 ARG A CA 1
ATOM 2479 C C . ARG A 1 328 ? -9.188 7.158 -29.166 1.00 97.44 328 ARG A C 1
ATOM 2481 O O . ARG A 1 328 ? -8.040 6.744 -29.308 1.00 97.44 328 ARG A O 1
ATOM 2488 N N . GLN A 1 329 ? -10.171 6.362 -28.753 1.00 95.69 329 GLN A N 1
ATOM 2489 C CA . GLN A 1 329 ? -9.931 5.003 -28.263 1.00 95.69 329 GLN A CA 1
ATOM 2490 C C . GLN A 1 329 ? -9.395 4.045 -29.334 1.00 95.69 329 GLN A C 1
ATOM 2492 O O . GLN A 1 329 ? -8.519 3.243 -29.035 1.00 95.69 329 GLN A O 1
ATOM 2497 N N . SER A 1 330 ? -9.859 4.144 -30.582 1.00 95.88 330 SER A N 1
ATOM 2498 C CA . SER A 1 330 ? -9.354 3.314 -31.685 1.00 95.88 330 SER A CA 1
ATOM 2499 C C . SER A 1 330 ? -7.847 3.493 -31.897 1.00 95.88 330 SER A C 1
ATOM 2501 O O . SER A 1 330 ? -7.123 2.515 -32.058 1.00 95.88 330 SER A O 1
ATOM 2503 N N . GLU A 1 331 ? -7.355 4.729 -31.815 1.00 96.88 331 GLU A N 1
ATOM 2504 C CA . GLU A 1 331 ? -5.924 5.032 -31.892 1.00 96.88 331 GLU A CA 1
ATOM 2505 C C . GLU A 1 331 ? -5.165 4.497 -30.673 1.00 96.88 331 GLU A C 1
ATOM 2507 O O . GLU A 1 331 ? -4.055 3.986 -30.819 1.00 96.88 331 GLU A O 1
ATOM 2512 N N . ALA A 1 332 ? -5.768 4.556 -29.480 1.00 97.00 332 ALA A N 1
ATOM 2513 C CA . ALA A 1 332 ? -5.171 3.996 -28.269 1.00 97.00 332 ALA A CA 1
ATOM 2514 C C . ALA A 1 332 ? -4.925 2.486 -28.410 1.00 97.00 332 ALA A C 1
ATOM 2516 O O . ALA A 1 332 ? -3.846 2.008 -28.064 1.00 97.00 332 ALA A O 1
ATOM 2517 N N . LEU A 1 333 ? -5.886 1.744 -28.972 1.00 97.31 333 LEU A N 1
ATOM 2518 C CA . LEU A 1 333 ? -5.747 0.302 -29.198 1.00 97.31 333 LEU A CA 1
ATOM 2519 C C . LEU A 1 333 ? -4.621 -0.026 -30.185 1.00 97.31 333 LEU A C 1
ATOM 2521 O O . LEU A 1 333 ? -3.851 -0.949 -29.930 1.00 97.31 333 LEU A O 1
ATOM 2525 N N . VAL A 1 334 ? -4.471 0.759 -31.258 1.00 95.94 334 VAL A N 1
ATOM 2526 C CA . VAL A 1 334 ? -3.370 0.593 -32.225 1.00 95.94 334 VAL A CA 1
ATOM 2527 C C . VAL A 1 334 ? -2.012 0.789 -31.551 1.00 95.94 334 VAL A C 1
ATOM 2529 O O . VAL A 1 334 ? -1.096 -0.009 -31.751 1.00 95.94 334 VAL A O 1
ATOM 2532 N N . VAL A 1 335 ? -1.880 1.825 -30.721 1.00 95.38 335 VAL A N 1
ATOM 2533 C CA . VAL A 1 335 ? -0.628 2.104 -30.004 1.00 95.38 335 VAL A CA 1
ATOM 2534 C C . VAL A 1 335 ? -0.318 1.001 -28.987 1.00 95.38 335 VAL A C 1
ATOM 2536 O O . VAL A 1 335 ? 0.814 0.529 -28.930 1.00 95.38 335 VAL A O 1
ATOM 2539 N N . LEU A 1 336 ? -1.313 0.511 -28.241 1.00 95.44 336 LEU A N 1
ATOM 2540 C CA . LEU A 1 336 ? -1.134 -0.607 -27.304 1.00 95.44 336 LEU A CA 1
ATOM 2541 C C . LEU A 1 336 ? -0.715 -1.900 -28.013 1.00 95.44 336 LEU A C 1
ATOM 2543 O O . LEU A 1 336 ? 0.155 -2.612 -27.517 1.00 95.44 336 LEU A O 1
ATOM 2547 N N . GLN A 1 337 ? -1.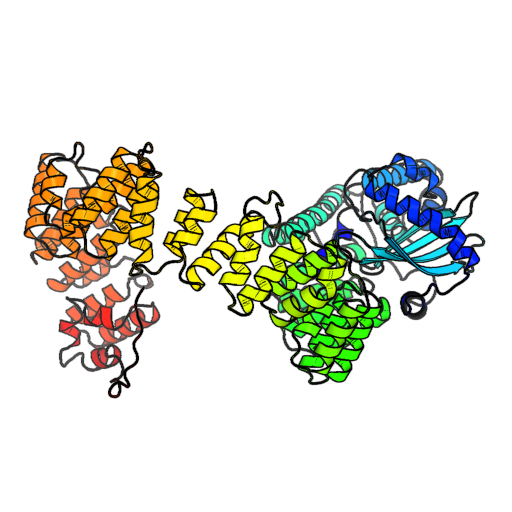288 -2.194 -29.183 1.00 94.94 337 GLN A N 1
ATOM 2548 C CA . GLN A 1 337 ? -0.876 -3.336 -30.001 1.00 94.94 337 GLN A CA 1
ATOM 2549 C C . GLN A 1 337 ? 0.568 -3.200 -30.488 1.00 94.94 337 GLN A C 1
ATOM 2551 O O . GLN A 1 337 ? 1.301 -4.186 -30.475 1.00 94.94 337 GLN A O 1
ATOM 2556 N N . ALA A 1 338 ? 0.995 -1.998 -30.884 1.00 91.69 338 ALA A N 1
ATOM 2557 C CA . ALA A 1 338 ? 2.384 -1.744 -31.259 1.00 91.69 338 ALA A CA 1
ATOM 2558 C C . ALA A 1 338 ? 3.337 -1.958 -30.068 1.00 91.69 338 ALA A C 1
ATOM 2560 O O . ALA A 1 338 ? 4.358 -2.630 -30.222 1.00 91.69 338 ALA A O 1
ATOM 2561 N N . GLY A 1 339 ? 2.952 -1.481 -28.879 1.00 90.19 339 GLY A N 1
ATOM 2562 C CA . GLY A 1 339 ? 3.664 -1.723 -27.623 1.00 90.19 339 GLY A CA 1
ATOM 2563 C C . GLY A 1 339 ? 3.806 -3.205 -27.287 1.00 90.19 339 GLY A C 1
ATOM 2564 O O . GLY A 1 339 ? 4.902 -3.665 -26.987 1.00 90.19 339 GLY A O 1
ATOM 2565 N N . LEU A 1 340 ? 2.723 -3.980 -27.399 1.00 90.94 340 LEU A N 1
ATOM 2566 C CA . LEU A 1 340 ? 2.741 -5.430 -27.166 1.00 90.94 340 LEU A CA 1
ATOM 2567 C C . LEU A 1 340 ? 3.459 -6.220 -28.260 1.00 90.94 340 LEU A C 1
ATOM 2569 O O . LEU A 1 340 ? 3.958 -7.314 -27.996 1.00 90.94 340 LEU A O 1
ATOM 2573 N N . ALA A 1 341 ? 3.505 -5.708 -29.488 1.00 87.81 341 ALA A N 1
ATOM 2574 C CA . ALA A 1 341 ? 4.303 -6.321 -30.534 1.00 87.81 341 ALA A CA 1
ATOM 2575 C C . ALA A 1 341 ? 5.792 -6.237 -30.172 1.00 87.81 341 ALA A C 1
ATOM 2577 O O . ALA A 1 341 ? 6.498 -7.235 -30.307 1.00 87.81 341 ALA A O 1
ATOM 2578 N N . ASP A 1 342 ? 6.265 -5.086 -29.687 1.00 82.94 342 ASP A N 1
ATOM 2579 C CA . ASP A 1 342 ? 7.667 -4.881 -29.305 1.00 82.94 342 ASP A CA 1
ATOM 2580 C C . ASP A 1 342 ? 8.023 -5.499 -27.937 1.00 82.94 342 ASP A C 1
ATOM 2582 O O . ASP A 1 342 ? 9.030 -6.203 -27.820 1.00 82.94 342 ASP A O 1
ATOM 2586 N N . GLU A 1 343 ? 7.166 -5.305 -26.929 1.00 84.75 343 GLU A N 1
ATOM 2587 C CA . GLU A 1 343 ? 7.307 -5.787 -25.549 1.00 84.75 343 GLU A CA 1
ATOM 2588 C C . GLU A 1 343 ? 6.067 -6.598 -25.121 1.00 84.75 343 GLU A C 1
ATOM 2590 O O . GLU A 1 343 ? 5.186 -6.103 -24.412 1.00 84.75 343 GLU A O 1
ATOM 2595 N N . PRO A 1 344 ? 5.983 -7.885 -25.506 1.00 86.94 344 PRO A N 1
ATOM 2596 C CA . PRO A 1 344 ? 4.770 -8.675 -25.290 1.00 86.94 344 PRO A CA 1
ATOM 2597 C C . PRO A 1 344 ? 4.405 -8.927 -23.822 1.00 86.94 344 PRO A C 1
ATOM 2599 O O . PRO A 1 344 ? 3.242 -9.179 -23.504 1.00 86.94 344 PRO A O 1
ATOM 2602 N N . GLU A 1 345 ? 5.403 -8.875 -22.943 1.00 85.75 345 GLU A N 1
ATOM 2603 C CA . GLU A 1 345 ? 5.292 -9.048 -21.490 1.00 85.75 345 GLU A CA 1
ATOM 2604 C C . GLU A 1 345 ? 5.010 -7.725 -20.762 1.00 85.75 345 GLU A C 1
ATOM 2606 O O . GLU A 1 345 ? 4.982 -7.699 -19.535 1.00 85.75 345 GLU A O 1
ATOM 2611 N N . SER A 1 346 ? 4.792 -6.622 -21.494 1.00 86.25 346 SER A N 1
ATOM 2612 C CA . SER A 1 346 ? 4.530 -5.313 -20.895 1.00 86.25 346 SER A CA 1
ATOM 2613 C C . SER A 1 346 ? 3.322 -5.369 -19.962 1.00 86.25 346 SER A C 1
ATOM 2615 O O . SER A 1 346 ? 2.180 -5.541 -20.401 1.00 86.25 346 SER A O 1
ATOM 2617 N N . ILE A 1 347 ? 3.589 -5.194 -18.666 1.00 83.31 347 ILE A N 1
ATOM 2618 C CA . ILE A 1 347 ? 2.559 -5.168 -17.628 1.00 83.31 347 ILE A CA 1
ATOM 2619 C C . ILE A 1 347 ? 1.594 -4.020 -17.893 1.00 83.31 347 ILE A C 1
ATOM 2621 O O . ILE A 1 347 ? 0.388 -4.232 -17.864 1.00 83.31 347 ILE A O 1
ATOM 2625 N N . ASP A 1 348 ? 2.107 -2.833 -18.224 1.00 85.69 348 ASP A N 1
ATOM 2626 C CA . ASP A 1 348 ? 1.285 -1.638 -18.407 1.00 85.69 348 ASP A CA 1
ATOM 2627 C C . ASP A 1 348 ? 0.308 -1.788 -19.588 1.00 85.69 348 ASP A C 1
ATOM 2629 O O . ASP A 1 348 ? -0.875 -1.481 -19.445 1.00 85.69 348 ASP A O 1
ATOM 2633 N N . CYS A 1 349 ? 0.753 -2.321 -20.734 1.00 91.62 349 CYS A N 1
ATOM 2634 C CA . CYS A 1 349 ? -0.133 -2.535 -21.884 1.00 91.62 349 CYS A CA 1
ATOM 2635 C C . CYS A 1 349 ? -1.184 -3.620 -21.627 1.00 91.62 349 CYS A C 1
ATOM 2637 O O . CYS A 1 349 ? -2.364 -3.402 -21.908 1.00 91.62 349 CYS A O 1
ATOM 2639 N N . ASN A 1 350 ? -0.770 -4.778 -21.097 1.00 91.44 350 ASN A N 1
ATOM 2640 C CA . ASN A 1 350 ? -1.687 -5.877 -20.784 1.00 91.44 350 ASN A CA 1
ATOM 2641 C C . ASN A 1 350 ? -2.720 -5.445 -19.736 1.00 91.44 350 ASN A C 1
ATOM 2643 O O . ASN A 1 350 ? -3.915 -5.678 -19.911 1.00 91.44 350 ASN A O 1
ATOM 2647 N N . TYR A 1 351 ? -2.262 -4.763 -18.684 1.00 86.94 351 TYR A N 1
ATOM 2648 C CA . TYR A 1 351 ? -3.119 -4.215 -17.644 1.00 86.94 351 TYR A CA 1
ATOM 2649 C C . TYR A 1 351 ? -4.136 -3.229 -18.213 1.00 86.94 351 TYR A C 1
ATOM 2651 O O . TYR A 1 351 ? -5.339 -3.382 -18.004 1.00 86.94 351 TYR A O 1
ATOM 2659 N N . PHE A 1 352 ? -3.669 -2.247 -18.985 1.00 90.94 352 PHE A N 1
ATOM 2660 C CA . PHE A 1 352 ? -4.546 -1.217 -19.520 1.00 90.94 352 PHE A CA 1
ATOM 2661 C C . PHE A 1 352 ? -5.605 -1.809 -20.453 1.00 90.94 352 PHE A C 1
ATOM 2663 O O . PHE A 1 352 ? -6.787 -1.563 -20.239 1.00 90.94 352 PHE A O 1
ATOM 2670 N N . LEU A 1 353 ? -5.228 -2.683 -21.395 1.00 93.44 353 LEU A N 1
ATOM 2671 C CA . LEU A 1 353 ? -6.191 -3.364 -22.272 1.00 93.44 353 LEU A CA 1
ATOM 2672 C C . LEU A 1 353 ? -7.243 -4.166 -21.496 1.00 93.44 353 LEU A C 1
ATOM 2674 O O . LEU A 1 353 ? -8.422 -4.092 -21.831 1.00 93.44 353 LEU A O 1
ATOM 2678 N N . ALA A 1 354 ? -6.836 -4.888 -20.449 1.00 89.75 354 ALA A N 1
ATOM 2679 C CA . ALA A 1 354 ? -7.749 -5.682 -19.630 1.00 89.75 354 ALA A CA 1
ATOM 2680 C C . ALA A 1 354 ? -8.706 -4.834 -18.774 1.00 89.75 354 ALA A C 1
ATOM 2682 O O . ALA A 1 354 ? -9.753 -5.327 -18.360 1.00 89.75 354 ALA A O 1
ATOM 2683 N N . THR A 1 355 ? -8.363 -3.576 -18.491 1.00 86.69 355 THR A N 1
ATOM 2684 C CA . THR A 1 355 ? -9.201 -2.656 -17.694 1.00 86.69 355 THR A CA 1
ATOM 2685 C C . THR A 1 355 ? -10.042 -1.699 -18.527 1.00 86.69 355 THR A C 1
ATOM 2687 O O . THR A 1 355 ? -10.984 -1.107 -18.005 1.00 86.69 355 THR A O 1
ATOM 2690 N N . LEU A 1 356 ? -9.734 -1.542 -19.816 1.00 90.44 356 LEU A N 1
ATOM 2691 C CA . LEU A 1 356 ? -10.535 -0.717 -20.706 1.00 90.44 356 LEU A CA 1
ATOM 2692 C C . LEU A 1 356 ? -11.917 -1.345 -20.914 1.00 90.44 356 LEU A C 1
ATOM 2694 O O . LEU A 1 356 ? -12.041 -2.507 -21.313 1.00 90.44 356 LEU A O 1
ATOM 2698 N N . ASP A 1 357 ? -12.953 -0.532 -20.709 1.00 87.25 357 ASP A N 1
ATOM 2699 C CA . ASP A 1 357 ? -14.339 -0.876 -21.024 1.00 87.25 357 ASP A CA 1
ATOM 2700 C C . ASP A 1 357 ? -14.570 -0.788 -22.542 1.00 87.25 357 ASP A C 1
ATOM 2702 O O . ASP A 1 357 ? -15.086 0.188 -23.087 1.00 87.25 357 ASP A O 1
ATOM 2706 N N . SER A 1 358 ? -14.041 -1.773 -23.266 1.00 90.38 358 SER A N 1
ATOM 2707 C CA . SER A 1 358 ? -14.196 -1.910 -24.711 1.00 90.38 358 SER A CA 1
ATOM 2708 C C . SER A 1 358 ? -14.066 -3.362 -25.129 1.00 90.38 358 SER A C 1
ATOM 2710 O O . SER A 1 358 ? -13.073 -4.023 -24.828 1.00 90.38 358 SER A O 1
ATOM 2712 N N . ALA A 1 359 ? -15.053 -3.843 -25.886 1.00 91.31 359 ALA A N 1
ATOM 2713 C CA . ALA A 1 359 ? -15.041 -5.193 -26.436 1.00 91.31 359 ALA A CA 1
ATOM 2714 C C . ALA A 1 359 ? -13.794 -5.453 -27.300 1.00 91.31 359 ALA A C 1
ATOM 2716 O O . ALA A 1 359 ? -13.208 -6.529 -27.205 1.00 91.31 359 ALA A O 1
ATOM 2717 N N . ASP A 1 360 ? -13.348 -4.457 -28.071 1.00 94.25 360 ASP A N 1
ATOM 2718 C CA . ASP A 1 360 ? -12.141 -4.557 -28.895 1.00 94.25 360 ASP A CA 1
ATOM 2719 C C . ASP A 1 360 ? -10.880 -4.661 -28.028 1.00 94.25 360 ASP A C 1
ATOM 2721 O O . ASP A 1 360 ? -10.026 -5.506 -28.286 1.00 94.25 360 ASP A O 1
ATOM 2725 N N . ALA A 1 361 ? -10.777 -3.864 -26.957 1.00 93.69 361 ALA A N 1
ATOM 2726 C CA . ALA A 1 361 ? -9.653 -3.938 -26.020 1.00 93.69 361 ALA A CA 1
ATOM 2727 C C . ALA A 1 361 ? -9.557 -5.325 -25.363 1.00 93.69 361 ALA A C 1
ATOM 2729 O O . ALA A 1 361 ? -8.487 -5.937 -25.342 1.00 93.69 361 ALA A O 1
ATOM 2730 N N . GLN A 1 362 ? -10.697 -5.848 -24.902 1.00 91.31 362 GLN A N 1
ATOM 2731 C CA . GLN A 1 362 ? -10.792 -7.174 -24.290 1.00 91.31 362 GLN A CA 1
ATOM 2732 C C . GLN A 1 362 ? -10.484 -8.293 -25.293 1.00 91.31 362 GLN A C 1
ATOM 2734 O O . GLN A 1 362 ? -9.824 -9.272 -24.942 1.00 91.31 362 GLN A O 1
ATOM 2739 N N . ALA A 1 363 ? -10.913 -8.150 -26.551 1.00 92.12 363 ALA A N 1
ATOM 2740 C CA . ALA A 1 363 ? -10.594 -9.094 -27.618 1.00 92.12 363 ALA A CA 1
ATOM 2741 C C . ALA A 1 363 ? -9.092 -9.099 -27.943 1.00 92.12 363 ALA A C 1
ATOM 2743 O O . ALA A 1 363 ? -8.504 -10.173 -28.076 1.00 92.12 363 ALA A O 1
ATOM 2744 N N . ILE A 1 364 ? -8.456 -7.924 -28.010 1.00 94.25 364 ILE A N 1
ATOM 2745 C CA . ILE A 1 364 ? -7.005 -7.796 -28.211 1.00 94.25 364 ILE A CA 1
ATOM 2746 C C . ILE A 1 364 ? -6.253 -8.452 -27.054 1.00 94.25 364 ILE A C 1
ATOM 2748 O O . ILE A 1 364 ? -5.362 -9.263 -27.301 1.00 94.25 364 ILE A O 1
ATOM 2752 N N . PHE A 1 365 ? -6.627 -8.142 -25.810 1.00 93.19 365 PHE A N 1
ATOM 2753 C CA . PHE A 1 365 ? -6.007 -8.725 -24.621 1.00 93.19 365 PHE A CA 1
ATOM 2754 C C . PHE A 1 365 ? -6.112 -10.253 -24.609 1.00 93.19 365 PHE A C 1
ATOM 2756 O O . PHE A 1 365 ? -5.101 -10.941 -24.468 1.00 93.19 365 PHE A O 1
ATOM 2763 N N . ARG A 1 366 ? -7.318 -10.793 -24.831 1.00 90.38 366 ARG A N 1
ATOM 2764 C CA . ARG A 1 366 ? -7.553 -12.242 -24.862 1.00 90.38 366 ARG A CA 1
ATOM 2765 C C . ARG A 1 366 ? -6.770 -12.918 -25.982 1.00 90.38 366 ARG A C 1
ATOM 2767 O O . ARG A 1 366 ? -6.054 -13.876 -25.725 1.00 90.38 366 ARG A O 1
ATOM 2774 N N . SER A 1 367 ? -6.843 -12.382 -27.200 1.00 91.81 367 SER A N 1
ATOM 2775 C CA . SER A 1 367 ? -6.102 -12.908 -28.350 1.00 91.81 367 SER A CA 1
ATOM 2776 C C . SER A 1 367 ? -4.588 -12.882 -28.115 1.00 91.81 367 SER A C 1
ATOM 2778 O O . SER A 1 367 ? -3.884 -13.818 -28.493 1.00 91.81 367 SER A O 1
ATOM 2780 N N . HIS A 1 368 ? -4.061 -11.823 -27.493 1.00 91.75 368 HIS A N 1
ATOM 2781 C CA . HIS A 1 368 ? -2.639 -11.733 -27.148 1.00 91.75 368 HIS A CA 1
ATOM 2782 C C . HIS A 1 368 ? -2.233 -12.779 -26.108 1.00 91.75 368 HIS A C 1
ATOM 2784 O O . HIS A 1 368 ? -1.181 -13.405 -26.249 1.00 91.75 368 HIS A O 1
ATOM 2790 N N . ALA A 1 369 ? -3.080 -12.994 -25.099 1.00 90.75 369 ALA A N 1
ATOM 2791 C CA . ALA A 1 369 ? -2.878 -14.034 -24.105 1.00 90.75 369 ALA A CA 1
ATOM 2792 C C . ALA A 1 369 ? -2.945 -15.434 -24.738 1.00 90.75 369 ALA A C 1
ATOM 2794 O O . ALA A 1 369 ? -2.053 -16.228 -24.509 1.00 90.75 369 ALA A O 1
ATOM 2795 N N . GLU A 1 370 ? -3.930 -15.759 -25.572 1.00 89.56 370 GLU A N 1
ATOM 2796 C CA . GLU A 1 370 ? -4.113 -17.117 -26.117 1.00 89.56 370 GLU A CA 1
ATOM 2797 C C . GLU A 1 370 ? -3.041 -17.532 -27.136 1.00 89.56 370 GLU A C 1
ATOM 2799 O O . GLU A 1 370 ? -2.637 -18.693 -27.187 1.00 89.56 370 GLU A O 1
ATOM 2804 N N . ASN A 1 371 ? -2.553 -16.596 -27.953 1.00 87.69 371 ASN A N 1
ATOM 2805 C CA . ASN A 1 371 ? -1.681 -16.923 -29.086 1.00 87.69 371 ASN A CA 1
ATOM 2806 C C . ASN A 1 371 ? -0.191 -17.027 -28.728 1.00 87.69 371 ASN A C 1
ATOM 2808 O O . ASN A 1 371 ? 0.652 -17.157 -29.622 1.00 87.69 371 ASN A O 1
ATOM 2812 N N . ARG A 1 372 ? 0.171 -16.913 -27.445 1.00 85.69 372 ARG A N 1
ATOM 2813 C CA . ARG A 1 372 ? 1.568 -16.881 -26.995 1.00 85.69 372 ARG A CA 1
ATOM 2814 C C . ARG A 1 372 ? 1.734 -17.570 -25.645 1.00 85.69 372 ARG A C 1
ATOM 2816 O O . ARG A 1 372 ? 0.796 -17.691 -24.869 1.00 85.69 372 ARG A O 1
ATOM 2823 N N . THR A 1 373 ? 2.961 -17.981 -25.346 1.00 85.75 373 THR A N 1
ATOM 2824 C CA . THR A 1 373 ? 3.332 -18.507 -24.027 1.00 85.75 373 THR A CA 1
ATOM 2825 C C . THR A 1 373 ? 4.167 -17.472 -23.293 1.00 85.75 373 THR A C 1
ATOM 2827 O O . THR A 1 373 ? 5.204 -17.040 -23.801 1.00 85.75 373 THR A O 1
ATOM 2830 N N . PHE A 1 374 ? 3.718 -17.074 -22.105 1.00 87.88 374 PHE A N 1
ATOM 2831 C CA . PHE A 1 374 ? 4.457 -16.163 -21.238 1.00 87.88 374 PHE A CA 1
ATOM 2832 C C . PHE A 1 374 ? 5.446 -16.946 -20.359 1.00 87.88 374 PHE A C 1
ATOM 2834 O O . PHE A 1 374 ? 5.092 -18.015 -19.851 1.00 87.88 374 PHE A O 1
ATOM 2841 N N . PRO A 1 375 ? 6.673 -16.440 -20.138 1.00 87.56 375 PRO A N 1
ATOM 2842 C CA . PRO A 1 375 ? 7.561 -16.988 -19.118 1.00 87.56 375 PRO A CA 1
ATOM 2843 C C . PRO A 1 375 ? 6.905 -16.956 -17.732 1.00 87.56 375 PRO A C 1
ATOM 2845 O O . PRO A 1 375 ? 6.159 -16.028 -17.425 1.00 87.56 375 PRO A O 1
ATOM 2848 N N . ALA A 1 376 ? 7.238 -17.916 -16.866 1.00 88.56 376 ALA A N 1
ATOM 2849 C CA . ALA A 1 376 ? 6.636 -18.031 -15.531 1.00 88.56 376 ALA A CA 1
ATOM 2850 C C . ALA A 1 376 ? 6.759 -16.745 -14.690 1.00 88.56 376 ALA A C 1
ATOM 2852 O O . ALA A 1 376 ? 5.808 -16.347 -14.022 1.00 88.56 376 ALA A O 1
ATOM 2853 N N . ALA A 1 377 ? 7.901 -16.052 -14.776 1.00 83.81 377 ALA A N 1
ATOM 2854 C CA . ALA A 1 377 ? 8.102 -14.772 -14.095 1.00 83.81 377 ALA A CA 1
ATOM 2855 C C . ALA A 1 377 ? 7.132 -13.687 -14.600 1.00 83.81 377 ALA A C 1
ATOM 2857 O O . ALA A 1 377 ? 6.492 -13.017 -13.797 1.00 83.81 377 ALA A O 1
ATOM 2858 N N . ALA A 1 378 ? 6.966 -13.558 -15.920 1.00 84.75 378 ALA A N 1
ATOM 2859 C CA . ALA A 1 378 ? 6.035 -12.598 -16.511 1.00 84.75 378 ALA A CA 1
ATOM 2860 C C . ALA A 1 378 ? 4.574 -12.947 -16.192 1.00 84.75 378 ALA A C 1
ATOM 2862 O O . ALA A 1 378 ? 3.780 -12.054 -15.905 1.00 84.75 378 ALA A O 1
ATOM 2863 N N . PHE A 1 379 ? 4.225 -14.239 -16.194 1.00 91.94 379 PHE A N 1
ATOM 2864 C CA . PHE A 1 379 ? 2.903 -14.708 -15.779 1.00 91.94 379 PHE A CA 1
ATOM 2865 C C . PHE A 1 379 ? 2.587 -14.281 -14.340 1.00 91.94 379 PHE A C 1
ATOM 2867 O O . PHE A 1 379 ? 1.548 -13.665 -14.102 1.00 91.94 379 PHE A O 1
ATOM 2874 N N . ARG A 1 380 ? 3.506 -14.543 -13.400 1.00 92.00 380 ARG A N 1
ATOM 2875 C CA . ARG A 1 380 ? 3.365 -14.152 -11.991 1.00 92.00 380 ARG A CA 1
ATOM 2876 C C . ARG A 1 380 ? 3.188 -12.646 -11.835 1.00 92.00 380 ARG A C 1
ATOM 2878 O O . ARG A 1 380 ? 2.241 -12.223 -11.182 1.00 92.00 380 ARG A O 1
ATOM 2885 N N . GLU A 1 381 ? 4.059 -11.845 -12.443 1.00 87.75 381 GLU A N 1
ATOM 2886 C CA . GLU A 1 381 ? 4.005 -10.383 -12.316 1.00 87.75 381 GLU A CA 1
ATOM 2887 C C . GLU A 1 381 ? 2.717 -9.790 -12.905 1.00 87.75 381 GLU A C 1
ATOM 2889 O O . GLU A 1 381 ? 2.108 -8.910 -12.296 1.00 87.75 381 GLU A O 1
ATOM 2894 N N . LEU A 1 382 ? 2.245 -10.301 -14.049 1.00 90.06 382 LEU A N 1
ATOM 2895 C CA . LEU A 1 382 ? 0.972 -9.880 -14.640 1.00 90.06 382 LEU A CA 1
ATOM 2896 C C . LEU A 1 382 ? -0.215 -10.236 -13.740 1.00 90.06 382 LEU A C 1
ATOM 2898 O O . LEU A 1 382 ? -1.042 -9.371 -13.451 1.00 90.06 382 LEU A O 1
ATOM 2902 N N . CYS A 1 383 ? -0.284 -11.472 -13.241 1.00 94.19 383 CYS A N 1
ATOM 2903 C CA . CYS A 1 383 ? -1.317 -11.874 -12.289 1.00 94.19 383 CYS A CA 1
ATOM 2904 C C . CYS A 1 383 ? -1.279 -11.030 -11.006 1.00 94.19 383 CYS A C 1
ATOM 2906 O O . CYS A 1 383 ? -2.321 -10.547 -10.562 1.00 94.19 383 CYS A O 1
ATOM 2908 N N . ALA A 1 384 ? -0.090 -10.790 -10.448 1.00 91.00 384 ALA A N 1
ATOM 2909 C CA . ALA A 1 384 ? 0.099 -9.934 -9.282 1.00 91.00 384 ALA A CA 1
ATOM 2910 C C . ALA A 1 384 ? -0.389 -8.505 -9.537 1.00 91.00 384 ALA A C 1
ATOM 2912 O O . ALA A 1 384 ? -1.017 -7.901 -8.666 1.00 91.00 384 ALA A O 1
ATOM 2913 N N . ALA A 1 385 ? -0.117 -7.960 -10.725 1.00 85.81 385 ALA A N 1
ATOM 2914 C CA . ALA A 1 385 ? -0.577 -6.638 -11.119 1.00 85.81 385 ALA A CA 1
ATOM 2915 C C . ALA A 1 385 ? -2.106 -6.583 -11.258 1.00 85.81 385 ALA A C 1
ATOM 2917 O O . ALA A 1 385 ? -2.713 -5.614 -10.803 1.00 85.81 385 ALA A O 1
ATOM 2918 N N . PHE A 1 386 ? -2.745 -7.605 -11.837 1.00 90.56 386 PHE A N 1
ATOM 2919 C CA . PHE A 1 386 ? -4.206 -7.652 -11.919 1.00 90.56 386 PHE A CA 1
ATOM 2920 C C . PHE A 1 386 ? -4.860 -7.738 -10.535 1.00 90.56 386 PHE A C 1
ATOM 2922 O O . PHE A 1 386 ? -5.771 -6.962 -10.255 1.00 90.56 386 PHE A O 1
ATOM 2929 N N . ASP A 1 387 ? -4.366 -8.624 -9.668 1.00 91.38 387 ASP A N 1
ATOM 2930 C CA . ASP A 1 387 ? -4.882 -8.843 -8.309 1.00 91.38 387 ASP A CA 1
ATOM 2931 C C . ASP A 1 387 ? -4.706 -7.585 -7.436 1.00 91.38 387 ASP A C 1
ATOM 2933 O O . ASP A 1 387 ? -5.670 -7.054 -6.887 1.00 91.38 387 ASP A O 1
ATOM 2937 N N . ARG A 1 388 ? -3.498 -7.002 -7.398 1.00 86.06 388 ARG A N 1
ATOM 2938 C CA . ARG A 1 388 ? -3.203 -5.804 -6.586 1.00 86.06 388 ARG A CA 1
ATOM 2939 C C . ARG A 1 388 ? -4.039 -4.587 -6.978 1.00 86.06 388 ARG A C 1
ATOM 2941 O O . ARG A 1 388 ? -4.393 -3.791 -6.113 1.00 86.06 388 ARG A O 1
ATOM 2948 N N . ASN A 1 389 ? -4.322 -4.423 -8.268 1.00 79.06 389 ASN A N 1
ATOM 2949 C CA . ASN A 1 389 ? -5.087 -3.283 -8.770 1.00 79.06 389 ASN A CA 1
ATOM 2950 C C . ASN A 1 389 ? -6.592 -3.588 -8.932 1.00 79.06 389 ASN A C 1
ATOM 2952 O O . ASN A 1 389 ? -7.327 -2.757 -9.461 1.00 79.06 389 ASN A O 1
ATOM 2956 N N . GLY A 1 390 ? -7.064 -4.762 -8.493 1.00 80.81 390 GLY A N 1
ATOM 2957 C CA . GLY A 1 390 ? -8.487 -5.115 -8.477 1.00 80.81 390 GLY A CA 1
ATOM 2958 C C . GLY A 1 390 ? -9.109 -5.423 -9.845 1.00 80.81 390 GLY A C 1
ATOM 2959 O O . GLY A 1 390 ? -10.333 -5.410 -9.976 1.00 80.81 390 GLY A O 1
ATOM 2960 N N . SER A 1 391 ? -8.305 -5.721 -10.871 1.00 87.19 391 SER A N 1
ATOM 2961 C CA . SER A 1 391 ? -8.802 -6.118 -12.195 1.00 87.19 391 SER A CA 1
ATOM 2962 C C . SER A 1 391 ? -9.163 -7.607 -12.212 1.00 87.19 391 SER A C 1
ATOM 2964 O O . SER A 1 391 ? -8.414 -8.454 -12.701 1.00 87.19 391 SER A O 1
ATOM 2966 N N . SER A 1 392 ? -10.330 -7.940 -11.656 1.00 89.00 392 SER A N 1
ATOM 2967 C CA . SER A 1 392 ? -10.794 -9.328 -11.531 1.00 89.00 392 SER A CA 1
ATOM 2968 C C . SER A 1 392 ? -10.973 -10.019 -12.886 1.00 89.00 392 SER A C 1
ATOM 2970 O O . SER A 1 392 ? -10.520 -11.146 -13.066 1.00 89.00 392 SER A O 1
ATOM 2972 N N . ILE A 1 393 ? -11.575 -9.334 -13.863 1.00 86.75 393 ILE A N 1
ATOM 2973 C CA . ILE A 1 393 ? -11.793 -9.862 -15.219 1.00 86.75 393 ILE A CA 1
ATOM 2974 C C . ILE A 1 393 ? -10.453 -10.133 -15.913 1.00 86.75 393 ILE A C 1
ATOM 2976 O O . ILE A 1 393 ? -10.274 -11.198 -16.504 1.00 86.75 393 ILE A O 1
ATOM 2980 N N . GLY A 1 394 ? -9.503 -9.195 -15.807 1.00 89.75 394 GLY A N 1
ATOM 2981 C CA . GLY A 1 394 ? -8.157 -9.353 -16.354 1.00 89.75 394 GLY A CA 1
ATOM 2982 C C . GLY A 1 394 ? -7.435 -10.554 -15.750 1.00 89.75 394 GLY A C 1
ATOM 2983 O O . GLY A 1 394 ? -6.925 -11.392 -16.493 1.00 89.75 394 GLY A O 1
ATOM 2984 N N . LEU A 1 395 ? -7.476 -10.687 -14.419 1.00 94.44 395 LEU A N 1
ATOM 2985 C CA . LEU A 1 395 ? -6.884 -11.816 -13.701 1.00 94.44 395 LEU A CA 1
ATOM 2986 C C . LEU A 1 395 ? -7.473 -13.155 -14.156 1.00 94.44 395 LEU A C 1
ATOM 2988 O O . LEU A 1 395 ? -6.724 -14.060 -14.515 1.00 94.44 395 LEU A O 1
ATOM 2992 N N . ILE A 1 396 ? -8.805 -13.275 -14.155 1.00 93.38 396 ILE A N 1
ATOM 2993 C CA . ILE A 1 396 ? -9.511 -14.517 -14.500 1.00 93.38 396 ILE A CA 1
ATOM 2994 C C . ILE A 1 396 ? -9.175 -14.931 -15.935 1.00 93.38 396 ILE A C 1
ATOM 2996 O O . ILE A 1 396 ? -8.672 -16.034 -16.146 1.00 93.38 396 ILE A O 1
ATOM 3000 N N . ASN A 1 397 ? -9.365 -14.026 -16.900 1.00 90.94 397 ASN A N 1
ATOM 3001 C CA . ASN A 1 397 ? -9.114 -14.313 -18.313 1.00 90.94 397 ASN A CA 1
ATOM 3002 C C . ASN A 1 397 ? -7.651 -14.706 -18.561 1.00 90.94 397 ASN A C 1
ATOM 3004 O O . ASN A 1 397 ? -7.372 -15.626 -19.330 1.00 90.94 397 ASN A O 1
ATOM 3008 N N . PHE A 1 398 ? -6.707 -14.025 -17.906 1.00 94.31 398 PHE A N 1
ATOM 3009 C CA . PHE A 1 398 ? -5.286 -14.305 -18.085 1.00 94.31 398 PHE A CA 1
ATOM 3010 C C . PHE A 1 398 ? -4.880 -15.655 -17.487 1.00 94.31 398 PHE A C 1
ATOM 3012 O O . PHE A 1 398 ? -4.177 -16.427 -18.137 1.00 94.31 398 PHE A O 1
ATOM 3019 N N . VAL A 1 399 ? -5.359 -15.984 -16.282 1.00 95.25 399 VAL A N 1
ATOM 3020 C CA . VAL A 1 399 ? -5.104 -17.284 -15.637 1.00 95.25 399 VAL A CA 1
ATOM 3021 C C . VAL A 1 399 ? -5.737 -18.431 -16.427 1.00 95.25 399 VAL A C 1
ATOM 3023 O O . VAL A 1 399 ? -5.133 -19.498 -16.532 1.00 95.25 399 VAL A O 1
ATOM 3026 N N . GLU A 1 400 ? -6.924 -18.239 -17.001 1.00 92.06 400 GLU A N 1
ATOM 3027 C CA . GLU A 1 400 ? -7.577 -19.243 -17.848 1.00 92.06 400 GLU A CA 1
ATOM 3028 C C . GLU A 1 400 ? -6.810 -19.486 -19.152 1.00 92.06 400 GLU A C 1
ATOM 3030 O O . GLU A 1 400 ? -6.566 -20.642 -19.505 1.00 92.06 400 GLU A O 1
ATOM 3035 N N . ALA A 1 401 ? -6.368 -18.419 -19.822 1.00 92.06 401 ALA A N 1
ATOM 3036 C CA . ALA A 1 401 ? -5.626 -18.518 -21.076 1.00 92.06 401 ALA A CA 1
ATOM 3037 C C . ALA A 1 401 ? -4.211 -19.091 -20.886 1.00 92.06 401 ALA A C 1
ATOM 3039 O O . ALA A 1 401 ? -3.765 -19.918 -21.679 1.00 92.06 401 ALA A O 1
ATOM 3040 N N . GLN A 1 402 ? -3.493 -18.663 -19.841 1.00 93.69 402 GLN A N 1
ATOM 3041 C CA . GLN A 1 402 ? -2.074 -18.992 -19.657 1.00 93.69 402 GLN A CA 1
ATOM 3042 C C . GLN A 1 402 ? -1.807 -20.127 -18.672 1.00 93.69 402 GLN A C 1
ATOM 3044 O O . GLN A 1 402 ? -0.798 -20.819 -18.808 1.00 93.69 402 GLN A O 1
ATOM 3049 N N . GLY A 1 403 ? -2.698 -20.366 -17.710 1.00 91.69 403 GLY A N 1
ATOM 3050 C CA . GLY A 1 403 ? -2.518 -21.380 -16.670 1.00 91.69 403 GLY A CA 1
ATOM 3051 C C . GLY A 1 403 ? -2.177 -22.782 -17.197 1.00 91.69 403 GLY A C 1
ATOM 3052 O O . GLY A 1 403 ? -1.247 -23.391 -16.668 1.00 91.69 403 GLY A O 1
ATOM 3053 N N . PRO A 1 404 ? -2.838 -23.302 -18.255 1.00 92.69 404 PRO A N 1
ATOM 3054 C CA . PRO A 1 404 ? -2.507 -24.617 -18.807 1.00 92.69 404 PRO A CA 1
ATOM 3055 C C . PRO A 1 404 ? -1.051 -24.749 -19.273 1.00 92.69 404 PRO A C 1
ATOM 3057 O O . PRO A 1 404 ? -0.451 -25.805 -19.089 1.00 92.69 404 PRO A O 1
ATOM 3060 N N . ALA A 1 405 ? -0.469 -23.686 -19.839 1.00 91.56 405 ALA A N 1
ATOM 3061 C CA . ALA A 1 405 ? 0.916 -23.686 -20.308 1.00 91.56 405 ALA A CA 1
ATOM 3062 C C . ALA A 1 405 ? 1.937 -23.589 -19.159 1.00 91.56 405 ALA A C 1
ATOM 3064 O O . ALA A 1 405 ? 3.065 -24.053 -19.311 1.00 91.56 405 ALA A O 1
ATOM 3065 N N . GLN A 1 406 ? 1.544 -23.019 -18.014 1.00 91.31 406 GLN A N 1
ATOM 3066 C CA . GLN A 1 406 ? 2.390 -22.939 -16.816 1.00 91.31 406 GLN A CA 1
ATOM 3067 C C . GLN A 1 406 ? 2.432 -24.264 -16.033 1.00 91.31 406 GLN A C 1
ATOM 3069 O O . GLN A 1 406 ? 3.386 -24.517 -15.299 1.00 91.31 406 GLN A O 1
ATOM 3074 N N . GLY A 1 407 ? 1.416 -25.119 -16.192 1.00 91.56 407 GLY A N 1
ATOM 3075 C CA . GLY A 1 407 ? 1.263 -26.360 -15.430 1.00 91.56 407 GLY A CA 1
ATOM 3076 C C . GLY A 1 407 ? 0.667 -26.142 -14.032 1.00 91.56 407 GLY A C 1
ATOM 3077 O O . GLY A 1 407 ? 0.149 -25.074 -13.712 1.00 91.56 407 GLY A O 1
ATOM 3078 N N . ASP A 1 408 ? 0.708 -27.174 -13.186 1.00 91.56 408 ASP A N 1
ATOM 3079 C CA . ASP A 1 408 ? 0.142 -27.129 -11.828 1.00 91.56 408 ASP A CA 1
ATOM 3080 C C . ASP A 1 408 ? 1.126 -26.508 -10.817 1.00 91.56 408 ASP A C 1
ATOM 3082 O O . ASP A 1 408 ? 1.707 -27.184 -9.963 1.00 91.56 408 ASP A O 1
ATOM 3086 N N . THR A 1 409 ? 1.350 -25.199 -10.941 1.00 94.19 409 THR A N 1
ATOM 3087 C CA . THR A 1 409 ? 2.239 -24.419 -10.066 1.00 94.19 409 THR A CA 1
ATOM 3088 C C . THR A 1 409 ? 1.469 -23.700 -8.958 1.00 94.19 409 THR A C 1
ATOM 3090 O O . THR A 1 409 ? 0.254 -23.501 -9.047 1.00 94.19 409 THR A O 1
ATOM 3093 N N . ILE A 1 410 ? 2.186 -23.264 -7.915 1.00 94.62 410 ILE A N 1
ATOM 3094 C CA . ILE A 1 410 ? 1.613 -22.396 -6.875 1.00 94.62 410 ILE A CA 1
ATOM 3095 C C . ILE A 1 410 ? 1.038 -21.108 -7.474 1.00 94.62 410 ILE A C 1
ATOM 3097 O O . ILE A 1 410 ? -0.056 -20.714 -7.087 1.00 94.62 410 ILE A O 1
ATOM 3101 N N . ASP A 1 411 ? 1.709 -20.516 -8.471 1.00 95.06 411 ASP A N 1
ATOM 3102 C CA . ASP A 1 411 ? 1.241 -19.308 -9.161 1.00 95.06 411 ASP A CA 1
ATOM 3103 C C . ASP A 1 411 ? -0.161 -19.532 -9.749 1.00 95.06 411 ASP A C 1
ATOM 3105 O O . ASP A 1 411 ? -1.093 -18.772 -9.487 1.00 95.06 411 ASP A O 1
ATOM 3109 N N . VAL A 1 412 ? -0.345 -20.627 -10.494 1.00 95.81 412 VAL A N 1
ATOM 3110 C CA . VAL A 1 412 ? -1.636 -20.951 -11.115 1.00 95.81 412 VAL A CA 1
ATOM 3111 C C . VAL A 1 412 ? -2.707 -21.226 -10.065 1.00 95.81 412 VAL A C 1
ATOM 3113 O O . VAL A 1 412 ? -3.823 -20.720 -10.195 1.00 95.81 412 VAL A O 1
ATOM 3116 N N . ARG A 1 413 ? -2.406 -22.008 -9.020 1.00 96.06 413 ARG A N 1
ATOM 3117 C CA . ARG A 1 413 ? -3.394 -22.326 -7.976 1.00 96.06 413 ARG A CA 1
ATOM 3118 C C . ARG A 1 413 ? -3.787 -21.095 -7.167 1.00 96.06 413 ARG A C 1
ATOM 3120 O O . ARG A 1 413 ? -4.983 -20.879 -6.974 1.00 96.06 413 ARG A O 1
ATOM 3127 N N . PHE A 1 414 ? -2.819 -20.277 -6.759 1.00 97.31 414 PHE A N 1
ATOM 3128 C CA . PHE A 1 414 ? -3.052 -19.048 -6.004 1.00 97.31 414 PHE A CA 1
ATOM 3129 C C . PHE A 1 414 ? -3.903 -18.059 -6.802 1.00 97.31 414 PHE A C 1
ATOM 3131 O O . PHE A 1 414 ? -4.936 -17.603 -6.317 1.00 97.31 414 PHE A O 1
ATOM 3138 N N . TYR A 1 415 ? -3.533 -17.770 -8.051 1.00 96.81 415 TYR A N 1
ATOM 3139 C CA . TYR A 1 415 ? -4.263 -16.784 -8.845 1.00 96.81 415 TYR A CA 1
ATOM 3140 C C . TYR A 1 415 ? -5.597 -17.298 -9.390 1.00 96.81 415 TYR A C 1
ATOM 3142 O O . TYR A 1 415 ? -6.527 -16.513 -9.579 1.00 96.81 415 TYR A O 1
ATOM 3150 N N . ARG A 1 416 ? -5.760 -18.615 -9.556 1.00 97.06 416 ARG A N 1
ATOM 3151 C CA . ARG A 1 416 ? -7.083 -19.210 -9.786 1.00 97.06 416 ARG A CA 1
ATOM 3152 C C . ARG A 1 416 ? -7.975 -19.078 -8.550 1.00 97.06 416 ARG A C 1
ATOM 3154 O O . ARG A 1 416 ? -9.149 -18.751 -8.697 1.00 97.06 416 ARG A O 1
ATOM 3161 N N . ALA A 1 417 ? -7.432 -19.294 -7.350 1.00 97.50 417 ALA A N 1
ATOM 3162 C CA . ALA A 1 417 ? -8.156 -19.083 -6.096 1.00 97.50 417 ALA A CA 1
ATOM 3163 C C . ALA A 1 417 ? -8.585 -17.617 -5.938 1.00 97.50 417 ALA A C 1
ATOM 3165 O O . ALA A 1 417 ? -9.751 -17.350 -5.662 1.00 97.50 417 ALA A O 1
ATOM 3166 N N . ALA A 1 418 ? -7.678 -16.680 -6.222 1.00 96.81 418 ALA A N 1
ATOM 3167 C CA . ALA A 1 418 ? -7.958 -15.247 -6.260 1.00 96.81 418 ALA A CA 1
ATOM 3168 C C . ALA A 1 418 ? -9.084 -14.896 -7.250 1.00 96.81 418 ALA A C 1
ATOM 3170 O O . ALA A 1 418 ? -10.025 -14.181 -6.911 1.00 96.81 418 ALA A O 1
ATOM 3171 N N . GLY A 1 419 ? -9.048 -15.455 -8.464 1.00 96.19 419 GLY A N 1
ATOM 3172 C CA . GLY A 1 419 ? -10.120 -15.286 -9.448 1.00 96.19 419 GLY A CA 1
ATOM 3173 C C . GLY A 1 419 ? -11.483 -15.798 -8.960 1.00 96.19 419 GLY A C 1
ATOM 3174 O O . GLY A 1 419 ? -12.502 -15.144 -9.185 1.00 96.19 419 GLY A O 1
ATOM 3175 N N . LEU A 1 420 ? -11.517 -16.939 -8.264 1.00 97.12 420 LEU A N 1
ATOM 3176 C CA . LEU A 1 420 ? -12.738 -17.496 -7.664 1.00 97.12 420 LEU A CA 1
ATOM 3177 C C . LEU A 1 420 ? -13.252 -16.646 -6.492 1.00 97.12 420 LEU A C 1
ATOM 3179 O O . LEU A 1 420 ? -14.463 -16.466 -6.355 1.00 97.12 420 LEU A O 1
ATOM 3183 N N . GLU A 1 421 ? -12.351 -16.090 -5.683 1.00 96.31 421 GLU A N 1
ATOM 3184 C CA . GLU A 1 421 ? -12.678 -15.149 -4.607 1.00 96.31 421 GLU A CA 1
ATOM 3185 C C . GLU A 1 421 ? -13.392 -13.909 -5.165 1.00 96.31 421 GLU A C 1
ATOM 3187 O O . GLU A 1 421 ? -14.466 -13.553 -4.676 1.00 96.31 421 GLU A O 1
ATOM 3192 N N . TYR A 1 422 ? -12.882 -13.311 -6.250 1.00 94.44 422 TYR A N 1
ATOM 3193 C CA . TYR A 1 422 ? -13.550 -12.188 -6.923 1.00 94.44 422 TYR A CA 1
ATOM 3194 C C . TYR A 1 422 ? -14.929 -12.549 -7.487 1.00 94.44 422 TYR A C 1
ATOM 3196 O O . TYR A 1 422 ? -15.831 -11.712 -7.510 1.00 94.44 422 TYR A O 1
ATOM 3204 N N . GLN A 1 423 ? -15.118 -13.802 -7.907 1.00 95.25 423 GLN A N 1
ATOM 3205 C CA . GLN A 1 423 ? -16.417 -14.332 -8.334 1.00 95.25 423 GLN A CA 1
ATOM 3206 C C . GLN A 1 423 ? -17.350 -14.669 -7.157 1.00 95.25 423 GLN A C 1
ATOM 3208 O O . GLN A 1 423 ? -18.450 -15.170 -7.383 1.00 95.25 423 GLN A O 1
ATOM 3213 N N . LYS A 1 424 ? -16.933 -14.419 -5.906 1.00 96.44 424 LYS A N 1
ATOM 3214 C CA . LYS A 1 424 ? -17.645 -14.789 -4.668 1.00 96.44 424 LYS A CA 1
ATOM 3215 C C . LYS A 1 424 ? -17.865 -16.298 -4.509 1.00 96.44 424 LYS A C 1
ATOM 3217 O O . LYS A 1 424 ? -18.733 -16.740 -3.759 1.00 96.44 424 LYS A O 1
ATOM 3222 N N . ARG A 1 425 ? -17.060 -17.114 -5.192 1.00 97.69 425 ARG A N 1
ATOM 3223 C CA . ARG A 1 425 ? -17.069 -18.583 -5.103 1.00 97.69 425 ARG A CA 1
ATOM 3224 C C . ARG A 1 425 ? -16.131 -19.028 -3.984 1.00 97.69 425 ARG A C 1
ATOM 3226 O O . ARG A 1 425 ? -15.149 -19.734 -4.205 1.00 97.69 425 ARG A O 1
ATOM 3233 N N . TYR A 1 426 ? -16.428 -18.570 -2.769 1.00 98.06 426 TYR A N 1
ATOM 3234 C CA . TYR A 1 426 ? -15.505 -18.621 -1.634 1.00 98.06 426 TYR A CA 1
ATOM 3235 C C . TYR A 1 426 ? -15.094 -20.039 -1.226 1.00 98.06 426 TYR A C 1
ATOM 3237 O O . TYR A 1 426 ? -13.921 -20.273 -0.952 1.00 98.06 426 TYR A O 1
ATOM 3245 N N . ALA A 1 427 ? -16.018 -21.003 -1.247 1.00 97.12 427 ALA A N 1
ATOM 3246 C CA . ALA A 1 427 ? -15.701 -22.396 -0.923 1.00 97.12 427 ALA A CA 1
ATOM 3247 C C . ALA A 1 427 ? -14.699 -23.012 -1.918 1.00 97.12 427 ALA A C 1
ATOM 3249 O O . ALA A 1 427 ? -13.787 -23.737 -1.527 1.00 97.12 427 ALA A O 1
ATOM 3250 N N . GLU A 1 428 ? -14.824 -22.685 -3.207 1.00 97.75 428 GLU A N 1
ATOM 3251 C CA . GLU A 1 428 ? -13.909 -23.173 -4.244 1.00 97.75 428 GLU A CA 1
ATOM 3252 C C . GLU A 1 428 ? -12.550 -22.468 -4.179 1.00 97.75 428 GLU A C 1
ATOM 3254 O O . GLU A 1 428 ? -11.515 -23.111 -4.354 1.00 97.75 428 GLU A O 1
ATOM 3259 N N . ALA A 1 429 ? -12.543 -21.167 -3.866 1.00 98.12 429 ALA A N 1
ATOM 3260 C CA . ALA A 1 429 ? -11.319 -20.411 -3.612 1.00 98.12 429 ALA A CA 1
ATOM 3261 C C . ALA A 1 429 ? -10.551 -20.980 -2.405 1.00 98.12 429 ALA A C 1
ATOM 3263 O O . ALA A 1 429 ? -9.366 -21.298 -2.516 1.00 98.12 429 ALA A O 1
ATOM 3264 N N . ALA A 1 430 ? -11.237 -21.205 -1.278 1.00 97.81 430 ALA A N 1
ATOM 3265 C CA . ALA A 1 430 ? -10.670 -21.848 -0.093 1.00 97.81 430 ALA A CA 1
ATOM 3266 C C . ALA A 1 430 ? -10.137 -23.261 -0.406 1.00 97.81 430 ALA A C 1
ATOM 3268 O O . ALA A 1 430 ? -9.038 -23.612 0.024 1.00 97.81 430 ALA A O 1
ATOM 3269 N N . ALA A 1 431 ? -10.868 -23.997 -1.256 1.00 96.75 431 ALA A N 1
ATOM 3270 C CA . ALA A 1 431 ? -10.485 -25.214 -1.983 1.00 96.75 431 ALA A CA 1
ATOM 3271 C C . ALA A 1 431 ? -9.023 -25.267 -2.463 1.00 96.75 431 ALA A C 1
ATOM 3273 O O . ALA A 1 431 ? -8.333 -26.293 -2.407 1.00 96.75 431 ALA A O 1
ATOM 3274 N N . LEU A 1 432 ? -8.576 -24.139 -3.008 1.00 96.94 432 LEU A N 1
ATOM 3275 C CA . LEU A 1 432 ? -7.264 -23.975 -3.613 1.00 96.94 432 LEU A CA 1
ATOM 3276 C C . LEU A 1 432 ? -6.267 -23.353 -2.637 1.00 96.94 432 LEU A C 1
ATOM 3278 O O . LEU A 1 432 ? -5.159 -23.870 -2.530 1.00 96.94 432 LEU A O 1
ATOM 3282 N N . PHE A 1 433 ? -6.654 -22.318 -1.882 1.00 97.31 433 PHE A N 1
ATOM 3283 C CA . PHE A 1 433 ? -5.752 -21.690 -0.912 1.00 97.31 433 PHE A CA 1
ATOM 3284 C C . PHE A 1 433 ? -5.284 -22.662 0.176 1.00 97.31 433 PHE A C 1
ATOM 3286 O O . PHE A 1 433 ? -4.114 -22.625 0.551 1.00 97.31 433 PHE A O 1
ATOM 3293 N N . VAL A 1 434 ? -6.145 -23.581 0.635 1.00 95.88 434 VAL A N 1
ATOM 3294 C CA . VAL A 1 434 ? -5.785 -24.556 1.681 1.00 95.88 434 VAL A CA 1
ATOM 3295 C C . VAL A 1 434 ? -4.586 -25.431 1.289 1.00 95.88 434 VAL A C 1
ATOM 3297 O O . VAL A 1 434 ? -3.799 -25.826 2.147 1.00 95.88 434 VAL A O 1
ATOM 3300 N N . LYS A 1 435 ? -4.401 -25.691 -0.014 1.00 94.38 435 LYS A N 1
ATOM 3301 C CA . LYS A 1 435 ? -3.283 -26.492 -0.540 1.00 94.38 435 LYS A CA 1
ATOM 3302 C C . LYS A 1 435 ? -1.935 -25.789 -0.380 1.00 94.38 435 LYS A C 1
ATOM 3304 O O . LYS A 1 435 ? -0.914 -26.462 -0.283 1.00 94.38 435 LYS A O 1
ATOM 3309 N N . GLU A 1 436 ? -1.943 -24.459 -0.290 1.00 95.19 436 GLU A N 1
ATOM 3310 C CA . GLU A 1 436 ? -0.741 -23.623 -0.252 1.00 95.19 436 GLU A CA 1
ATOM 3311 C C . GLU A 1 436 ? -0.440 -23.056 1.145 1.00 95.19 436 GLU A C 1
ATOM 3313 O O . GLU A 1 436 ? 0.505 -22.290 1.300 1.00 95.19 436 GLU A O 1
ATOM 3318 N N . LEU A 1 437 ? -1.194 -23.433 2.189 1.00 92.31 437 LEU A N 1
ATOM 3319 C CA . LEU A 1 437 ? -1.030 -22.883 3.549 1.00 92.31 437 LEU A CA 1
ATOM 3320 C C . LEU A 1 437 ? 0.350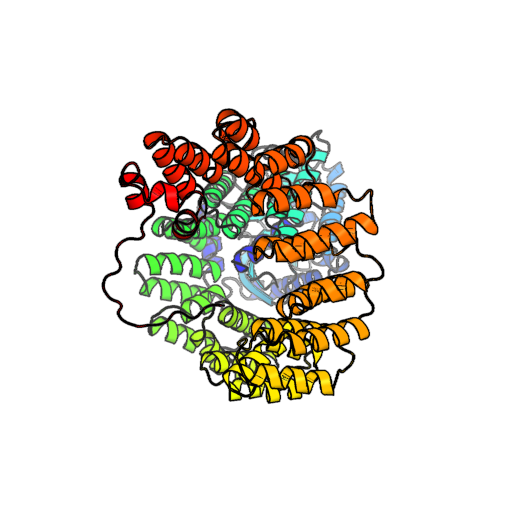 -23.132 4.176 1.00 92.31 437 LEU A C 1
ATOM 3322 O O . LEU A 1 437 ? 0.717 -22.455 5.132 1.00 92.31 437 LEU A O 1
ATOM 3326 N N . LYS A 1 438 ? 1.097 -24.112 3.659 1.00 89.62 438 LYS A N 1
ATOM 3327 C CA . LYS A 1 438 ? 2.449 -24.474 4.114 1.00 89.62 438 LYS A CA 1
ATOM 3328 C C . LYS A 1 438 ? 3.543 -24.039 3.135 1.00 89.62 438 LYS A C 1
ATOM 3330 O O . LYS A 1 438 ? 4.645 -24.575 3.190 1.00 89.62 438 LYS A O 1
ATOM 3335 N N . THR A 1 439 ? 3.235 -23.144 2.198 1.00 91.62 439 THR A N 1
ATOM 3336 C CA . THR A 1 439 ? 4.228 -22.671 1.232 1.00 91.62 439 THR A CA 1
ATOM 3337 C C . THR A 1 439 ? 5.374 -21.932 1.924 1.00 91.62 439 THR A C 1
ATOM 3339 O O . THR A 1 439 ? 5.152 -21.090 2.791 1.00 91.62 439 THR A O 1
ATOM 3342 N N . GLU A 1 440 ? 6.606 -22.234 1.515 1.00 91.50 440 GLU A N 1
ATOM 3343 C CA . GLU A 1 440 ? 7.810 -21.497 1.924 1.00 91.50 440 GLU A CA 1
ATOM 3344 C C . GLU A 1 440 ? 8.169 -20.383 0.927 1.00 91.50 440 GLU A C 1
ATOM 3346 O O . GLU A 1 440 ? 9.127 -19.638 1.143 1.00 91.50 440 GLU A O 1
ATOM 3351 N N . ASP A 1 441 ? 7.405 -20.243 -0.165 1.00 91.19 441 ASP A N 1
ATOM 3352 C CA . ASP A 1 441 ? 7.623 -19.179 -1.140 1.00 91.19 441 ASP A CA 1
ATOM 3353 C C . ASP A 1 441 ? 7.360 -17.820 -0.476 1.00 91.19 441 ASP A C 1
ATOM 3355 O O . ASP A 1 441 ? 6.233 -17.500 -0.083 1.00 91.19 441 ASP A O 1
ATOM 3359 N N . ALA A 1 442 ? 8.421 -17.017 -0.357 1.00 88.56 442 ALA A N 1
ATOM 3360 C CA . ALA A 1 442 ? 8.396 -15.715 0.295 1.00 88.56 442 ALA A CA 1
ATOM 3361 C C . ALA A 1 442 ? 7.365 -14.754 -0.313 1.00 88.56 442 ALA A C 1
ATOM 3363 O O . ALA A 1 442 ? 6.900 -13.861 0.389 1.00 88.56 442 ALA A O 1
ATOM 3364 N N . PHE A 1 443 ? 7.001 -14.944 -1.584 1.00 84.81 443 PHE A N 1
ATOM 3365 C CA . PHE A 1 443 ? 5.991 -14.141 -2.259 1.00 84.81 443 PHE A CA 1
ATOM 3366 C C . PHE A 1 443 ? 4.567 -14.445 -1.758 1.00 84.81 443 PHE A C 1
ATOM 3368 O O . PHE A 1 443 ? 3.736 -13.544 -1.683 1.00 84.81 443 PHE A O 1
ATOM 3375 N N . TYR A 1 444 ? 4.280 -15.702 -1.398 1.00 91.94 444 TYR A N 1
ATOM 3376 C CA . TYR A 1 444 ? 2.926 -16.170 -1.072 1.00 91.94 444 TYR A CA 1
ATOM 3377 C C . TYR A 1 444 ? 2.683 -16.409 0.415 1.00 91.94 444 TYR A C 1
ATOM 3379 O O . TYR A 1 444 ? 1.543 -16.275 0.862 1.00 91.94 444 TYR A O 1
ATOM 3387 N N . LYS A 1 445 ? 3.721 -16.768 1.178 1.00 88.19 445 LYS A N 1
ATOM 3388 C CA . LYS A 1 445 ? 3.602 -17.254 2.564 1.00 88.19 445 LYS A CA 1
ATOM 3389 C C . LYS A 1 445 ? 2.740 -16.361 3.470 1.00 88.19 445 LYS A C 1
ATOM 3391 O O . LYS A 1 445 ? 1.936 -16.878 4.239 1.00 88.19 445 LYS A O 1
ATOM 3396 N N . ASP A 1 446 ? 2.830 -15.041 3.306 1.00 89.31 446 ASP A N 1
ATOM 3397 C CA . ASP A 1 446 ? 2.122 -14.067 4.145 1.00 89.31 446 ASP A CA 1
ATOM 3398 C C . ASP A 1 446 ? 0.723 -13.720 3.591 1.00 89.31 446 ASP A C 1
ATOM 3400 O O . ASP A 1 446 ? -0.108 -13.148 4.293 1.00 89.31 446 ASP A O 1
ATOM 3404 N N . ALA A 1 447 ? 0.432 -14.089 2.338 1.00 92.50 447 ALA A N 1
ATOM 3405 C CA . ALA A 1 447 ? -0.821 -13.779 1.651 1.00 92.50 447 ALA A CA 1
ATOM 3406 C C . ALA A 1 447 ? -1.841 -14.932 1.677 1.00 92.50 447 ALA A C 1
ATOM 3408 O O . ALA A 1 447 ? -3.047 -14.679 1.693 1.00 92.50 447 ALA A O 1
ATOM 3409 N N . VAL A 1 448 ? -1.394 -16.197 1.678 1.00 96.06 448 VAL A N 1
ATOM 3410 C CA . VAL A 1 448 ? -2.302 -17.360 1.566 1.00 96.06 448 VAL A CA 1
ATOM 3411 C C . VAL A 1 448 ? -3.221 -17.487 2.780 1.00 96.06 448 VAL A C 1
ATOM 3413 O O . VAL A 1 448 ? -4.432 -17.632 2.609 1.00 96.06 448 VAL A O 1
ATOM 3416 N N . LEU A 1 449 ? -2.670 -17.437 3.998 1.00 95.56 449 LEU A N 1
ATOM 3417 C CA . LEU A 1 449 ? -3.442 -17.656 5.225 1.00 95.56 449 LEU A CA 1
ATOM 3418 C C . LEU A 1 449 ? -4.575 -16.622 5.397 1.00 95.56 449 LEU A C 1
ATOM 3420 O O . LEU A 1 449 ? -5.718 -17.052 5.583 1.00 95.56 449 LEU A O 1
ATOM 3424 N N . PRO A 1 450 ? -4.325 -15.300 5.271 1.00 95.69 450 PRO A N 1
ATOM 3425 C CA . PRO A 1 450 ? -5.392 -14.305 5.338 1.00 95.69 450 PRO A CA 1
ATOM 3426 C C . PRO A 1 450 ? -6.491 -14.530 4.296 1.00 95.69 450 PRO A C 1
ATOM 3428 O O . PRO A 1 450 ? -7.670 -14.519 4.644 1.00 95.69 450 PRO A O 1
ATOM 3431 N N . ARG A 1 451 ? -6.132 -14.791 3.029 1.00 96.62 451 ARG A N 1
ATOM 3432 C CA . ARG A 1 451 ? -7.121 -14.996 1.953 1.00 96.62 451 ARG A CA 1
ATOM 3433 C C . ARG A 1 451 ? -7.946 -16.261 2.151 1.00 96.62 451 ARG A C 1
ATOM 3435 O O . ARG A 1 451 ? -9.162 -16.232 1.965 1.00 96.62 451 ARG A O 1
ATOM 3442 N N . TYR A 1 452 ? -7.308 -17.350 2.580 1.00 97.94 452 TYR A N 1
ATOM 3443 C CA . TYR A 1 452 ? -7.997 -18.584 2.941 1.00 97.94 452 TYR A CA 1
ATOM 3444 C C . TYR A 1 452 ? -9.049 -18.334 4.026 1.00 97.94 452 TYR A C 1
ATOM 3446 O O . TYR A 1 452 ? -10.218 -18.663 3.836 1.00 97.94 452 TYR A O 1
ATOM 3454 N N . LEU A 1 453 ? -8.655 -17.715 5.143 1.00 97.81 453 LEU A N 1
ATOM 3455 C CA . LEU A 1 453 ? -9.561 -17.469 6.265 1.00 97.81 453 LEU A CA 1
ATOM 3456 C C . LEU A 1 453 ? -10.682 -16.494 5.898 1.00 97.81 453 LEU A C 1
ATOM 3458 O O . LEU A 1 453 ? -11.826 -16.738 6.268 1.00 97.81 453 LEU A O 1
ATOM 3462 N N . THR A 1 454 ? -10.393 -15.454 5.113 1.00 96.75 454 THR A N 1
ATOM 3463 C CA . THR A 1 454 ? -11.417 -14.543 4.580 1.00 96.75 454 THR A CA 1
ATOM 3464 C C . THR A 1 454 ? -12.436 -15.287 3.715 1.00 96.75 454 THR A C 1
ATOM 3466 O O . THR A 1 454 ? -13.639 -15.098 3.892 1.00 96.75 454 THR A O 1
ATOM 3469 N N . CYS A 1 455 ? -11.991 -16.196 2.840 1.00 98.06 455 CYS A N 1
ATOM 3470 C CA . CYS A 1 455 ? -12.900 -17.046 2.069 1.00 98.06 455 CYS A CA 1
ATOM 3471 C C . CYS A 1 455 ? -13.733 -17.964 2.976 1.00 98.06 455 CYS A C 1
ATOM 3473 O O . CYS A 1 455 ? -14.930 -18.117 2.753 1.00 98.06 455 CYS A O 1
ATOM 3475 N N . MET A 1 456 ? -13.140 -18.550 4.018 1.00 98.06 456 MET A N 1
ATOM 3476 C CA . MET A 1 456 ? -13.869 -19.420 4.949 1.00 98.06 456 MET A CA 1
ATOM 3477 C C . MET A 1 456 ? -14.918 -18.655 5.763 1.00 98.06 456 MET A C 1
ATOM 3479 O O . MET A 1 456 ? -16.022 -19.162 5.946 1.00 98.06 456 MET A O 1
ATOM 3483 N N . VAL A 1 457 ? -14.623 -17.424 6.192 1.00 97.19 457 VAL A N 1
ATOM 3484 C CA . VAL A 1 457 ? -15.606 -16.526 6.824 1.00 97.19 457 VAL A CA 1
ATOM 3485 C C . VAL A 1 457 ? -16.739 -16.213 5.846 1.00 97.19 457 VAL A C 1
ATOM 3487 O O . VAL A 1 457 ? -17.904 -16.424 6.173 1.00 97.19 457 VAL A O 1
ATOM 3490 N N . ALA A 1 458 ? -16.412 -15.793 4.621 1.00 96.56 458 ALA A N 1
ATOM 3491 C CA . ALA A 1 458 ? -17.404 -15.444 3.605 1.00 96.56 458 ALA A CA 1
ATOM 3492 C C . ALA A 1 458 ? -18.248 -16.648 3.132 1.00 96.56 458 ALA A C 1
ATOM 3494 O O . ALA A 1 458 ? -19.385 -16.477 2.696 1.00 96.56 458 ALA A O 1
ATOM 3495 N N . ALA A 1 459 ? -17.721 -17.870 3.252 1.00 96.75 459 ALA A N 1
ATOM 3496 C CA . ALA A 1 459 ? -18.448 -19.118 3.026 1.00 96.75 459 ALA A CA 1
ATOM 3497 C C . ALA A 1 459 ? -19.307 -19.564 4.230 1.00 96.75 459 ALA A C 1
ATOM 3499 O O . ALA A 1 459 ? -20.003 -20.572 4.127 1.00 96.75 459 ALA A O 1
ATOM 3500 N N . GLY A 1 460 ? -19.261 -18.855 5.365 1.00 95.75 460 GLY A N 1
ATOM 3501 C CA . GLY A 1 460 ? -19.979 -19.216 6.592 1.00 95.75 460 GLY A CA 1
ATOM 3502 C C . GLY A 1 460 ? -19.346 -20.369 7.380 1.00 95.75 460 GLY A C 1
ATOM 3503 O O . GLY A 1 460 ? -20.011 -20.984 8.210 1.00 95.75 460 GLY A O 1
ATOM 3504 N N . LEU A 1 461 ? -18.067 -20.672 7.136 1.00 96.69 461 LEU A N 1
ATOM 3505 C CA . LEU A 1 461 ? -17.328 -21.800 7.714 1.00 96.69 461 LEU A CA 1
ATOM 3506 C C . LEU A 1 461 ? -16.050 -21.374 8.483 1.00 96.69 461 LEU A C 1
ATOM 3508 O O . LEU A 1 461 ? -15.013 -22.032 8.359 1.00 96.69 461 LEU A O 1
ATOM 3512 N N . PRO A 1 462 ? -16.057 -20.310 9.314 1.00 96.50 462 PRO A N 1
ATOM 3513 C CA . PRO A 1 462 ? -14.834 -19.785 9.937 1.00 96.50 462 PRO A CA 1
ATOM 3514 C C . PRO A 1 462 ? -14.122 -20.792 10.856 1.00 96.50 462 PRO A C 1
ATOM 3516 O O . PRO A 1 462 ? -12.894 -20.850 10.869 1.00 96.50 462 PRO A O 1
ATOM 3519 N N . LEU A 1 463 ? -14.870 -21.626 11.591 1.00 95.88 463 LEU A N 1
ATOM 3520 C CA . LEU A 1 463 ? -14.294 -22.629 12.500 1.00 95.88 463 LEU A CA 1
ATOM 3521 C C . LEU A 1 463 ? -13.669 -23.812 11.752 1.00 95.88 463 LEU A C 1
ATOM 3523 O O . LEU A 1 463 ? -12.653 -24.351 12.183 1.00 95.88 463 LEU A O 1
ATOM 3527 N N . GLU A 1 464 ? -14.244 -24.213 10.617 1.00 95.62 464 GLU A N 1
ATOM 3528 C CA . GLU A 1 464 ? -13.601 -25.198 9.739 1.00 95.62 464 GLU A CA 1
ATOM 3529 C C . GLU A 1 464 ? -12.317 -24.619 9.144 1.00 95.62 464 GLU A C 1
ATOM 3531 O O . GLU A 1 464 ? -11.292 -25.300 9.109 1.00 95.62 464 GLU A O 1
ATOM 3536 N N . GLY A 1 465 ? -12.357 -23.330 8.781 1.00 95.06 465 GLY A N 1
ATOM 3537 C CA . GLY A 1 465 ? -11.190 -22.555 8.383 1.00 95.06 465 GLY A CA 1
ATOM 3538 C C . GLY A 1 465 ? -10.079 -22.646 9.420 1.00 95.06 465 GLY A C 1
ATOM 3539 O O . GLY A 1 465 ? -9.004 -23.150 9.112 1.00 95.06 465 GLY A O 1
ATOM 3540 N N . TYR A 1 466 ? -10.371 -22.251 10.659 1.00 95.88 466 TYR A N 1
ATOM 3541 C CA . TYR A 1 466 ? -9.444 -22.303 11.789 1.00 95.88 466 TYR A CA 1
ATOM 3542 C C . TYR A 1 466 ? -8.776 -23.677 11.969 1.00 95.88 466 TYR A C 1
ATOM 3544 O O . TYR A 1 466 ? -7.555 -23.765 12.095 1.00 95.88 466 TYR A O 1
ATOM 3552 N N . ARG A 1 467 ? -9.557 -24.765 11.933 1.00 93.94 467 ARG A N 1
ATOM 3553 C CA . ARG A 1 467 ? -9.050 -26.135 12.151 1.00 93.94 467 ARG A CA 1
ATOM 3554 C C . ARG A 1 467 ? -8.100 -26.612 11.054 1.00 93.94 467 ARG A C 1
ATOM 3556 O O . ARG A 1 467 ? -7.243 -27.453 11.317 1.00 93.94 467 ARG A O 1
ATOM 3563 N N . ALA A 1 468 ? -8.256 -26.111 9.832 1.00 92.25 468 ALA A N 1
ATOM 3564 C CA . ALA A 1 468 ? -7.521 -26.602 8.672 1.00 92.25 468 ALA A CA 1
ATOM 3565 C C . ALA A 1 468 ? -6.101 -26.027 8.535 1.00 92.25 468 ALA A C 1
ATOM 3567 O O . ALA A 1 468 ? -5.318 -26.547 7.741 1.00 92.25 468 ALA A O 1
ATOM 3568 N N . THR A 1 469 ? -5.749 -24.960 9.265 1.00 89.88 469 THR A N 1
ATOM 3569 C CA . THR A 1 469 ? -4.529 -24.193 8.959 1.00 89.88 469 THR A CA 1
ATOM 3570 C C . THR A 1 469 ? -3.243 -24.779 9.516 1.00 89.88 469 THR A C 1
ATOM 3572 O O . THR A 1 469 ? -2.178 -24.586 8.932 1.00 89.88 469 THR A O 1
ATOM 3575 N N . GLY A 1 470 ? -3.313 -25.467 10.659 1.00 86.06 470 GLY A N 1
ATOM 3576 C CA . GLY A 1 470 ? -2.120 -25.845 11.422 1.00 86.06 470 GLY A CA 1
ATOM 3577 C C . GLY A 1 470 ? -1.313 -24.647 11.951 1.00 86.06 470 GLY A C 1
ATOM 3578 O O . GLY A 1 470 ? -0.177 -24.840 12.370 1.00 86.06 470 GLY A O 1
ATOM 3579 N N . GLN A 1 471 ? -1.884 -23.435 11.925 1.00 88.81 471 GLN A N 1
ATOM 3580 C CA . GLN A 1 471 ? -1.290 -22.184 12.412 1.00 88.81 471 GLN A CA 1
ATOM 3581 C C . GLN A 1 471 ? -2.273 -21.502 13.382 1.00 88.81 471 GLN A C 1
ATOM 3583 O O . GLN A 1 471 ? -2.925 -20.517 13.011 1.00 88.81 471 GLN A O 1
ATOM 3588 N N . PRO A 1 472 ? -2.472 -22.063 14.588 1.00 90.94 472 PRO A N 1
ATOM 3589 C CA . PRO A 1 472 ? -3.584 -21.697 15.458 1.00 90.94 472 PRO A CA 1
ATOM 3590 C C . PRO A 1 472 ? -3.514 -20.249 15.946 1.00 90.94 472 PRO A C 1
ATOM 3592 O O . PRO A 1 472 ? -4.533 -19.564 15.874 1.00 90.94 472 PRO A O 1
ATOM 3595 N N . GLU A 1 473 ? -2.351 -19.735 16.363 1.00 91.75 473 GLU A N 1
ATOM 3596 C CA . GLU A 1 473 ? -2.262 -18.362 16.884 1.00 91.75 473 GLU A CA 1
ATOM 3597 C C . GLU A 1 473 ? -2.558 -17.324 15.791 1.00 91.75 473 GLU A C 1
ATOM 3599 O O . GLU A 1 473 ? -3.385 -16.430 15.978 1.00 91.75 473 GLU A O 1
ATOM 3604 N N . ALA A 1 474 ? -1.944 -17.473 14.612 1.00 92.44 474 ALA A N 1
ATOM 3605 C CA . ALA A 1 474 ? -2.154 -16.565 13.483 1.00 92.44 474 ALA A CA 1
ATOM 3606 C C . ALA A 1 474 ? -3.600 -16.621 12.960 1.00 92.44 474 ALA A C 1
ATOM 3608 O O . ALA A 1 474 ? -4.205 -15.586 12.672 1.00 92.44 474 ALA A O 1
ATOM 3609 N N . SER A 1 475 ? -4.183 -17.823 12.888 1.00 95.19 475 SER A N 1
ATOM 3610 C CA . SER A 1 475 ? -5.560 -18.004 12.413 1.00 95.19 475 SER A CA 1
ATOM 3611 C C . SER A 1 475 ? -6.576 -17.418 13.379 1.00 95.19 475 SER A C 1
ATOM 3613 O O . SER A 1 475 ? -7.514 -16.745 12.959 1.00 95.19 475 SER A O 1
ATOM 3615 N N . PHE A 1 476 ? -6.372 -17.644 14.676 1.00 96.06 476 PHE A N 1
ATOM 3616 C CA . PHE A 1 476 ? -7.180 -17.039 15.723 1.00 96.06 476 PHE A CA 1
ATOM 3617 C C . PHE A 1 476 ? -7.089 -15.514 15.672 1.00 96.06 476 PHE A C 1
ATOM 3619 O O . PHE A 1 476 ? -8.115 -14.834 15.656 1.00 96.06 476 PHE A O 1
ATOM 3626 N N . ALA A 1 477 ? -5.872 -14.971 15.563 1.00 93.56 477 ALA A N 1
ATOM 3627 C CA . ALA A 1 477 ? -5.659 -13.534 15.505 1.00 93.56 477 ALA A CA 1
ATOM 3628 C C . ALA A 1 477 ? -6.401 -12.877 14.331 1.00 93.56 477 ALA A C 1
ATOM 3630 O O . ALA A 1 477 ? -7.042 -11.846 14.551 1.00 93.56 477 ALA A O 1
ATOM 3631 N N . HIS A 1 478 ? -6.346 -13.489 13.140 1.00 94.62 478 HIS A N 1
ATOM 3632 C CA . HIS A 1 478 ? -7.048 -13.036 11.933 1.00 94.62 478 HIS A CA 1
ATOM 3633 C C . HIS A 1 478 ? -8.570 -13.142 12.073 1.00 94.62 478 HIS A C 1
ATOM 3635 O O . HIS A 1 478 ? -9.291 -12.184 11.797 1.00 94.62 478 HIS A O 1
ATOM 3641 N N . LEU A 1 479 ? -9.086 -14.279 12.547 1.00 96.31 479 LEU A N 1
ATOM 3642 C CA . LEU A 1 479 ? -10.530 -14.485 12.684 1.00 96.31 479 LEU A CA 1
ATOM 3643 C C . LEU A 1 479 ? -11.160 -13.578 13.747 1.00 96.31 479 LEU A C 1
ATOM 3645 O O . LEU A 1 479 ? -12.250 -13.064 13.517 1.00 96.31 479 LEU A O 1
ATOM 3649 N N . CYS A 1 480 ? -10.468 -13.297 14.857 1.00 93.19 480 CYS A N 1
ATOM 3650 C CA . CYS A 1 480 ? -10.929 -12.310 15.840 1.00 93.19 480 CYS A CA 1
ATOM 3651 C C . CYS A 1 480 ? -11.096 -10.901 15.254 1.00 93.19 480 CYS A C 1
ATOM 3653 O O . CYS A 1 480 ? -11.865 -10.119 15.799 1.00 93.19 480 CYS A O 1
ATOM 3655 N N . THR A 1 481 ? -10.346 -10.556 14.202 1.00 91.69 481 THR A N 1
ATOM 3656 C CA . THR A 1 481 ? -10.487 -9.264 13.510 1.00 91.69 481 THR A CA 1
ATOM 3657 C C . THR A 1 481 ? -11.486 -9.304 12.360 1.00 91.69 481 THR A C 1
ATOM 3659 O O . THR A 1 481 ? -12.045 -8.271 12.014 1.00 91.69 481 THR A O 1
ATOM 3662 N N . ALA A 1 482 ? -11.693 -10.475 11.753 1.00 92.56 482 ALA A N 1
ATOM 3663 C CA . ALA A 1 482 ? -12.544 -10.630 10.578 1.00 92.56 482 ALA A CA 1
ATOM 3664 C C . ALA A 1 482 ? -14.025 -10.857 10.923 1.00 92.56 482 ALA A C 1
ATOM 3666 O O . ALA A 1 482 ? -14.891 -10.526 10.117 1.00 92.56 482 ALA A O 1
ATOM 3667 N N . LEU A 1 483 ? -14.318 -11.448 12.083 1.00 93.75 483 LEU A N 1
ATOM 3668 C CA . LEU A 1 483 ? -15.684 -11.691 12.544 1.00 93.75 483 LEU A CA 1
ATOM 3669 C C . LEU A 1 483 ? -16.250 -10.450 13.239 1.00 93.75 483 LEU A C 1
ATOM 3671 O O . LEU A 1 483 ? -15.539 -9.763 13.975 1.00 93.75 483 LEU A O 1
ATOM 3675 N N . ALA A 1 484 ? -17.544 -10.194 13.037 1.00 90.38 484 ALA A N 1
ATOM 3676 C CA . ALA A 1 484 ? -18.253 -9.153 13.771 1.00 90.38 484 ALA A CA 1
ATOM 3677 C C . ALA A 1 484 ? -18.273 -9.471 15.275 1.00 90.38 484 ALA A C 1
ATOM 3679 O O . ALA A 1 484 ? -18.218 -10.634 15.688 1.00 90.38 484 ALA A O 1
ATOM 3680 N N . THR A 1 485 ? -18.344 -8.436 16.113 1.00 86.44 485 THR A N 1
ATOM 3681 C CA . THR A 1 485 ? -18.299 -8.599 17.575 1.00 86.44 485 THR A CA 1
ATOM 3682 C C . THR A 1 485 ? -19.485 -9.403 18.111 1.00 86.44 485 THR A C 1
ATOM 3684 O O . THR A 1 485 ? -19.338 -10.084 19.124 1.00 86.44 485 THR A O 1
ATOM 3687 N N . ASP A 1 486 ? -20.628 -9.367 17.433 1.00 87.25 486 ASP A N 1
ATOM 3688 C CA . ASP A 1 486 ? -21.855 -10.105 17.735 1.00 87.25 486 ASP A CA 1
ATOM 3689 C C . ASP A 1 486 ? -21.964 -11.460 17.004 1.00 87.25 486 ASP A C 1
ATOM 3691 O O . ASP A 1 486 ? -22.933 -12.194 17.214 1.00 87.25 486 ASP A O 1
ATOM 3695 N N . ASP A 1 487 ? -20.970 -11.841 16.191 1.00 90.31 487 ASP A N 1
ATOM 3696 C CA . ASP A 1 487 ? -20.995 -13.102 15.448 1.00 90.31 487 ASP A CA 1
ATOM 3697 C C . ASP A 1 487 ? -20.911 -14.310 16.411 1.00 90.31 487 ASP A C 1
ATOM 3699 O O . ASP A 1 487 ? -19.936 -14.454 17.163 1.00 90.31 487 ASP A O 1
ATOM 3703 N N . PRO A 1 488 ? -21.884 -15.245 16.393 1.00 90.50 488 PRO A N 1
ATOM 3704 C CA . PRO A 1 488 ? -21.863 -16.420 17.264 1.00 90.50 488 PRO A CA 1
ATOM 3705 C C . PRO A 1 488 ? -20.661 -17.348 17.020 1.00 90.50 488 PRO A C 1
ATOM 3707 O O . PRO A 1 488 ? -20.295 -18.128 17.906 1.00 90.50 488 PRO A O 1
ATOM 3710 N N . ALA A 1 489 ? -20.032 -17.298 15.842 1.00 93.81 489 ALA A N 1
ATOM 3711 C CA . ALA A 1 489 ? -18.810 -18.038 15.558 1.00 93.81 489 ALA A CA 1
ATOM 3712 C C . ALA A 1 489 ? -17.619 -17.530 16.378 1.00 93.81 489 ALA A C 1
ATOM 3714 O O . ALA A 1 489 ? -16.742 -18.328 16.706 1.00 93.81 489 ALA A O 1
ATOM 3715 N N . LEU A 1 490 ? -17.597 -16.249 16.761 1.00 94.38 490 LEU A N 1
ATOM 3716 C CA . LEU A 1 490 ? -16.512 -15.666 17.547 1.00 94.38 490 LEU A CA 1
ATOM 3717 C C . LEU A 1 490 ? -16.474 -16.243 18.971 1.00 94.38 490 LEU A C 1
ATOM 3719 O O . LEU A 1 490 ? -15.408 -16.614 19.461 1.00 94.38 490 LEU A O 1
ATOM 3723 N N . ALA A 1 491 ? -17.636 -16.412 19.610 1.00 92.94 491 ALA A N 1
ATOM 3724 C CA . ALA A 1 491 ? -17.733 -17.057 20.923 1.00 92.94 491 ALA A CA 1
ATOM 3725 C C . ALA A 1 491 ? -17.192 -18.498 20.886 1.00 92.94 491 ALA A C 1
ATOM 3727 O O . ALA A 1 491 ? -16.337 -18.871 21.693 1.00 92.94 491 ALA A O 1
ATOM 3728 N N . LYS A 1 492 ? -17.629 -19.279 19.888 1.00 95.56 492 LYS A N 1
ATOM 3729 C CA . LYS A 1 492 ? -17.159 -20.655 19.669 1.00 95.56 492 LYS A CA 1
ATOM 3730 C C . LYS A 1 492 ? -15.667 -20.714 19.347 1.00 95.56 492 LYS A C 1
ATOM 3732 O O . LYS A 1 492 ? -14.992 -21.637 19.787 1.00 95.56 492 LYS A O 1
ATOM 3737 N N . LEU A 1 493 ? -15.142 -19.734 18.608 1.00 96.75 493 LEU A N 1
ATOM 3738 C CA . LEU A 1 493 ? -13.715 -19.633 18.307 1.00 96.75 493 LEU A CA 1
ATOM 3739 C C . LEU A 1 493 ? -12.895 -19.451 19.588 1.00 96.75 493 LEU A C 1
ATOM 3741 O O . LEU A 1 493 ? -11.888 -20.134 19.751 1.00 96.75 493 LEU A O 1
ATOM 3745 N N . TYR A 1 494 ? -13.324 -18.579 20.507 1.00 96.00 494 TYR A N 1
ATOM 3746 C CA . TYR A 1 494 ? -12.656 -18.422 21.802 1.00 96.00 494 TYR A CA 1
ATOM 3747 C C . TYR A 1 494 ? -12.678 -19.711 22.624 1.00 96.00 494 TYR A C 1
ATOM 3749 O O . TYR A 1 494 ? -11.654 -20.077 23.193 1.00 96.00 494 TYR A O 1
ATOM 3757 N N . GLU A 1 495 ? -13.824 -20.389 22.704 1.00 94.56 495 GLU A N 1
ATOM 3758 C CA . GLU A 1 495 ? -13.955 -21.667 23.418 1.00 94.56 495 GLU A CA 1
ATOM 3759 C C . GLU A 1 495 ? -13.005 -22.721 22.843 1.00 94.56 495 GLU A C 1
ATOM 3761 O O . GLU A 1 495 ? -12.182 -23.281 23.563 1.00 94.56 495 GLU A O 1
ATOM 3766 N N . GLU A 1 496 ? -13.062 -22.922 21.530 1.00 95.31 496 GLU A N 1
ATOM 3767 C CA . GLU A 1 496 ? -12.296 -23.943 20.829 1.00 95.31 496 GLU A CA 1
ATOM 3768 C C . GLU A 1 496 ? -10.781 -23.650 20.801 1.00 95.31 496 GLU A C 1
ATOM 3770 O O . GLU A 1 496 ? -9.960 -24.572 20.854 1.00 95.31 496 GLU A O 1
ATOM 3775 N N . HIS A 1 497 ? -10.383 -22.378 20.707 1.00 96.69 497 HIS A N 1
ATOM 3776 C CA . HIS A 1 497 ? -8.975 -21.987 20.758 1.00 96.69 497 HIS A CA 1
ATOM 3777 C C . HIS A 1 497 ? -8.401 -22.185 22.163 1.00 96.69 497 HIS A C 1
ATOM 3779 O O . HIS A 1 497 ? -7.359 -22.820 22.307 1.00 96.69 497 HIS A O 1
ATOM 3785 N N . LEU A 1 498 ? -9.101 -21.716 23.199 1.00 96.00 498 LEU A N 1
ATOM 3786 C CA . LEU A 1 498 ? -8.640 -21.808 24.588 1.00 96.00 498 LEU A CA 1
ATOM 3787 C C . LEU A 1 498 ? -8.706 -23.232 25.155 1.00 96.00 498 LEU A C 1
ATOM 3789 O O . LEU A 1 498 ? -7.933 -23.556 26.051 1.00 96.00 498 LEU A O 1
ATOM 3793 N N . GLU A 1 499 ? -9.568 -24.104 24.624 1.00 94.81 499 GLU A N 1
ATOM 3794 C CA . GLU A 1 499 ? -9.543 -25.538 24.947 1.00 94.81 499 GLU A CA 1
ATOM 3795 C C . GLU A 1 499 ? -8.233 -26.195 24.479 1.00 94.81 499 GLU A C 1
ATOM 3797 O O . GLU A 1 499 ? -7.653 -27.015 25.192 1.00 94.81 499 GLU A O 1
ATOM 3802 N N . ARG A 1 500 ? -7.730 -25.811 23.298 1.00 93.44 500 ARG A N 1
ATOM 3803 C CA . ARG A 1 500 ? -6.476 -26.349 22.739 1.00 93.44 500 ARG A CA 1
ATOM 3804 C C . ARG A 1 500 ? -5.227 -25.627 23.234 1.00 93.44 500 ARG A C 1
ATOM 3806 O O . ARG A 1 500 ? -4.174 -26.250 23.348 1.00 93.44 500 ARG A O 1
ATOM 3813 N N . HIS A 1 501 ? -5.348 -24.338 23.533 1.00 93.19 501 HIS A N 1
ATOM 3814 C CA . HIS A 1 501 ? -4.257 -23.452 23.930 1.00 93.19 501 HIS A CA 1
ATOM 3815 C C . HIS A 1 501 ? -4.595 -22.730 25.247 1.00 93.19 501 HIS A C 1
ATOM 3817 O O . HIS A 1 501 ? -4.695 -21.504 25.282 1.00 93.19 501 HIS A O 1
ATOM 3823 N N . PRO A 1 502 ? -4.758 -23.462 26.368 1.00 93.19 502 PRO A N 1
ATOM 3824 C CA . PRO A 1 502 ? -5.213 -22.874 27.633 1.00 93.19 502 PRO A CA 1
ATOM 3825 C C . PRO A 1 502 ? -4.230 -21.860 28.237 1.00 93.19 502 PRO A C 1
ATOM 3827 O O . PRO A 1 502 ? -4.634 -21.038 29.060 1.00 93.19 502 PRO A O 1
ATOM 3830 N N . ALA A 1 503 ? -2.957 -21.916 27.831 1.00 91.88 503 ALA A N 1
ATOM 3831 C CA . ALA A 1 503 ? -1.894 -21.011 28.262 1.00 91.88 503 ALA A CA 1
ATOM 3832 C C . ALA A 1 503 ? -1.743 -19.756 27.375 1.00 91.88 503 ALA A C 1
ATOM 3834 O O . ALA A 1 503 ? -0.852 -18.947 27.626 1.00 91.88 503 ALA A O 1
ATOM 3835 N N . ASP A 1 504 ? -2.580 -19.568 26.346 1.00 92.50 504 ASP A N 1
ATOM 3836 C CA . ASP A 1 504 ? -2.532 -18.358 25.520 1.00 92.50 504 ASP A CA 1
ATOM 3837 C C . ASP A 1 504 ? -3.149 -17.166 26.274 1.00 92.50 504 ASP A C 1
ATOM 3839 O O . ASP A 1 504 ? -4.363 -16.933 26.277 1.00 92.50 504 ASP A O 1
ATOM 3843 N N . ALA A 1 505 ? -2.285 -16.395 26.936 1.00 92.62 505 ALA A N 1
ATOM 3844 C CA . ALA A 1 505 ? -2.672 -15.195 27.670 1.00 92.62 505 ALA A CA 1
ATOM 3845 C C . ALA A 1 505 ? -3.328 -14.129 26.771 1.00 92.62 505 ALA A C 1
ATOM 3847 O O . ALA A 1 505 ? -4.236 -13.425 27.216 1.00 92.62 505 ALA A O 1
ATOM 3848 N N . HIS A 1 506 ? -2.902 -14.020 25.509 1.00 91.94 506 HIS A N 1
ATOM 3849 C CA . HIS A 1 506 ? -3.432 -13.040 24.559 1.00 91.94 506 HIS A CA 1
ATOM 3850 C C . HIS A 1 506 ? -4.852 -13.401 24.123 1.00 91.94 506 HIS A C 1
ATOM 3852 O O . HIS A 1 506 ? -5.718 -12.529 24.026 1.00 91.94 506 HIS A O 1
ATOM 3858 N N . ALA A 1 507 ? -5.129 -14.689 23.923 1.00 94.38 507 ALA A N 1
ATOM 3859 C CA . ALA A 1 507 ? -6.475 -15.168 23.639 1.00 94.38 507 ALA A CA 1
ATOM 3860 C C . ALA A 1 507 ? -7.446 -14.901 24.800 1.00 94.38 507 ALA A C 1
ATOM 3862 O O . ALA A 1 507 ? -8.569 -14.444 24.563 1.00 94.38 507 ALA A O 1
ATOM 3863 N N . TRP A 1 508 ? -7.012 -15.109 26.048 1.00 95.88 508 TRP A N 1
ATOM 3864 C CA . TRP A 1 508 ? -7.806 -14.773 27.234 1.00 95.88 508 TRP A CA 1
ATOM 3865 C C . TRP A 1 508 ? -8.067 -13.265 27.369 1.00 95.88 508 TRP A C 1
ATOM 3867 O O . TRP A 1 508 ? -9.201 -12.868 27.641 1.00 95.88 508 TRP A O 1
ATOM 3877 N N . ASP A 1 509 ? -7.062 -12.419 27.122 1.00 93.75 509 ASP A N 1
ATOM 3878 C CA . ASP A 1 509 ? -7.214 -10.957 27.143 1.00 93.75 509 ASP A CA 1
ATOM 3879 C C . ASP A 1 509 ? -8.194 -10.476 26.060 1.00 93.75 509 ASP A C 1
ATOM 3881 O O . ASP A 1 509 ? -9.136 -9.729 26.338 1.00 93.75 509 ASP A O 1
ATOM 3885 N N . ARG A 1 510 ? -8.056 -10.989 24.830 1.00 93.50 510 ARG A N 1
ATOM 3886 C CA . ARG A 1 510 ? -8.998 -10.701 23.738 1.00 93.50 510 ARG A CA 1
ATOM 3887 C C . ARG A 1 510 ? -10.419 -11.159 24.062 1.00 93.50 510 ARG A C 1
ATOM 3889 O O . ARG A 1 510 ? -11.360 -10.426 23.763 1.00 93.50 510 ARG A O 1
ATOM 3896 N N . LYS A 1 511 ? -10.587 -12.324 24.697 1.00 95.56 511 LYS A N 1
ATOM 3897 C CA . LYS A 1 511 ? -11.897 -12.806 25.160 1.00 95.56 511 LYS A CA 1
ATOM 3898 C C . LYS A 1 511 ? -12.502 -11.861 26.198 1.00 95.56 511 LYS A C 1
ATOM 3900 O O . LYS A 1 511 ? -13.687 -11.554 26.110 1.00 95.56 511 LYS A O 1
ATOM 3905 N N . GLY A 1 512 ? -11.702 -11.369 27.146 1.00 95.25 512 GLY A N 1
ATOM 3906 C CA . GLY A 1 512 ? -12.137 -10.378 28.132 1.00 95.25 512 GLY A CA 1
ATOM 3907 C C . GLY A 1 512 ? -12.615 -9.079 27.480 1.00 95.25 512 GLY A C 1
ATOM 3908 O O . GLY A 1 512 ? -13.689 -8.582 27.814 1.00 95.25 512 GLY A O 1
ATOM 3909 N N . LEU A 1 513 ? -11.875 -8.570 26.490 1.00 93.31 513 LEU A N 1
ATOM 3910 C CA . LEU A 1 513 ? -12.266 -7.386 25.715 1.00 93.31 513 LEU A CA 1
ATOM 3911 C C . LEU A 1 513 ? -13.576 -7.594 24.955 1.00 93.31 513 LEU A C 1
ATOM 3913 O O . LEU A 1 513 ? -14.431 -6.709 24.938 1.00 93.31 513 LEU A O 1
ATOM 3917 N N . TRP A 1 514 ? -13.736 -8.757 24.326 1.00 94.50 514 TRP A N 1
ATOM 3918 C CA . TRP A 1 514 ? -14.979 -9.126 23.660 1.00 94.50 514 TRP A CA 1
ATOM 3919 C C . TRP A 1 514 ? -16.150 -9.175 24.654 1.00 94.50 514 TRP A C 1
ATOM 3921 O O . TRP A 1 514 ? -17.167 -8.539 24.408 1.00 94.50 514 TRP A O 1
ATOM 3931 N N . LEU A 1 515 ? -15.988 -9.813 25.817 1.00 95.38 515 LEU A N 1
ATOM 3932 C CA . LEU A 1 515 ? -17.027 -9.895 26.854 1.00 95.38 515 LEU A CA 1
ATOM 3933 C C . LEU A 1 515 ? -17.419 -8.528 27.429 1.00 95.38 515 LEU A C 1
ATOM 3935 O O . LEU A 1 515 ? -18.596 -8.309 27.701 1.00 95.38 515 LEU A O 1
ATOM 3939 N N . VAL A 1 516 ? -16.466 -7.600 27.572 1.00 94.00 516 VAL A N 1
ATOM 3940 C CA . VAL A 1 516 ? -16.757 -6.207 27.957 1.00 94.00 516 VAL A CA 1
ATOM 3941 C C . VAL A 1 516 ? -17.664 -5.529 26.931 1.00 94.00 516 VAL A C 1
ATOM 3943 O O . VAL A 1 516 ? -18.611 -4.864 27.331 1.00 94.00 516 VAL A O 1
ATOM 3946 N N . ARG A 1 517 ? -17.423 -5.722 25.626 1.00 91.12 517 ARG A N 1
ATOM 3947 C CA . ARG A 1 517 ? -18.295 -5.174 24.567 1.00 91.12 517 ARG A CA 1
ATOM 3948 C C . ARG A 1 517 ? -19.698 -5.781 24.565 1.00 91.12 517 ARG A C 1
ATOM 3950 O O . ARG A 1 517 ? -20.613 -5.165 24.040 1.00 91.12 517 ARG A O 1
ATOM 3957 N N . GLN A 1 518 ? -19.855 -6.968 25.145 1.00 92.94 518 GLN A N 1
ATOM 3958 C CA . GLN A 1 518 ? -21.143 -7.641 25.325 1.00 92.94 518 GLN A CA 1
ATOM 3959 C C . GLN A 1 518 ? -21.802 -7.317 26.682 1.00 92.94 518 GLN A C 1
ATOM 3961 O O . GLN A 1 518 ? -22.729 -8.018 27.079 1.00 92.94 518 GLN A O 1
ATOM 3966 N N . ASP A 1 519 ? -21.284 -6.342 27.444 1.00 93.69 519 ASP A N 1
ATOM 3967 C CA . ASP A 1 519 ? -21.701 -6.005 28.819 1.00 93.69 519 ASP A CA 1
ATOM 3968 C C . ASP A 1 519 ? -21.637 -7.180 29.823 1.00 93.69 519 ASP A C 1
ATOM 3970 O O . ASP A 1 519 ? -22.188 -7.142 30.928 1.00 93.69 519 ASP A O 1
ATOM 3974 N N . ARG A 1 520 ? -20.899 -8.245 29.489 1.00 95.25 520 ARG A N 1
ATOM 3975 C CA . ARG A 1 520 ? -20.702 -9.437 30.331 1.00 95.25 520 ARG A CA 1
ATOM 3976 C C . ARG A 1 520 ? -19.495 -9.262 31.243 1.00 95.25 520 ARG A C 1
ATOM 3978 O O . ARG A 1 520 ? -18.518 -10.009 31.183 1.00 95.25 520 ARG A O 1
ATOM 3985 N N . PHE A 1 521 ? -19.557 -8.261 32.116 1.00 95.19 521 PHE A N 1
ATOM 3986 C CA . PHE A 1 521 ? -18.410 -7.850 32.930 1.00 95.19 521 PHE A CA 1
ATOM 3987 C C . PHE A 1 521 ? -17.897 -8.936 33.887 1.00 95.19 521 PHE A C 1
ATOM 3989 O O . PHE A 1 521 ? -16.691 -9.030 34.099 1.00 95.19 521 PHE A O 1
ATOM 3996 N N . ALA A 1 522 ? -18.773 -9.773 34.456 1.00 95.19 522 ALA A N 1
ATOM 3997 C CA . ALA A 1 522 ? -18.361 -10.846 35.372 1.00 95.19 522 ALA A CA 1
ATOM 3998 C C . ALA A 1 522 ? -17.483 -11.891 34.669 1.00 95.19 522 ALA A C 1
ATOM 4000 O O . ALA A 1 522 ? -16.395 -12.209 35.148 1.00 95.19 522 ALA A O 1
ATOM 4001 N N . ASP A 1 523 ? -17.918 -12.339 33.493 1.00 95.56 523 ASP A N 1
ATOM 4002 C CA . ASP A 1 523 ? -17.172 -13.291 32.673 1.00 95.56 523 ASP A CA 1
ATOM 4003 C C . ASP A 1 523 ? -15.881 -12.654 32.134 1.00 95.56 523 ASP A C 1
ATOM 4005 O O . ASP A 1 523 ? -14.850 -13.317 32.021 1.00 95.56 523 ASP A O 1
ATOM 4009 N N . ALA A 1 524 ? -15.913 -11.351 31.821 1.00 96.56 524 ALA A N 1
ATOM 4010 C CA . ALA A 1 524 ? -14.726 -10.619 31.393 1.00 96.56 524 ALA A CA 1
ATOM 4011 C C . ALA A 1 524 ? -13.645 -10.606 32.480 1.00 96.56 524 ALA A C 1
ATOM 4013 O O . ALA A 1 524 ? -12.475 -10.829 32.181 1.00 96.56 524 ALA A O 1
ATOM 4014 N N . VAL A 1 525 ? -14.026 -10.384 33.744 1.00 95.06 525 VAL A N 1
ATOM 4015 C CA . VAL A 1 525 ? -13.094 -10.443 34.880 1.00 95.06 525 VAL A CA 1
ATOM 4016 C C . VAL A 1 525 ? -12.465 -11.827 35.000 1.00 95.06 525 VAL A C 1
ATOM 4018 O O . VAL A 1 525 ? -11.252 -11.910 35.173 1.00 95.06 525 VAL A O 1
ATOM 4021 N N . GLU A 1 526 ? -13.248 -12.899 34.854 1.00 95.06 526 GLU A N 1
ATOM 4022 C CA . GLU A 1 526 ? -12.712 -14.263 34.875 1.00 95.06 526 GLU A CA 1
ATOM 4023 C C . GLU A 1 526 ? -11.722 -14.503 33.725 1.00 95.06 526 GLU A C 1
ATOM 4025 O O . GLU A 1 526 ? -10.642 -15.055 33.943 1.00 95.06 526 GLU A O 1
ATOM 4030 N N . ALA A 1 527 ? -12.046 -14.040 32.514 1.00 95.81 527 ALA A N 1
ATOM 4031 C CA . ALA A 1 527 ? -11.153 -14.140 31.365 1.00 95.81 527 ALA A CA 1
ATOM 4032 C C . ALA A 1 527 ? -9.841 -13.370 31.593 1.00 95.81 527 ALA A C 1
ATOM 4034 O O . ALA A 1 527 ? -8.764 -13.915 31.359 1.00 95.81 527 ALA A O 1
ATOM 4035 N N . TYR A 1 528 ? -9.902 -12.145 32.122 1.00 94.81 528 TYR A N 1
ATOM 4036 C CA . TYR A 1 528 ? -8.701 -11.385 32.472 1.00 94.81 528 TYR A CA 1
ATOM 4037 C C . TYR A 1 528 ? -7.899 -12.041 33.602 1.00 94.81 528 TYR A C 1
ATOM 4039 O O . TYR A 1 528 ? -6.673 -12.045 33.549 1.00 94.81 528 TYR A O 1
ATOM 4047 N N . ASP A 1 529 ? -8.559 -12.639 34.597 1.00 92.75 529 ASP A N 1
ATOM 4048 C CA . ASP A 1 529 ? -7.892 -13.405 35.654 1.00 92.75 529 ASP A CA 1
ATOM 4049 C C . ASP A 1 529 ? -7.116 -14.599 35.079 1.00 92.75 529 ASP A C 1
ATOM 4051 O O . ASP A 1 529 ? -6.006 -14.887 35.532 1.00 92.75 529 ASP A O 1
ATOM 4055 N N . GLN A 1 530 ? -7.665 -15.284 34.068 1.00 94.44 530 GLN A N 1
ATOM 4056 C CA . GLN A 1 530 ? -6.925 -16.317 33.339 1.00 94.44 530 GLN A CA 1
ATOM 4057 C C . GLN A 1 530 ? -5.763 -15.720 32.540 1.00 94.44 530 GLN A C 1
ATOM 4059 O O . GLN A 1 530 ? -4.650 -16.229 32.638 1.00 94.44 530 GLN A O 1
ATOM 4064 N N . ALA A 1 531 ? -5.979 -14.617 31.819 1.00 94.00 531 ALA A N 1
ATOM 4065 C CA . ALA A 1 531 ? -4.926 -13.949 31.053 1.00 94.00 531 ALA A CA 1
ATOM 4066 C C . ALA A 1 531 ? -3.731 -13.553 31.938 1.00 94.00 531 ALA A C 1
ATOM 4068 O O . ALA A 1 531 ? -2.586 -13.825 31.590 1.00 94.00 531 ALA A O 1
ATOM 4069 N N . ILE A 1 532 ? -3.991 -12.985 33.121 1.00 91.00 532 ILE A N 1
ATOM 4070 C CA . ILE A 1 532 ? -2.958 -12.613 34.101 1.00 91.00 532 ILE A CA 1
ATOM 4071 C C . ILE A 1 532 ? -2.221 -13.848 34.622 1.00 91.00 532 ILE A C 1
ATOM 4073 O O . ILE A 1 532 ? -1.000 -13.815 34.732 1.00 91.00 532 ILE A O 1
ATOM 4077 N N . ARG A 1 533 ? -2.938 -14.942 34.920 1.00 90.81 533 ARG A N 1
ATOM 4078 C CA . ARG A 1 533 ? -2.323 -16.197 35.386 1.00 90.81 533 ARG A CA 1
ATOM 4079 C C . ARG A 1 533 ? -1.354 -16.799 34.370 1.00 90.81 533 ARG A C 1
ATOM 4081 O O . ARG A 1 533 ? -0.374 -17.410 34.783 1.00 90.81 533 ARG A O 1
ATOM 4088 N N . GLN A 1 534 ? -1.650 -16.663 33.078 1.00 89.88 534 GLN A N 1
ATOM 4089 C CA . GLN A 1 534 ? -0.843 -17.237 31.997 1.00 89.88 534 GLN A CA 1
ATOM 4090 C C . GLN A 1 534 ? 0.220 -16.266 31.453 1.00 89.88 534 GLN A C 1
ATOM 4092 O O . GLN A 1 534 ? 1.147 -16.690 30.766 1.00 89.88 534 GLN A O 1
ATOM 4097 N N . SER A 1 535 ? 0.105 -14.965 31.737 1.00 85.38 535 SER A N 1
ATOM 4098 C CA . SER A 1 535 ? 1.051 -13.955 31.260 1.00 85.38 535 SER A CA 1
ATOM 4099 C C . SER A 1 535 ? 2.352 -13.966 32.065 1.00 85.38 535 SER A C 1
ATOM 4101 O O . SER A 1 535 ? 2.348 -14.050 33.291 1.00 85.38 535 SER A O 1
ATOM 4103 N N . LEU A 1 536 ? 3.479 -13.826 31.362 1.00 78.06 536 LEU A N 1
ATOM 4104 C CA . LEU A 1 536 ? 4.821 -13.765 31.953 1.00 78.06 536 LEU A CA 1
ATOM 4105 C C . LEU A 1 536 ? 5.442 -12.357 31.912 1.00 78.06 536 LEU A C 1
ATOM 4107 O O . LEU A 1 536 ? 6.474 -12.135 32.541 1.00 78.06 536 LEU A O 1
ATOM 4111 N N . SER A 1 537 ? 4.842 -11.407 31.181 1.00 83.06 537 SER A N 1
ATOM 4112 C CA . SER A 1 537 ? 5.336 -10.023 31.077 1.00 83.06 537 SER A CA 1
ATOM 4113 C C . SER A 1 537 ? 4.623 -9.116 32.090 1.00 83.06 537 SER A C 1
ATOM 4115 O O . SER A 1 537 ? 3.389 -9.037 32.051 1.00 83.06 537 SER A O 1
ATOM 4117 N N . PRO A 1 538 ? 5.368 -8.397 32.953 1.00 82.50 538 PRO A N 1
ATOM 4118 C CA . PRO A 1 538 ? 4.803 -7.401 33.864 1.00 82.50 538 PRO A CA 1
ATOM 4119 C C . PRO A 1 538 ? 3.997 -6.309 33.150 1.00 82.50 538 PRO A C 1
ATOM 4121 O O . PRO A 1 538 ? 2.922 -5.940 33.615 1.00 82.50 538 PRO A O 1
ATOM 4124 N N . GLU A 1 539 ? 4.464 -5.839 31.993 1.00 80.94 539 GLU A N 1
ATOM 4125 C CA . GLU A 1 539 ? 3.801 -4.796 31.201 1.00 80.94 539 GLU A CA 1
ATOM 4126 C C . GLU A 1 539 ? 2.466 -5.288 30.628 1.00 80.94 539 GLU A C 1
ATOM 4128 O O . GLU A 1 539 ? 1.456 -4.585 30.670 1.00 80.94 539 GLU A O 1
ATOM 4133 N N . SER A 1 540 ? 2.437 -6.530 30.131 1.00 82.00 540 SER A N 1
ATOM 4134 C CA . SER A 1 540 ? 1.205 -7.178 29.672 1.00 82.00 540 SER A CA 1
ATOM 4135 C C . SER A 1 540 ? 0.204 -7.343 30.821 1.00 82.00 540 SER A C 1
ATOM 4137 O O . SER A 1 540 ? -0.972 -7.001 30.679 1.00 82.00 540 SER A O 1
ATOM 4139 N N . ILE A 1 541 ? 0.675 -7.804 31.987 1.00 85.75 541 ILE A N 1
ATOM 4140 C CA . ILE A 1 541 ? -0.150 -7.955 33.194 1.00 85.75 541 ILE A CA 1
ATOM 4141 C C . ILE A 1 541 ? -0.750 -6.613 33.615 1.00 85.75 541 ILE A C 1
ATOM 4143 O O . ILE A 1 541 ? -1.934 -6.565 33.950 1.00 85.75 541 ILE A O 1
ATOM 4147 N N . ASP A 1 542 ? 0.021 -5.527 33.578 1.00 84.31 542 ASP A N 1
ATOM 4148 C CA . ASP A 1 542 ? -0.488 -4.194 33.893 1.00 84.31 542 ASP A CA 1
ATOM 4149 C C . ASP A 1 542 ? -1.588 -3.768 32.900 1.00 84.31 542 ASP A C 1
ATOM 4151 O O . ASP A 1 542 ? -2.713 -3.450 33.304 1.00 84.31 542 ASP A O 1
ATOM 4155 N N . GLY A 1 543 ? -1.350 -3.905 31.593 1.00 86.75 543 GLY A N 1
ATOM 4156 C CA . GLY A 1 543 ? -2.366 -3.623 30.574 1.00 86.75 543 GLY A CA 1
ATOM 4157 C C . GLY A 1 543 ? -3.667 -4.420 30.768 1.00 86.75 543 GLY A C 1
ATOM 4158 O O . GLY A 1 543 ? -4.764 -3.854 30.706 1.00 86.75 543 GLY A O 1
ATOM 4159 N N . ILE A 1 544 ? -3.565 -5.718 31.067 1.00 89.81 544 ILE A N 1
ATOM 4160 C CA . ILE A 1 544 ? -4.721 -6.592 31.327 1.00 89.81 544 ILE A CA 1
ATOM 4161 C C . ILE A 1 544 ? -5.438 -6.179 32.615 1.00 89.81 544 ILE A C 1
ATOM 4163 O O . ILE A 1 544 ? -6.663 -6.041 32.639 1.00 89.81 544 ILE A O 1
ATOM 4167 N N . ASN A 1 545 ? -4.692 -5.918 33.689 1.00 87.56 545 ASN A N 1
ATOM 4168 C CA . ASN A 1 545 ? -5.256 -5.452 34.949 1.00 87.56 545 ASN A CA 1
ATOM 4169 C C . ASN A 1 545 ? -6.013 -4.129 34.769 1.00 87.56 545 ASN A C 1
ATOM 4171 O O . ASN A 1 545 ? -6.973 -3.873 35.493 1.00 87.56 545 ASN A O 1
ATOM 4175 N N . ALA A 1 546 ? -5.601 -3.252 33.843 1.00 86.25 546 ALA A N 1
ATOM 4176 C CA . ALA A 1 546 ? -6.303 -1.993 33.556 1.00 86.25 546 ALA A CA 1
ATOM 4177 C C . ALA A 1 546 ? -7.688 -2.253 32.972 1.00 86.25 546 ALA A C 1
ATOM 4179 O O . ALA A 1 546 ? -8.679 -1.705 33.463 1.00 86.25 546 ALA A O 1
ATOM 4180 N N . ARG A 1 547 ? -7.780 -3.161 32.002 1.00 92.00 547 ARG A N 1
ATOM 4181 C CA . ARG A 1 547 ? -9.059 -3.584 31.418 1.00 92.00 547 ARG A CA 1
ATOM 4182 C C . ARG A 1 547 ? -9.931 -4.344 32.417 1.00 92.00 547 ARG A C 1
ATOM 4184 O O . ARG A 1 547 ? -11.139 -4.121 32.492 1.00 92.00 547 ARG A O 1
ATOM 4191 N N . ARG A 1 548 ? -9.317 -5.178 33.255 1.00 91.75 548 ARG A N 1
ATOM 4192 C CA . ARG A 1 548 ? -9.992 -5.879 34.350 1.00 91.75 548 ARG A CA 1
ATOM 4193 C C . ARG A 1 548 ? -10.587 -4.923 35.383 1.00 91.75 548 ARG A C 1
ATOM 4195 O O . ARG A 1 548 ? -11.712 -5.141 35.827 1.00 91.75 548 ARG A O 1
ATOM 4202 N N . MET A 1 549 ? -9.862 -3.863 35.750 1.00 89.25 549 MET A N 1
ATOM 4203 C CA . MET A 1 549 ? -10.344 -2.849 36.696 1.00 89.25 549 MET A CA 1
ATOM 4204 C C . MET A 1 549 ? -11.603 -2.150 36.177 1.00 89.25 549 MET A C 1
ATOM 4206 O O . MET A 1 549 ? -12.552 -1.964 36.935 1.00 89.25 549 MET A O 1
ATOM 4210 N N . TYR A 1 550 ? -11.655 -1.844 34.879 1.00 90.81 550 TYR A N 1
ATOM 4211 C CA . TYR A 1 550 ? -12.855 -1.298 34.244 1.00 90.81 550 TYR A CA 1
ATOM 4212 C C . TYR A 1 550 ? -14.062 -2.244 34.367 1.00 90.81 550 TYR A C 1
ATOM 4214 O O . TYR A 1 550 ? -15.140 -1.823 34.786 1.00 90.81 550 TYR A O 1
ATOM 4222 N N . ALA A 1 551 ? -13.881 -3.538 34.081 1.00 92.44 551 ALA A N 1
ATOM 4223 C CA . ALA A 1 551 ? -14.956 -4.522 34.224 1.00 92.44 551 ALA A CA 1
ATOM 4224 C C . ALA A 1 551 ? -15.434 -4.656 35.687 1.00 92.44 551 ALA A C 1
ATOM 4226 O O . ALA A 1 551 ? -16.633 -4.728 35.950 1.00 92.44 551 ALA A O 1
ATOM 4227 N N . LEU A 1 552 ? -14.519 -4.620 36.660 1.00 90.81 552 LEU A N 1
ATOM 4228 C CA . LEU A 1 552 ? -14.866 -4.626 38.087 1.00 90.81 552 LEU A CA 1
ATOM 4229 C C . LEU A 1 552 ? -15.605 -3.363 38.529 1.00 90.81 552 LEU A C 1
ATOM 4231 O O . LEU A 1 552 ? -16.522 -3.451 39.346 1.00 90.81 552 LEU A O 1
ATOM 4235 N N . PHE A 1 553 ? -15.220 -2.202 38.002 1.00 91.69 553 PHE A N 1
ATOM 4236 C CA . PHE A 1 553 ? -15.916 -0.940 38.227 1.00 91.69 553 PHE A CA 1
ATOM 4237 C C . PHE A 1 553 ? -17.370 -1.019 37.742 1.00 91.69 553 PHE A C 1
ATOM 4239 O O . PHE A 1 553 ? -18.275 -0.745 38.526 1.00 91.69 553 PHE A O 1
ATOM 4246 N N . LYS A 1 554 ? -17.607 -1.522 36.523 1.00 91.44 554 LYS A N 1
ATOM 4247 C CA . LYS A 1 554 ? -18.963 -1.740 35.984 1.00 91.44 554 LYS A CA 1
ATOM 4248 C C . LYS A 1 554 ? -19.807 -2.728 36.802 1.00 91.44 554 LYS A C 1
ATOM 4250 O O . LYS A 1 554 ? -21.029 -2.640 36.796 1.00 91.44 554 LYS A O 1
ATOM 4255 N N . LEU A 1 555 ? -19.173 -3.633 37.553 1.00 91.19 555 LEU A N 1
ATOM 4256 C CA . LEU A 1 555 ? -19.839 -4.536 38.504 1.00 91.19 555 LEU A CA 1
ATOM 4257 C C . LEU A 1 555 ? -20.064 -3.929 39.902 1.00 91.19 555 LEU A C 1
ATOM 4259 O O . LEU A 1 555 ? -20.547 -4.635 40.787 1.00 91.19 555 LEU A O 1
ATOM 4263 N N . GLY A 1 556 ? -19.647 -2.683 40.151 1.00 88.94 556 GLY A N 1
ATOM 4264 C CA . GLY A 1 556 ? -19.659 -2.068 41.485 1.00 88.94 556 GLY A CA 1
ATOM 4265 C C . GLY A 1 556 ? -18.614 -2.644 42.454 1.00 88.94 556 GLY A C 1
ATOM 4266 O O . GLY A 1 556 ? -18.647 -2.368 43.649 1.00 88.94 556 GLY A O 1
ATOM 4267 N N . LYS A 1 557 ? -17.665 -3.451 41.958 1.00 87.50 557 LYS A N 1
ATOM 4268 C CA . LYS A 1 557 ? -16.616 -4.130 42.748 1.00 87.50 557 LYS A CA 1
ATOM 4269 C C . LYS A 1 557 ? -15.243 -3.456 42.650 1.00 87.50 557 LYS A C 1
ATOM 4271 O O . LYS A 1 557 ? -14.266 -3.963 43.211 1.00 87.50 557 LYS A O 1
ATOM 4276 N N . GLY A 1 558 ? -15.149 -2.329 41.941 1.00 83.00 558 GLY A N 1
ATOM 4277 C CA . GLY A 1 558 ? -13.898 -1.594 41.728 1.00 83.00 558 GLY A CA 1
ATOM 4278 C C . GLY A 1 558 ? -13.231 -1.177 43.042 1.00 83.00 558 GLY A C 1
ATOM 4279 O O . GLY A 1 558 ? -12.064 -1.490 43.267 1.00 83.00 558 GLY A O 1
ATOM 4280 N N . LEU A 1 559 ? -13.992 -0.568 43.959 1.00 81.94 559 LEU A N 1
ATOM 4281 C CA . LEU A 1 559 ? -13.468 -0.070 45.236 1.00 81.94 559 LEU A CA 1
ATOM 4282 C C . LEU A 1 559 ? -13.038 -1.192 46.195 1.00 81.94 559 LEU A C 1
ATOM 4284 O O . LEU A 1 559 ? -11.995 -1.098 46.843 1.00 81.94 559 LEU A O 1
ATOM 4288 N N . GLU A 1 560 ? -13.812 -2.279 46.275 1.00 83.94 560 GLU A N 1
ATOM 4289 C CA . GLU A 1 560 ? -13.445 -3.451 47.080 1.00 83.94 560 GLU A CA 1
ATOM 4290 C C . GLU A 1 560 ? -12.136 -4.075 46.581 1.00 83.94 560 GLU A C 1
ATOM 4292 O O . GLU A 1 560 ? -11.265 -4.424 47.379 1.00 83.94 560 GLU A O 1
ATOM 4297 N N . THR A 1 561 ? -11.982 -4.189 45.260 1.00 80.62 561 THR A N 1
ATOM 4298 C CA . THR A 1 561 ? -10.772 -4.758 44.660 1.00 80.62 561 THR A CA 1
ATOM 4299 C C . THR A 1 561 ? -9.575 -3.843 44.869 1.00 80.62 561 THR A C 1
ATOM 4301 O O . THR A 1 561 ? -8.510 -4.325 45.247 1.00 80.62 561 THR A O 1
ATOM 4304 N N . PHE A 1 562 ? -9.756 -2.532 44.701 1.00 81.88 562 PHE A N 1
ATOM 4305 C CA . PHE A 1 562 ? -8.716 -1.534 44.936 1.00 81.88 562 PHE A CA 1
ATOM 4306 C C . PHE A 1 562 ? -8.101 -1.655 46.340 1.00 81.88 562 PHE A C 1
ATOM 4308 O O . PHE A 1 562 ? -6.882 -1.662 46.481 1.00 81.88 562 PHE A O 1
ATOM 4315 N N . ARG A 1 563 ? -8.922 -1.872 47.379 1.00 81.62 563 ARG A N 1
ATOM 4316 C CA . ARG A 1 563 ? -8.445 -2.081 48.763 1.00 81.62 563 ARG A CA 1
ATOM 4317 C C . ARG A 1 563 ? -7.533 -3.292 48.936 1.00 81.62 563 ARG A C 1
ATOM 4319 O O . ARG A 1 563 ? -6.713 -3.302 49.849 1.00 81.62 563 ARG A O 1
ATOM 4326 N N . LYS A 1 564 ? -7.720 -4.324 48.112 1.00 77.88 564 LYS A N 1
ATOM 4327 C CA . LYS A 1 564 ? -6.991 -5.597 48.186 1.00 77.88 564 LYS A CA 1
ATOM 4328 C C . LYS A 1 564 ? -5.700 -5.588 47.363 1.00 77.88 564 LYS A C 1
ATOM 4330 O O . LYS A 1 564 ? -4.946 -6.556 47.444 1.00 77.88 564 LYS A O 1
ATOM 4335 N N . LEU A 1 565 ? -5.448 -4.547 46.562 1.00 72.12 565 LEU A N 1
ATOM 4336 C CA . LEU A 1 565 ? -4.239 -4.463 45.748 1.00 72.12 565 LEU A CA 1
ATOM 4337 C C . LEU A 1 565 ? -2.990 -4.284 46.632 1.00 72.12 565 LEU A C 1
ATOM 4339 O O . LEU A 1 565 ? -3.025 -3.474 47.560 1.00 72.12 565 LEU A O 1
ATOM 4343 N N . PRO A 1 566 ? -1.877 -4.985 46.333 1.00 63.78 566 PRO A N 1
ATOM 4344 C CA . PRO A 1 566 ? -0.613 -4.816 47.056 1.00 63.78 566 PRO A CA 1
ATOM 4345 C C . PRO A 1 566 ? -0.046 -3.392 46.966 1.00 63.78 566 PRO A C 1
ATOM 4347 O O . PRO A 1 566 ? 0.593 -2.932 47.906 1.00 63.78 566 PRO A O 1
ATOM 4350 N N . SER A 1 567 ? -0.298 -2.704 45.846 1.00 67.88 567 SER A N 1
ATOM 4351 C CA . SER A 1 567 ? 0.019 -1.293 45.619 1.00 67.88 567 SER A CA 1
ATOM 4352 C C . SER A 1 567 ? -1.226 -0.577 45.101 1.00 67.88 567 SER A C 1
ATOM 4354 O O . SER A 1 567 ? -1.817 -0.979 44.099 1.00 67.88 567 SER A O 1
ATOM 4356 N N . GLN A 1 568 ? -1.643 0.475 45.804 1.00 69.12 568 GLN A N 1
ATOM 4357 C CA . GLN A 1 568 ? -2.822 1.287 45.473 1.00 69.12 568 GLN A CA 1
ATOM 4358 C C . GLN A 1 568 ? -2.474 2.467 44.548 1.00 69.12 568 GLN A C 1
ATOM 4360 O O . GLN A 1 568 ? -3.358 3.061 43.936 1.00 69.12 568 GLN A O 1
ATOM 4365 N N . VAL A 1 569 ? -1.180 2.774 44.396 1.00 67.06 569 VAL A N 1
ATOM 4366 C CA . VAL A 1 569 ? -0.675 3.939 43.653 1.00 67.06 569 VAL A CA 1
ATOM 4367 C C . VAL A 1 569 ? -0.966 3.846 42.164 1.00 67.06 569 VAL A C 1
ATOM 4369 O O . VAL A 1 569 ? -1.450 4.807 41.578 1.00 67.06 569 VAL A O 1
ATOM 4372 N N . GLU A 1 570 ? -0.724 2.687 41.558 1.00 70.19 570 GLU A N 1
ATOM 4373 C CA . GLU A 1 570 ? -0.758 2.542 40.099 1.00 70.19 570 GLU A CA 1
ATOM 4374 C C . GLU A 1 570 ? -2.169 2.726 39.525 1.00 70.19 570 GLU A C 1
ATOM 4376 O O . GLU A 1 570 ? -2.322 3.177 38.394 1.00 70.19 570 GLU A O 1
ATOM 4381 N N . ARG A 1 571 ? -3.218 2.389 40.294 1.00 81.00 571 ARG A N 1
ATOM 4382 C CA . ARG A 1 571 ? -4.610 2.305 39.800 1.00 81.00 571 ARG A CA 1
ATOM 4383 C C . ARG A 1 571 ? -5.563 3.328 40.386 1.00 81.00 571 ARG A C 1
ATOM 4385 O O . ARG A 1 571 ? -6.740 3.333 40.021 1.00 81.00 571 ARG A O 1
ATOM 4392 N N . PHE A 1 572 ? -5.062 4.185 41.269 1.00 87.69 572 PHE A N 1
ATOM 4393 C CA . PHE A 1 572 ? -5.856 5.232 41.892 1.00 87.69 572 PHE A CA 1
ATOM 4394 C C . PHE A 1 572 ? -6.409 6.196 40.840 1.00 87.69 572 PHE A C 1
ATOM 4396 O O . PHE A 1 572 ? -7.623 6.360 40.765 1.00 87.69 572 PHE A O 1
ATOM 4403 N N . ASP A 1 573 ? -5.548 6.743 39.975 1.00 86.75 573 ASP A N 1
ATOM 4404 C CA . ASP A 1 573 ? -5.960 7.705 38.945 1.00 86.75 573 ASP A CA 1
ATOM 4405 C C . ASP A 1 573 ? -6.957 7.103 37.953 1.00 86.75 573 ASP A C 1
ATOM 4407 O O . ASP A 1 573 ? -7.947 7.742 37.597 1.00 86.75 573 ASP A O 1
ATOM 4411 N N . GLN A 1 574 ? -6.747 5.843 37.559 1.00 87.12 574 GLN A N 1
ATOM 4412 C CA . GLN A 1 574 ? -7.661 5.132 36.669 1.00 87.12 574 GLN A CA 1
ATOM 4413 C C . GLN A 1 574 ? -9.065 5.034 37.282 1.00 87.12 574 GLN A C 1
ATOM 4415 O O . GLN A 1 574 ? -10.053 5.385 36.640 1.00 87.12 574 GLN A O 1
ATOM 4420 N N . LEU A 1 575 ? -9.169 4.549 38.523 1.00 90.19 575 LEU A N 1
ATOM 4421 C CA . LEU A 1 575 ? -10.462 4.338 39.169 1.00 90.19 575 LEU A CA 1
ATOM 4422 C C . LEU A 1 575 ? -11.124 5.666 39.574 1.00 90.19 575 LEU A C 1
ATOM 4424 O O . LEU A 1 575 ? -12.342 5.797 39.461 1.00 90.19 575 LEU A O 1
ATOM 4428 N N . ALA A 1 576 ? -10.336 6.665 39.978 1.00 90.50 576 ALA A N 1
ATOM 4429 C CA . ALA A 1 576 ? -10.824 8.008 40.271 1.00 90.50 576 ALA A CA 1
ATOM 4430 C C . ALA A 1 576 ? -11.405 8.681 39.019 1.00 90.50 576 ALA A C 1
ATOM 4432 O O . ALA A 1 576 ? -12.490 9.256 39.092 1.00 90.50 576 ALA A O 1
ATOM 4433 N N . SER A 1 577 ? -10.753 8.518 37.862 1.00 89.25 577 SER A N 1
ATOM 4434 C CA . SER A 1 577 ? -11.269 8.981 36.571 1.00 89.25 577 SER A CA 1
ATOM 4435 C C . SER A 1 577 ? -12.597 8.318 36.205 1.00 89.25 577 SER A C 1
ATOM 4437 O O . SER A 1 577 ? -13.531 9.016 35.809 1.00 89.25 577 SER A O 1
ATOM 4439 N N . LEU A 1 578 ? -12.729 7.003 36.413 1.00 90.88 578 LEU A N 1
ATOM 4440 C CA . LEU A 1 578 ? -13.981 6.280 36.163 1.00 90.88 578 LEU A CA 1
ATOM 4441 C C . LEU A 1 578 ? -15.122 6.760 37.076 1.00 90.88 578 LEU A C 1
ATOM 4443 O O . LEU A 1 578 ? -16.209 7.066 36.584 1.00 90.88 578 LEU A O 1
ATOM 4447 N N . PHE A 1 579 ? -14.878 6.892 38.388 1.00 92.75 579 PHE A N 1
ATOM 4448 C CA . PHE A 1 579 ? -15.890 7.405 39.320 1.00 92.75 579 PHE A CA 1
ATOM 4449 C C . PHE A 1 579 ? -16.275 8.858 39.023 1.00 92.75 579 PHE A C 1
ATOM 4451 O O . PHE A 1 579 ? -17.457 9.194 39.071 1.00 92.75 579 PHE A O 1
ATOM 4458 N N . ALA A 1 580 ? -15.305 9.720 38.702 1.00 90.38 580 ALA A N 1
ATOM 4459 C CA . ALA A 1 580 ? -15.570 11.110 38.345 1.00 90.38 580 ALA A CA 1
ATOM 4460 C C . ALA A 1 580 ? -16.391 11.217 37.049 1.00 90.38 580 ALA A C 1
ATOM 4462 O O . ALA A 1 580 ? -17.379 11.953 37.015 1.00 90.38 580 ALA A O 1
ATOM 4463 N N . GLY A 1 581 ? -16.033 10.443 36.018 1.00 87.38 581 GLY A N 1
ATOM 4464 C CA . GLY A 1 581 ? -16.733 10.410 34.732 1.00 87.38 581 GLY A CA 1
ATOM 4465 C C . GLY A 1 581 ? -18.192 9.967 34.852 1.00 87.38 581 GLY A C 1
ATOM 4466 O O . GLY A 1 581 ? -19.076 10.609 34.291 1.00 87.38 581 GLY A O 1
ATOM 4467 N N . GLU A 1 582 ? -18.473 8.939 35.657 1.00 89.88 582 GLU A N 1
ATOM 4468 C CA . GLU A 1 582 ? -19.848 8.500 35.949 1.00 89.88 582 GLU A CA 1
ATOM 4469 C C . GLU A 1 582 ? -20.519 9.274 37.099 1.00 89.88 582 GLU A C 1
ATOM 4471 O O . GLU A 1 582 ? -21.630 8.940 37.512 1.00 89.88 582 GLU A O 1
ATOM 4476 N N . ARG A 1 583 ? -19.870 10.326 37.618 1.00 90.06 583 ARG A N 1
ATOM 4477 C CA . ARG A 1 583 ? -20.358 11.179 38.718 1.00 90.06 583 ARG A CA 1
ATOM 4478 C C . ARG A 1 583 ? -20.732 10.407 39.994 1.00 90.06 583 ARG A C 1
ATOM 4480 O O . ARG A 1 583 ? -21.616 10.823 40.746 1.00 90.06 583 ARG A O 1
ATOM 4487 N N . GLN A 1 584 ? -20.026 9.318 40.284 1.00 92.06 584 GLN A N 1
ATOM 4488 C CA . GLN A 1 584 ? -20.151 8.525 41.511 1.00 92.06 584 GLN A CA 1
ATOM 4489 C C . GLN A 1 584 ? -19.400 9.217 42.668 1.00 92.06 584 GLN A C 1
ATOM 4491 O O . GLN A 1 584 ? -18.286 8.856 43.051 1.00 92.06 584 GLN A O 1
ATOM 4496 N N . VAL A 1 585 ? -19.990 10.305 43.181 1.00 92.81 585 VAL A N 1
ATOM 4497 C CA . VAL A 1 585 ? -19.360 11.232 44.148 1.00 92.81 585 VAL A CA 1
ATOM 4498 C C . VAL A 1 585 ? -18.989 10.553 45.470 1.00 92.81 585 VAL A C 1
ATOM 4500 O O . VAL A 1 585 ? -17.974 10.901 46.078 1.00 92.81 585 VAL A O 1
ATOM 4503 N N . THR A 1 586 ? -19.808 9.610 45.938 1.00 92.81 586 THR A N 1
ATOM 4504 C CA . THR A 1 586 ? -19.594 8.919 47.218 1.00 92.81 586 THR A CA 1
ATOM 4505 C C . THR A 1 586 ? -18.386 7.994 47.127 1.00 92.81 586 THR A C 1
ATOM 4507 O O . THR A 1 586 ? -17.483 8.060 47.959 1.00 92.81 586 THR A O 1
ATOM 4510 N N . GLU A 1 587 ? -18.337 7.193 46.071 1.00 91.81 587 GLU A N 1
ATOM 4511 C CA . GLU A 1 587 ? -17.296 6.218 45.792 1.00 91.81 587 GLU A CA 1
ATOM 4512 C C . GLU A 1 587 ? -15.960 6.907 45.493 1.00 91.81 587 GLU A C 1
ATOM 4514 O O . GLU A 1 587 ? -14.923 6.474 45.995 1.00 91.81 587 GLU A O 1
ATOM 4519 N N . LEU A 1 588 ? -15.974 8.033 44.764 1.00 93.62 588 LEU A N 1
ATOM 4520 C CA . LEU A 1 588 ? -14.785 8.867 44.563 1.00 93.62 588 LEU A CA 1
ATOM 4521 C C . LEU A 1 588 ? -14.244 9.410 45.894 1.00 93.62 588 LEU A C 1
ATOM 4523 O O . LEU A 1 588 ? -13.036 9.376 46.132 1.00 93.62 588 LEU A O 1
ATOM 4527 N N . ALA A 1 589 ? -15.120 9.903 46.777 1.00 94.06 589 ALA A N 1
ATOM 4528 C CA . ALA A 1 589 ? -14.708 10.401 48.089 1.00 94.06 589 ALA A CA 1
ATOM 4529 C C . ALA A 1 589 ? -14.069 9.296 48.940 1.00 94.06 589 ALA A C 1
ATOM 4531 O O . ALA A 1 589 ? -13.021 9.512 49.552 1.00 94.06 589 ALA A O 1
ATOM 4532 N N . GLU A 1 590 ? -14.677 8.112 48.941 1.00 92.50 590 GLU A N 1
ATOM 4533 C CA . GLU A 1 590 ? -14.180 6.949 49.670 1.00 92.50 590 GLU A CA 1
ATOM 4534 C C . GLU A 1 590 ? -12.845 6.448 49.097 1.00 92.50 590 GLU A C 1
ATOM 4536 O O . GLU A 1 590 ? -11.920 6.156 49.856 1.00 92.50 590 GLU A O 1
ATOM 4541 N N . LEU A 1 591 ? -12.696 6.422 47.767 1.00 92.00 591 LEU A N 1
ATOM 4542 C CA . LEU A 1 591 ? -11.442 6.085 47.092 1.00 92.00 591 LEU A CA 1
ATOM 4543 C C . LEU A 1 591 ? -10.313 7.046 47.490 1.00 92.00 591 LEU A C 1
ATOM 4545 O O . LEU A 1 591 ? -9.222 6.603 47.855 1.00 92.00 591 LEU A O 1
ATOM 4549 N N . ILE A 1 592 ? -10.581 8.355 47.462 1.00 92.50 592 ILE A N 1
ATOM 4550 C CA . ILE A 1 592 ? -9.626 9.389 47.878 1.00 92.50 592 ILE A CA 1
ATOM 4551 C C . ILE A 1 592 ? -9.224 9.196 49.339 1.00 92.50 592 ILE A C 1
ATOM 4553 O O . ILE A 1 592 ? -8.047 9.345 49.666 1.00 92.50 592 ILE A O 1
ATOM 4557 N N . GLU A 1 593 ? -10.166 8.876 50.227 1.00 91.12 593 GLU A N 1
ATOM 4558 C CA . GLU A 1 593 ? -9.876 8.657 51.644 1.00 91.12 593 GLU A CA 1
ATOM 4559 C C . GLU A 1 593 ? -8.983 7.428 51.861 1.00 91.12 593 GLU A C 1
ATOM 4561 O O . GLU A 1 593 ? -7.986 7.516 52.583 1.00 91.12 593 GLU A O 1
ATOM 4566 N N . VAL A 1 594 ? -9.314 6.302 51.219 1.00 88.00 594 VAL A N 1
ATOM 4567 C CA . VAL A 1 594 ? -8.528 5.061 51.291 1.00 88.00 594 VAL A CA 1
ATOM 4568 C C . VAL A 1 594 ? -7.102 5.309 50.801 1.00 88.00 594 VAL A C 1
ATOM 4570 O O . VAL A 1 594 ? -6.152 5.024 51.531 1.00 88.00 594 VAL A O 1
ATOM 4573 N N . HIS A 1 595 ? -6.951 5.916 49.622 1.00 88.12 595 HIS A N 1
ATOM 4574 C CA . HIS A 1 595 ? -5.638 6.208 49.045 1.00 88.12 595 HIS A CA 1
ATOM 4575 C C . HIS A 1 595 ? -4.852 7.229 49.878 1.00 88.12 595 HIS A C 1
ATOM 4577 O O . HIS A 1 595 ? -3.662 7.054 50.111 1.00 88.12 595 HIS A O 1
ATOM 4583 N N . SER A 1 596 ? -5.521 8.250 50.430 1.00 88.81 596 SER A N 1
ATOM 4584 C CA . SER A 1 596 ? -4.886 9.234 51.326 1.00 88.81 596 SER A CA 1
ATOM 4585 C C . SER A 1 596 ? -4.330 8.608 52.605 1.00 88.81 596 SER A C 1
ATOM 4587 O O . SER A 1 596 ? -3.347 9.108 53.146 1.00 88.81 596 SER A O 1
ATOM 4589 N N . LYS A 1 597 ? -4.971 7.552 53.123 1.00 86.69 597 LYS A N 1
ATOM 4590 C CA . LYS A 1 597 ? -4.497 6.821 54.308 1.00 86.69 597 LYS A CA 1
ATOM 4591 C C . LYS A 1 597 ? -3.296 5.938 53.984 1.00 86.69 597 LYS A C 1
ATOM 4593 O O . LYS A 1 597 ? -2.385 5.858 54.803 1.00 86.69 597 LYS A O 1
ATOM 4598 N N . ALA A 1 598 ? -3.310 5.282 52.826 1.00 83.81 598 ALA A N 1
ATOM 4599 C CA . ALA A 1 598 ? -2.220 4.420 52.385 1.00 83.81 598 ALA A CA 1
ATOM 4600 C C . ALA A 1 598 ? -0.977 5.226 51.976 1.00 83.81 598 ALA A C 1
ATOM 4602 O O . ALA A 1 598 ? 0.134 4.877 52.360 1.00 83.81 598 ALA A O 1
ATOM 4603 N N . GLU A 1 599 ? -1.174 6.332 51.255 1.00 84.12 599 GLU A N 1
ATOM 4604 C CA . GLU A 1 599 ? -0.116 7.135 50.634 1.00 84.12 599 GLU A CA 1
ATOM 4605 C C . GLU A 1 599 ? -0.314 8.637 50.920 1.00 84.12 599 GLU A C 1
ATOM 4607 O O . GLU A 1 599 ? -0.664 9.416 50.025 1.00 84.12 599 GLU A O 1
ATOM 4612 N N . PRO A 1 600 ? -0.072 9.104 52.162 1.00 83.44 600 PRO A N 1
ATOM 4613 C CA . PRO A 1 600 ? -0.387 10.479 52.570 1.00 83.44 600 PRO A CA 1
ATOM 4614 C C . PRO A 1 600 ? 0.345 11.575 51.783 1.00 83.44 600 PRO A C 1
ATOM 4616 O O . PRO A 1 600 ? -0.070 12.733 51.810 1.00 83.44 600 PRO A O 1
ATOM 4619 N N . GLN A 1 601 ? 1.446 11.228 51.112 1.00 83.00 601 GLN A N 1
ATOM 4620 C CA . GLN A 1 601 ? 2.273 12.149 50.327 1.00 83.00 601 GLN A CA 1
ATOM 4621 C C . GLN A 1 601 ? 2.016 12.050 48.812 1.00 83.00 601 GLN A C 1
ATOM 4623 O O . GLN A 1 601 ? 2.729 12.684 48.030 1.00 83.00 601 GLN A O 1
ATOM 4628 N N . SER A 1 602 ? 1.016 11.274 48.374 1.00 83.62 602 SER A N 1
ATOM 4629 C CA . SER A 1 602 ? 0.712 11.111 46.951 1.00 83.62 602 SER A CA 1
ATOM 4630 C C . SER A 1 602 ? 0.233 12.423 46.325 1.00 83.62 602 SER A C 1
ATOM 4632 O O . SER A 1 602 ? -0.769 13.014 46.736 1.00 83.62 602 SER A O 1
ATOM 4634 N N . LYS A 1 603 ? 0.934 12.864 45.275 1.00 83.31 603 LYS A N 1
ATOM 4635 C CA . LYS A 1 603 ? 0.585 14.074 44.514 1.00 83.31 603 LYS A CA 1
ATOM 4636 C C . LYS A 1 603 ? -0.733 13.933 43.744 1.00 83.31 603 LYS A C 1
ATOM 4638 O O . LYS A 1 603 ? -1.394 14.939 43.510 1.00 83.31 603 LYS A O 1
ATOM 4643 N N . ALA A 1 604 ? -1.140 12.702 43.430 1.00 82.75 604 ALA A N 1
ATOM 4644 C CA . ALA A 1 604 ? -2.386 12.397 42.729 1.00 82.75 604 ALA A CA 1
ATOM 4645 C C . ALA A 1 604 ? -3.641 12.783 43.535 1.00 82.75 604 ALA A C 1
ATOM 4647 O O . ALA A 1 604 ? -4.690 13.066 42.969 1.00 82.75 604 ALA A O 1
ATOM 4648 N N . ILE A 1 605 ? -3.554 12.854 44.869 1.00 88.94 605 ILE A N 1
ATOM 4649 C CA . ILE A 1 605 ? -4.716 13.117 45.736 1.00 88.94 605 ILE A CA 1
ATOM 4650 C C . ILE A 1 605 ? -5.304 14.517 45.512 1.00 88.94 605 ILE A C 1
ATOM 4652 O O . ILE A 1 605 ? -6.524 14.687 45.537 1.00 88.94 605 ILE A O 1
ATOM 4656 N N . ALA A 1 606 ? -4.456 15.535 45.347 1.00 90.19 606 ALA A N 1
ATOM 4657 C CA . ALA A 1 606 ? -4.908 16.924 45.304 1.00 90.19 606 ALA A CA 1
ATOM 4658 C C . ALA A 1 606 ? -5.798 17.232 44.079 1.00 90.19 606 ALA A C 1
ATOM 4660 O O . ALA A 1 606 ? -6.889 17.765 44.299 1.00 90.19 606 ALA A O 1
ATOM 4661 N N . PRO A 1 607 ? -5.435 16.840 42.836 1.00 90.56 607 PRO A N 1
ATOM 4662 C CA . PRO A 1 607 ? -6.326 16.963 41.681 1.00 90.56 607 PRO A CA 1
ATOM 4663 C C . PRO A 1 607 ? -7.708 16.338 41.915 1.00 90.56 607 PRO A C 1
ATOM 4665 O O . PRO A 1 607 ? -8.722 17.014 41.745 1.00 90.56 607 PRO A O 1
ATOM 4668 N N . TRP A 1 608 ? -7.770 15.093 42.400 1.00 92.50 608 TRP A N 1
ATOM 4669 C CA . TRP A 1 608 ? -9.047 14.399 42.607 1.00 92.50 608 TRP A CA 1
ATOM 4670 C C . TRP A 1 608 ? -9.873 14.954 43.772 1.00 92.50 608 TRP A C 1
ATOM 4672 O O . TRP A 1 608 ? -11.099 14.912 43.719 1.00 92.50 608 TRP A O 1
ATOM 4682 N N . ARG A 1 609 ? -9.252 15.538 44.810 1.00 93.88 609 ARG A N 1
ATOM 4683 C CA . ARG A 1 609 ? -9.990 16.303 45.838 1.00 93.88 609 ARG A CA 1
ATOM 4684 C C . ARG A 1 609 ? -10.623 17.563 45.260 1.00 93.88 609 ARG A C 1
ATOM 4686 O O . ARG A 1 609 ? -11.744 17.902 45.635 1.00 93.88 609 ARG A O 1
ATOM 4693 N N . GLY A 1 610 ? -9.913 18.237 44.360 1.00 94.06 610 GLY A N 1
ATOM 4694 C CA . GLY A 1 610 ? -10.442 19.369 43.611 1.00 94.06 610 GLY A CA 1
ATOM 4695 C C . GLY A 1 610 ? -11.621 18.971 42.723 1.00 94.06 610 GLY A C 1
ATOM 4696 O O . GLY A 1 610 ? -12.672 19.605 42.795 1.00 94.06 610 GLY A O 1
ATOM 4697 N N . GLU A 1 611 ? -11.483 17.872 41.976 1.00 93.38 611 GLU A N 1
ATOM 4698 C CA . GLU A 1 611 ? -12.564 17.293 41.166 1.00 93.38 611 GLU A CA 1
ATOM 4699 C C . GLU A 1 611 ? -13.778 16.922 42.024 1.00 93.38 611 GLU A C 1
ATOM 4701 O O . GLU A 1 611 ? -14.907 17.289 41.711 1.00 93.38 611 GLU A O 1
ATOM 4706 N N . LEU A 1 612 ? -13.557 16.258 43.162 1.00 95.38 612 LEU A N 1
ATOM 4707 C CA . LEU A 1 612 ? -14.621 15.899 44.095 1.00 95.38 612 LEU A CA 1
ATOM 4708 C C . LEU A 1 612 ? -15.358 17.135 44.631 1.00 95.38 612 LEU A C 1
ATOM 4710 O O . LEU A 1 612 ? -16.584 17.116 44.748 1.00 95.38 612 LEU A O 1
ATOM 4714 N N . ALA A 1 613 ? -14.629 18.199 44.979 1.00 95.75 613 ALA A N 1
ATOM 4715 C CA . ALA A 1 613 ? -15.223 19.455 45.432 1.00 95.75 613 ALA A CA 1
ATOM 4716 C C . ALA A 1 613 ? -16.063 20.109 44.323 1.00 95.75 613 ALA A C 1
ATOM 4718 O O . ALA A 1 613 ? -17.185 20.545 44.588 1.00 95.75 613 ALA A O 1
ATOM 4719 N N . TYR A 1 614 ? -15.572 20.094 43.080 1.00 94.50 614 TYR A N 1
ATOM 4720 C CA . TYR A 1 614 ? -16.320 20.560 41.912 1.00 94.50 614 TYR A CA 1
ATOM 4721 C C . TYR A 1 614 ? -17.603 19.743 41.692 1.00 94.50 614 TYR A C 1
ATOM 4723 O O . TYR A 1 614 ? -18.681 20.325 41.585 1.00 94.50 614 TYR A O 1
ATOM 4731 N N . LEU A 1 615 ? -17.531 18.407 41.720 1.00 93.19 615 LEU A N 1
ATOM 4732 C CA . LEU A 1 615 ? -18.704 17.533 41.568 1.00 93.19 615 LEU A CA 1
ATOM 4733 C C . LEU A 1 615 ? -19.735 17.726 42.695 1.00 93.19 615 LEU A C 1
ATOM 4735 O O . LEU A 1 615 ? -20.938 17.595 42.467 1.00 93.19 615 LEU A O 1
ATOM 4739 N N . LYS A 1 616 ? -19.286 18.097 43.901 1.00 94.75 616 LYS A N 1
ATOM 4740 C CA . LYS A 1 616 ? -20.146 18.505 45.030 1.00 94.75 616 LYS A CA 1
ATOM 4741 C C . LYS A 1 616 ? -20.698 19.931 44.904 1.00 94.75 616 LYS A C 1
ATOM 4743 O O . LYS A 1 616 ? -21.469 20.348 45.767 1.00 94.75 616 LYS A O 1
ATOM 4748 N N . LYS A 1 617 ? -20.331 20.666 43.848 1.00 93.62 617 LYS A N 1
ATOM 4749 C CA . LYS A 1 617 ? -20.645 22.085 43.610 1.00 93.62 617 LYS A CA 1
ATOM 4750 C C . LYS A 1 617 ? -20.073 23.042 44.664 1.00 93.62 617 LYS A C 1
ATOM 4752 O O . LYS A 1 617 ? -20.527 24.178 44.782 1.00 93.62 617 LYS A O 1
ATOM 4757 N N . ASP A 1 618 ? -19.052 22.615 45.409 1.00 96.00 618 ASP A N 1
ATOM 4758 C CA . ASP A 1 618 ? -18.275 23.489 46.292 1.00 96.00 618 ASP A CA 1
ATOM 4759 C C . ASP A 1 618 ? -17.129 24.131 45.500 1.00 96.00 618 ASP A C 1
ATOM 4761 O O . ASP A 1 618 ? -15.950 23.786 45.622 1.00 96.00 618 ASP A O 1
ATOM 4765 N N . TYR A 1 619 ? -17.503 25.067 44.628 1.00 96.12 619 TYR A N 1
ATOM 4766 C CA . TYR A 1 619 ? -16.581 25.687 43.678 1.00 96.12 619 TYR A CA 1
ATOM 4767 C C . TYR A 1 619 ? -15.445 26.451 44.366 1.00 96.12 619 TYR A C 1
ATOM 4769 O O . TYR A 1 619 ? -14.312 26.433 43.891 1.00 96.12 619 TYR A O 1
ATOM 4777 N N . ARG A 1 620 ? -15.704 27.092 45.514 1.00 96.56 620 ARG A N 1
ATOM 4778 C CA . ARG A 1 620 ? -14.668 27.830 46.261 1.00 96.56 620 ARG A CA 1
ATOM 4779 C C . ARG A 1 620 ? -13.617 26.887 46.836 1.00 96.56 620 ARG A C 1
ATOM 4781 O O . ARG A 1 620 ? -12.421 27.194 46.782 1.00 96.56 620 ARG A O 1
ATOM 4788 N N . HIS A 1 621 ? -14.042 25.739 47.357 1.00 96.44 621 HIS A N 1
ATOM 4789 C CA . HIS A 1 621 ? -13.111 24.721 47.816 1.00 96.44 621 HIS A CA 1
ATOM 4790 C C . HIS A 1 621 ? -12.341 24.081 46.653 1.00 96.44 621 HIS A C 1
ATOM 4792 O O . HIS A 1 621 ? -11.117 23.962 46.739 1.00 96.44 621 HIS A O 1
ATOM 4798 N N . ALA A 1 622 ? -13.014 23.778 45.535 1.00 96.25 622 ALA A N 1
ATOM 4799 C CA . ALA A 1 622 ? -12.368 23.277 44.319 1.00 96.25 622 ALA A CA 1
ATOM 4800 C C . ALA A 1 622 ? -11.265 24.230 43.826 1.00 96.25 622 ALA A C 1
ATOM 4802 O O . ALA A 1 622 ? -10.136 23.800 43.595 1.00 96.25 622 ALA A O 1
ATOM 4803 N N . ILE A 1 623 ? -11.549 25.537 43.765 1.00 96.81 623 ILE A N 1
ATOM 4804 C CA . ILE A 1 623 ? -10.578 26.574 43.381 1.00 96.81 623 ILE A CA 1
ATOM 4805 C C . ILE A 1 623 ? -9.375 26.593 44.325 1.00 96.81 623 ILE A C 1
ATOM 4807 O O . ILE A 1 623 ? -8.238 26.647 43.863 1.00 96.81 623 ILE A O 1
ATOM 4811 N N . THR A 1 624 ? -9.611 26.533 45.638 1.00 96.62 624 THR A N 1
ATOM 4812 C CA . THR A 1 624 ? -8.543 26.589 46.652 1.00 96.62 624 THR A CA 1
ATOM 4813 C C . THR A 1 624 ? -7.550 25.437 46.486 1.00 96.62 624 THR A C 1
ATOM 4815 O O . THR A 1 624 ? -6.351 25.622 46.680 1.00 96.62 624 THR A O 1
ATOM 4818 N N . ILE A 1 625 ? -8.045 24.257 46.102 1.00 94.31 625 ILE A N 1
ATOM 4819 C CA . ILE A 1 625 ? -7.228 23.058 45.896 1.00 94.31 625 ILE A CA 1
ATOM 4820 C C . ILE A 1 625 ? -6.543 23.072 44.527 1.00 94.31 625 ILE A C 1
ATOM 4822 O O . ILE A 1 625 ? -5.345 22.820 44.443 1.00 94.31 625 ILE A O 1
ATOM 4826 N N . LEU A 1 626 ? -7.295 23.336 43.455 1.00 93.81 626 LEU A N 1
ATOM 4827 C CA . LEU A 1 626 ? -6.814 23.170 42.082 1.00 93.81 626 LEU A CA 1
ATOM 4828 C C . LEU A 1 626 ? -5.914 24.316 41.618 1.00 93.81 626 LEU A C 1
ATOM 4830 O O . LEU A 1 626 ? -5.037 24.103 40.786 1.00 93.81 626 LEU A O 1
ATOM 4834 N N . ARG A 1 627 ? -6.104 25.535 42.135 1.00 93.31 627 ARG A N 1
ATOM 4835 C CA . ARG A 1 627 ? -5.403 26.718 41.620 1.00 93.31 627 ARG A CA 1
ATOM 4836 C C . ARG A 1 627 ? -3.880 26.639 41.746 1.00 93.31 627 ARG A C 1
ATOM 4838 O O . ARG A 1 627 ? -3.229 26.868 40.731 1.00 93.31 627 ARG A O 1
ATOM 4845 N N . PRO A 1 628 ? -3.302 26.248 42.900 1.00 91.44 628 PRO A N 1
ATOM 4846 C CA . PRO A 1 628 ? -1.854 26.059 43.008 1.00 91.44 628 PRO A CA 1
ATOM 4847 C C . PRO A 1 628 ? -1.294 24.978 42.071 1.00 91.44 628 PRO A C 1
ATOM 4849 O O . PRO A 1 628 ? -0.099 24.975 41.789 1.00 91.44 628 PRO A O 1
ATOM 4852 N N . LEU A 1 629 ? -2.133 24.042 41.609 1.00 89.44 629 LEU A N 1
ATOM 4853 C CA . LEU A 1 629 ? -1.717 22.958 40.717 1.00 89.44 629 LEU A CA 1
ATOM 4854 C C . LEU A 1 629 ? -1.603 23.418 39.258 1.00 89.44 629 LEU A C 1
ATOM 4856 O O . LEU A 1 629 ? -0.894 22.780 38.489 1.00 89.44 629 LEU A O 1
ATOM 4860 N N . LEU A 1 630 ? -2.252 24.525 38.880 1.00 86.25 630 LEU A N 1
ATOM 4861 C CA . LEU A 1 630 ? -2.205 25.051 37.512 1.00 86.25 630 LEU A CA 1
ATOM 4862 C C . LEU A 1 630 ? -0.819 25.596 37.128 1.00 86.25 630 LEU A C 1
ATOM 4864 O O . LEU A 1 630 ? -0.476 25.599 35.951 1.00 86.25 630 LEU A O 1
ATOM 4868 N N . ASP A 1 631 ? -0.015 26.031 38.101 1.00 82.25 631 ASP A N 1
ATOM 4869 C CA . ASP A 1 631 ? 1.315 26.604 37.844 1.00 82.25 631 ASP A CA 1
ATOM 4870 C C . ASP A 1 631 ? 2.377 25.532 37.541 1.00 82.25 631 ASP A C 1
ATOM 4872 O O . ASP A 1 631 ? 3.432 25.828 36.975 1.00 82.25 631 ASP A O 1
ATOM 4876 N N . ARG A 1 632 ? 2.127 24.285 37.960 1.00 77.31 632 ARG A N 1
ATOM 4877 C CA . ARG A 1 632 ? 2.986 23.110 37.735 1.00 77.31 632 ARG A CA 1
ATOM 4878 C C . ARG A 1 632 ? 2.124 21.851 37.581 1.00 77.31 632 ARG A C 1
ATOM 4880 O O . ARG A 1 632 ? 2.199 20.968 38.444 1.00 77.31 632 ARG A O 1
ATOM 4887 N N . PRO A 1 633 ? 1.270 21.783 36.551 1.00 68.62 633 PRO A N 1
ATOM 4888 C CA . PRO A 1 633 ? 0.396 20.643 36.380 1.00 68.62 633 PRO A CA 1
ATOM 4889 C C . PRO A 1 633 ? 1.234 19.428 35.982 1.00 68.62 633 PRO A C 1
ATOM 4891 O O . PRO A 1 633 ? 2.257 19.556 35.313 1.00 68.62 633 PRO A O 1
ATOM 4894 N N . ASP A 1 634 ? 0.800 18.246 36.403 1.00 70.56 634 ASP A N 1
ATOM 4895 C CA . ASP A 1 634 ? 1.226 17.019 35.737 1.00 70.56 634 ASP A CA 1
ATOM 4896 C C . ASP A 1 634 ? 0.676 17.061 34.301 1.00 70.56 634 ASP A C 1
ATOM 4898 O O . ASP A 1 634 ? -0.497 17.414 34.118 1.00 70.56 634 ASP A O 1
ATOM 4902 N N . ASP A 1 635 ? 1.499 16.746 33.296 1.00 64.69 635 ASP A N 1
ATOM 4903 C CA . ASP A 1 635 ? 1.160 16.923 31.874 1.00 64.69 635 ASP A CA 1
ATOM 4904 C C . ASP A 1 635 ? -0.175 16.238 31.523 1.00 64.69 635 ASP A C 1
ATOM 4906 O O . ASP A 1 635 ? -0.973 16.767 30.749 1.00 64.69 635 ASP A O 1
ATOM 4910 N N . ASN A 1 636 ? -0.476 15.109 32.175 1.00 68.75 636 ASN A N 1
ATOM 4911 C CA . ASN A 1 636 ? -1.686 14.317 31.940 1.00 68.75 636 ASN A CA 1
ATOM 4912 C C . ASN A 1 636 ? -2.974 14.909 32.545 1.00 68.75 636 ASN A C 1
ATOM 4914 O O . ASN A 1 636 ? -4.069 14.478 32.187 1.00 68.75 636 ASN A O 1
ATOM 4918 N N . LEU A 1 637 ? -2.877 15.873 33.466 1.00 74.38 637 LEU A N 1
ATOM 4919 C CA . LEU A 1 637 ? -4.028 16.464 34.167 1.00 74.38 637 LEU A CA 1
ATOM 4920 C C . LEU A 1 637 ? -4.174 17.970 33.926 1.00 74.38 637 LEU A C 1
ATOM 4922 O O . LEU A 1 637 ? -5.137 18.570 34.405 1.00 74.38 637 LEU A O 1
ATOM 4926 N N . ALA A 1 638 ? -3.254 18.587 33.181 1.00 81.94 638 ALA A N 1
ATOM 4927 C CA . ALA A 1 638 ? -3.224 20.028 32.947 1.00 81.94 638 ALA A CA 1
ATOM 4928 C C . ALA A 1 638 ? -4.543 20.572 32.376 1.00 81.94 638 ALA A C 1
ATOM 4930 O O . ALA A 1 638 ? -5.087 21.548 32.900 1.00 81.94 638 ALA A O 1
ATOM 4931 N N . TRP A 1 639 ? -5.091 19.910 31.350 1.00 85.69 639 TRP A N 1
ATOM 4932 C CA . TRP A 1 639 ? -6.355 20.325 30.739 1.00 85.69 639 TRP A CA 1
ATOM 4933 C C . TRP A 1 639 ? -7.529 20.174 31.710 1.00 85.69 639 TRP A C 1
ATOM 4935 O O . TRP A 1 639 ? -8.286 21.121 31.893 1.00 85.69 639 TRP A O 1
ATOM 4945 N N . THR A 1 640 ? -7.637 19.039 32.409 1.00 85.56 640 THR A N 1
ATOM 4946 C CA . THR A 1 640 ? -8.706 18.796 33.392 1.00 85.56 640 THR A CA 1
ATOM 4947 C C . THR A 1 640 ? -8.670 19.822 34.523 1.00 85.56 640 THR A C 1
ATOM 4949 O O . THR A 1 640 ? -9.700 20.378 34.889 1.00 85.56 640 THR A O 1
ATOM 4952 N N . ILE A 1 641 ? -7.486 20.127 35.061 1.00 90.62 641 ILE A N 1
ATOM 4953 C CA . ILE A 1 641 ? -7.320 21.138 36.113 1.00 90.62 641 ILE A CA 1
ATOM 4954 C C . ILE A 1 641 ? -7.775 22.511 35.600 1.00 90.62 641 ILE A C 1
ATOM 4956 O O . ILE A 1 641 ? -8.570 23.176 36.268 1.00 90.62 641 ILE A O 1
ATOM 4960 N N . SER A 1 642 ? -7.317 22.919 34.411 1.00 92.25 642 SER A N 1
ATOM 4961 C CA . SER A 1 642 ? -7.726 24.176 33.771 1.00 92.25 642 SER A CA 1
ATOM 4962 C C . SER A 1 642 ? -9.244 24.236 33.564 1.00 92.25 642 SER A C 1
ATOM 4964 O O . SER A 1 642 ? -9.880 25.167 34.058 1.00 92.25 642 SER A O 1
ATOM 4966 N N . ASP A 1 643 ? -9.842 23.211 32.952 1.00 93.06 643 ASP A N 1
ATOM 4967 C CA . ASP A 1 643 ? -11.282 23.125 32.685 1.00 93.06 643 ASP A CA 1
ATOM 4968 C C . ASP A 1 643 ? -12.122 23.266 33.959 1.00 93.06 643 ASP A C 1
ATOM 4970 O O . ASP A 1 643 ? -13.041 24.086 34.035 1.00 93.06 643 ASP A O 1
ATOM 4974 N N . ARG A 1 644 ? -11.757 22.542 35.019 1.00 94.12 644 ARG A N 1
ATOM 4975 C CA . ARG A 1 644 ? -12.477 22.596 36.296 1.00 94.12 644 ARG A CA 1
ATOM 4976 C C . ARG A 1 644 ? -12.358 23.937 36.991 1.00 94.12 644 ARG A C 1
ATOM 4978 O O . ARG A 1 644 ? -13.307 24.371 37.647 1.00 94.12 644 ARG A O 1
ATOM 4985 N N . LEU A 1 645 ? -11.232 24.622 36.833 1.00 95.25 645 LEU A N 1
ATOM 4986 C CA . LEU A 1 645 ? -11.037 25.968 37.356 1.00 95.25 645 LEU A CA 1
ATOM 4987 C C . LEU A 1 645 ? -11.832 27.009 36.572 1.00 95.25 645 LEU A C 1
ATOM 4989 O O . LEU A 1 645 ? -12.456 27.864 37.198 1.00 95.25 645 LEU A O 1
ATOM 4993 N N . VAL A 1 646 ? -11.861 26.913 35.240 1.00 96.50 646 VAL A N 1
ATOM 4994 C CA . VAL A 1 646 ? -12.696 27.763 34.378 1.00 96.50 646 VAL A CA 1
ATOM 4995 C C . VAL A 1 646 ? -14.167 27.623 34.767 1.00 96.50 646 VAL A C 1
ATOM 4997 O O . VAL A 1 646 ? -14.831 28.631 35.029 1.00 96.50 646 VAL A O 1
ATOM 5000 N N . ARG A 1 647 ? -14.663 26.385 34.887 1.00 95.75 647 ARG A N 1
ATOM 5001 C CA . ARG A 1 647 ? -16.041 26.091 35.313 1.00 95.75 647 ARG A CA 1
ATOM 5002 C C . ARG A 1 647 ? -16.329 26.619 36.715 1.00 95.75 647 ARG A C 1
ATOM 5004 O O . ARG A 1 647 ? -17.314 27.325 36.913 1.00 95.75 647 ARG A O 1
ATOM 5011 N N . SER A 1 648 ? -15.441 26.352 37.673 1.00 96.56 648 SER A N 1
ATOM 5012 C CA . SER A 1 648 ? -15.624 26.784 39.063 1.00 96.56 648 SER A CA 1
ATOM 5013 C C . SER A 1 648 ? -15.639 28.308 39.210 1.00 96.56 648 SER A C 1
ATOM 5015 O O . SER A 1 648 ? -16.495 28.832 39.918 1.00 96.56 648 SER A O 1
ATOM 5017 N N . TYR A 1 649 ? -14.732 29.032 38.540 1.00 97.44 649 TYR A N 1
ATOM 5018 C CA . TYR A 1 649 ? -14.708 30.498 38.570 1.00 97.44 649 TYR A CA 1
ATOM 5019 C C . TYR A 1 649 ? -15.920 31.116 37.874 1.00 97.44 649 TYR A C 1
ATOM 5021 O O . TYR A 1 649 ? -16.528 32.039 38.418 1.00 97.44 649 TYR A O 1
ATOM 5029 N N . SER A 1 650 ? -16.311 30.572 36.719 1.00 96.06 650 SER A N 1
ATOM 5030 C CA . SER A 1 650 ? -17.499 31.025 35.988 1.00 96.06 650 SER A CA 1
ATOM 5031 C C . SER A 1 650 ? -18.766 30.848 36.827 1.00 96.06 650 SER A C 1
ATOM 5033 O O . SER A 1 650 ? -19.581 31.764 36.909 1.00 96.06 650 SER A O 1
ATOM 5035 N N . ALA A 1 651 ? -18.895 29.719 37.532 1.00 94.38 651 ALA A N 1
ATOM 5036 C CA . ALA A 1 651 ? -20.040 29.432 38.395 1.00 94.38 651 ALA A CA 1
ATOM 5037 C C . ALA A 1 651 ? -20.167 30.384 39.601 1.00 94.38 651 ALA A C 1
ATOM 5039 O O . ALA A 1 651 ? -21.274 30.586 40.101 1.00 94.38 651 ALA A O 1
ATOM 5040 N N . ILE A 1 652 ? -19.064 30.978 40.075 1.00 96.06 652 ILE A N 1
ATOM 5041 C CA . ILE A 1 652 ? -19.075 31.962 41.174 1.00 96.06 652 ILE A CA 1
ATOM 5042 C C . ILE A 1 652 ? -18.999 33.423 40.698 1.00 96.06 652 ILE A C 1
ATOM 5044 O O . ILE A 1 652 ? -18.969 34.320 41.539 1.00 96.06 652 ILE A O 1
ATOM 5048 N N . GLY A 1 653 ? -18.988 33.665 39.381 1.00 94.94 653 GLY A N 1
ATOM 5049 C CA . GLY A 1 653 ? -18.984 35.001 38.771 1.00 94.94 653 GLY A CA 1
ATOM 5050 C C . GLY A 1 653 ? -17.614 35.688 38.670 1.00 94.94 653 GLY A C 1
ATOM 5051 O O . GLY A 1 653 ? -17.552 36.882 38.388 1.00 94.94 653 GLY A O 1
ATOM 5052 N N . GLU A 1 654 ? -16.515 34.965 38.886 1.00 97.00 654 GLU A N 1
ATOM 5053 C CA . GLU A 1 654 ? -15.135 35.483 38.853 1.00 97.00 654 GLU A CA 1
ATOM 5054 C C . GLU A 1 654 ? -14.538 35.305 37.440 1.00 97.00 654 GLU A C 1
ATOM 5056 O O . GLU A 1 654 ? -13.646 34.490 37.202 1.00 97.00 654 GLU A O 1
ATOM 5061 N N . PHE A 1 655 ? -15.100 36.009 36.453 1.00 95.81 655 PHE A N 1
ATOM 5062 C CA . PHE A 1 655 ? -14.838 35.737 35.031 1.00 95.81 655 PHE A CA 1
ATOM 5063 C C . PHE A 1 655 ? -13.415 36.064 34.563 1.00 95.81 655 PHE A C 1
ATOM 5065 O O . PHE A 1 655 ? -12.908 35.398 33.663 1.00 95.81 655 PHE A O 1
ATOM 5072 N N . GLU A 1 656 ? -12.754 37.059 35.155 1.00 94.50 656 GLU A N 1
ATOM 5073 C CA . GLU A 1 656 ? -11.375 37.407 34.781 1.00 94.50 656 GLU A CA 1
ATOM 5074 C C . GLU A 1 656 ? -10.410 36.286 35.187 1.00 94.50 656 GLU A C 1
ATOM 5076 O O . GLU A 1 656 ? -9.588 35.838 34.391 1.00 94.50 656 GLU A O 1
ATOM 5081 N N . GLN A 1 657 ? -10.597 35.723 36.379 1.00 94.94 657 GLN A N 1
ATOM 5082 C CA . GLN A 1 657 ? -9.835 34.575 36.858 1.00 94.94 657 GLN A CA 1
ATOM 5083 C C . GLN A 1 657 ? -10.182 33.297 36.079 1.00 94.94 657 GLN A C 1
ATOM 5085 O O . GLN A 1 657 ? -9.323 32.431 35.901 1.00 94.94 657 GLN A O 1
ATOM 5090 N N . ALA A 1 658 ? -11.414 33.173 35.567 1.00 95.19 658 ALA A N 1
ATOM 5091 C CA . ALA A 1 658 ? -11.766 32.112 34.623 1.00 95.19 658 ALA A CA 1
ATOM 5092 C C . ALA A 1 658 ? -10.983 32.250 33.303 1.00 95.19 658 ALA A C 1
ATOM 5094 O O . ALA A 1 658 ? -10.450 31.264 32.802 1.00 95.19 658 ALA A O 1
ATOM 5095 N N . LEU A 1 659 ? -10.842 33.468 32.768 1.00 93.62 659 LEU A N 1
ATOM 5096 C CA . LEU A 1 659 ? -10.046 33.729 31.562 1.00 93.62 659 LEU A CA 1
ATOM 5097 C C . LEU A 1 659 ? -8.552 33.472 31.780 1.00 93.62 659 LEU A C 1
ATOM 5099 O O . LEU A 1 659 ? -7.894 32.931 30.893 1.00 93.62 659 LEU A O 1
ATOM 5103 N N . GLU A 1 660 ? -8.015 33.827 32.948 1.00 92.00 660 GLU A N 1
ATOM 5104 C CA . GLU A 1 660 ? -6.641 33.483 33.332 1.00 92.00 660 GLU A CA 1
ATOM 5105 C C . GLU A 1 660 ? -6.444 31.962 33.408 1.00 92.00 660 GLU A C 1
ATOM 5107 O O . GLU A 1 660 ? -5.455 31.440 32.893 1.00 92.00 660 GLU A O 1
ATOM 5112 N N . ALA A 1 661 ? -7.412 31.236 33.983 1.00 92.19 661 ALA A N 1
ATOM 5113 C CA . ALA A 1 661 ? -7.382 29.777 34.077 1.00 92.19 661 ALA A CA 1
ATOM 5114 C C . ALA A 1 661 ? -7.400 29.078 32.707 1.00 92.19 661 ALA A C 1
ATOM 5116 O O . ALA A 1 661 ? -6.789 28.018 32.567 1.00 92.19 661 ALA A O 1
ATOM 5117 N N . ALA A 1 662 ? -8.068 29.676 31.715 1.00 90.38 662 ALA A N 1
ATOM 5118 C CA . ALA A 1 662 ? -8.132 29.189 30.335 1.00 90.38 662 ALA A CA 1
ATOM 5119 C C . ALA A 1 662 ? -6.826 29.416 29.540 1.00 90.38 662 ALA A C 1
ATOM 5121 O O . ALA A 1 662 ? -6.688 28.921 28.423 1.00 90.38 662 ALA A O 1
ATOM 5122 N N . GLY A 1 663 ? -5.872 30.180 30.089 1.00 89.00 663 GLY A N 1
ATOM 5123 C CA . GLY A 1 663 ? -4.550 30.410 29.506 1.00 89.00 663 GLY A CA 1
ATOM 5124 C C . GLY A 1 663 ? -4.163 31.889 29.420 1.00 89.00 663 GLY A C 1
ATOM 5125 O O . GLY A 1 663 ? -5.002 32.777 29.247 1.00 89.00 663 GLY A O 1
ATOM 5126 N N . ALA A 1 664 ? -2.858 32.163 29.508 1.00 82.06 664 ALA A N 1
ATOM 5127 C CA . ALA A 1 664 ? -2.314 33.524 29.452 1.00 82.06 664 ALA A CA 1
ATOM 5128 C C . ALA A 1 664 ? -2.360 34.142 28.041 1.00 82.06 664 ALA A C 1
ATOM 5130 O O . ALA A 1 664 ? -2.537 35.349 27.896 1.00 82.06 664 ALA A O 1
ATOM 5131 N N . ASP A 1 665 ? -2.215 33.318 27.001 1.00 86.19 665 ASP A N 1
ATOM 5132 C CA . ASP A 1 665 ? -2.262 33.747 25.602 1.00 86.19 665 ASP A CA 1
ATOM 5133 C C . ASP A 1 665 ? -3.711 33.731 25.099 1.00 86.19 665 ASP A C 1
ATOM 5135 O O . ASP A 1 665 ? -4.293 32.668 24.877 1.00 86.19 665 ASP A O 1
ATOM 5139 N N . ALA A 1 666 ? -4.295 34.920 24.928 1.00 82.19 666 ALA A N 1
ATOM 5140 C CA . ALA A 1 666 ? -5.695 35.084 24.547 1.00 82.19 666 ALA A CA 1
ATOM 5141 C C . ALA A 1 666 ? -6.043 34.428 23.198 1.00 82.19 666 ALA A C 1
ATOM 5143 O O . ALA A 1 666 ? -7.168 33.950 23.031 1.00 82.19 666 ALA A O 1
ATOM 5144 N N . GLU A 1 667 ? -5.098 34.364 22.255 1.00 82.19 667 GLU A N 1
ATOM 5145 C CA . GLU A 1 667 ? -5.332 33.751 20.943 1.00 82.19 667 GLU A CA 1
ATOM 5146 C C . GLU A 1 667 ? -5.364 32.220 21.032 1.00 82.19 667 GLU A C 1
ATOM 5148 O O . GLU A 1 667 ? -6.111 31.574 20.295 1.00 82.19 667 GLU A O 1
ATOM 5153 N N . LYS A 1 668 ? -4.630 31.636 21.986 1.00 84.69 668 LYS A N 1
ATOM 5154 C CA . LYS A 1 668 ? -4.535 30.181 22.186 1.00 84.69 668 LYS A CA 1
ATOM 5155 C C . LYS A 1 668 ? -5.575 29.589 23.136 1.00 84.69 668 LYS A C 1
ATOM 5157 O O . LYS A 1 668 ? -5.610 28.371 23.279 1.00 84.69 668 LYS A O 1
ATOM 5162 N N . ARG A 1 669 ? -6.408 30.411 23.782 1.00 89.62 669 ARG A N 1
ATOM 5163 C CA . ARG A 1 669 ? -7.472 29.926 24.680 1.00 89.62 669 ARG A CA 1
ATOM 5164 C C . ARG A 1 669 ? -8.442 29.004 23.945 1.00 89.62 669 ARG A C 1
ATOM 5166 O O . ARG A 1 669 ? -8.872 29.314 22.831 1.00 89.62 669 ARG A O 1
ATOM 5173 N N . ASP A 1 670 ? -8.804 27.918 24.618 1.00 91.56 670 ASP A N 1
ATOM 5174 C CA . ASP A 1 670 ? -9.773 26.928 24.158 1.00 91.56 670 ASP A CA 1
ATOM 5175 C C . ASP A 1 670 ? -11.142 27.583 23.890 1.00 91.56 670 ASP A C 1
ATOM 5177 O O . ASP A 1 670 ? -11.652 28.380 24.688 1.00 91.56 670 ASP A O 1
ATOM 5181 N N . ALA A 1 671 ? -11.731 27.291 22.729 1.00 91.25 671 ALA A N 1
ATOM 5182 C CA . ALA A 1 671 ? -12.966 27.932 22.290 1.00 91.25 671 ALA A CA 1
ATOM 5183 C C . ALA A 1 671 ? -14.189 27.512 23.129 1.00 91.25 671 ALA A C 1
ATOM 5185 O O . ALA A 1 671 ? -15.126 28.305 23.285 1.00 91.25 671 ALA A O 1
ATOM 5186 N N . LEU A 1 672 ? -14.171 26.308 23.709 1.00 90.94 672 LEU A N 1
ATOM 5187 C CA . LEU A 1 672 ? -15.211 25.824 24.613 1.00 90.94 672 LEU A CA 1
ATOM 5188 C C . LEU A 1 672 ? -15.149 26.572 25.951 1.00 90.94 672 LEU A C 1
ATOM 5190 O O . LEU A 1 672 ? -16.181 27.038 26.436 1.00 90.94 672 LEU A O 1
ATOM 5194 N N . HIS A 1 673 ? -13.948 26.795 26.500 1.00 95.50 673 HIS A N 1
ATOM 5195 C CA . HIS A 1 673 ? -13.763 27.625 27.704 1.00 95.50 673 HIS A CA 1
ATOM 5196 C C . HIS A 1 673 ? -14.265 29.053 27.499 1.00 95.50 673 HIS A C 1
ATOM 5198 O O . HIS A 1 673 ? -14.986 29.580 28.345 1.00 95.50 673 HIS A O 1
ATOM 5204 N N . LEU A 1 674 ? -13.941 29.673 26.360 1.00 94.88 674 LEU A N 1
ATOM 5205 C CA . LEU A 1 674 ? -14.435 31.015 26.031 1.00 94.88 674 LEU A CA 1
ATOM 5206 C C . LEU A 1 674 ? -15.962 31.054 25.910 1.00 94.88 674 LEU A C 1
ATOM 5208 O O . LEU A 1 674 ? -16.586 32.005 26.382 1.00 94.88 674 LEU A O 1
ATOM 5212 N N . THR A 1 675 ? -16.556 30.017 25.313 1.00 94.06 675 THR A N 1
ATOM 5213 C CA . THR A 1 675 ? -18.012 29.892 25.191 1.00 94.06 675 THR A CA 1
ATOM 5214 C C . THR A 1 675 ? -18.665 29.846 26.566 1.00 94.06 675 THR A C 1
ATOM 5216 O O . THR A 1 675 ? -19.587 30.617 26.829 1.00 94.06 675 THR A O 1
ATOM 5219 N N . LEU A 1 676 ? -18.157 28.997 27.461 1.00 95.56 676 LEU A N 1
ATOM 5220 C CA . LEU A 1 676 ? -18.669 28.866 28.820 1.00 95.56 676 LEU A CA 1
ATOM 5221 C C . LEU A 1 676 ? -18.578 30.180 29.605 1.00 95.56 676 LEU A C 1
ATOM 5223 O O . LEU A 1 676 ? -19.565 30.604 30.204 1.00 95.56 676 LEU A O 1
ATOM 5227 N N . ILE A 1 677 ? -17.416 30.840 29.589 1.00 96.69 677 ILE A N 1
ATOM 5228 C CA . ILE A 1 677 ? -17.199 32.087 30.337 1.00 96.69 677 ILE A CA 1
ATOM 5229 C C . ILE A 1 677 ? -18.145 33.184 29.835 1.00 96.69 677 ILE A C 1
ATOM 5231 O O . ILE A 1 677 ? -18.791 33.864 30.636 1.00 96.69 677 ILE A O 1
ATOM 5235 N N . ALA A 1 678 ? -18.247 33.359 28.514 1.00 95.12 678 ALA A N 1
ATOM 5236 C CA . ALA A 1 678 ? -19.111 34.371 27.914 1.00 95.12 678 ALA A CA 1
ATOM 5237 C C . ALA A 1 678 ? -20.596 34.098 28.201 1.00 95.12 678 ALA A C 1
ATOM 5239 O O . ALA A 1 678 ? -21.332 35.024 28.561 1.00 95.12 678 ALA A O 1
ATOM 5240 N N . ALA A 1 679 ? -21.011 32.829 28.119 1.00 93.56 679 ALA A N 1
ATOM 5241 C CA . ALA A 1 679 ? -22.375 32.416 28.414 1.00 93.56 679 ALA A CA 1
ATOM 5242 C C . ALA A 1 679 ? -22.714 32.694 29.885 1.00 93.56 679 ALA A C 1
ATOM 5244 O O . ALA A 1 679 ? -23.710 33.359 30.173 1.00 93.56 679 ALA A O 1
ATOM 5245 N N . ALA A 1 680 ? -21.848 32.278 30.813 1.00 94.19 680 ALA A N 1
ATOM 5246 C CA . ALA A 1 680 ? -22.020 32.505 32.248 1.00 94.19 680 ALA A CA 1
ATOM 5247 C C . ALA A 1 680 ? -22.045 33.998 32.625 1.00 94.19 680 ALA A C 1
ATOM 5249 O O . ALA A 1 680 ? -22.752 34.387 33.555 1.00 94.19 680 ALA A O 1
ATOM 5250 N N . ARG A 1 681 ? -21.333 34.852 31.878 1.00 94.88 681 ARG A N 1
ATOM 5251 C CA . ARG A 1 681 ? -21.359 36.318 32.035 1.00 94.88 681 ARG A CA 1
ATOM 5252 C C . ARG A 1 681 ? -22.648 36.964 31.511 1.00 94.88 681 ARG A C 1
ATOM 5254 O O . ARG A 1 681 ? -22.911 38.125 31.821 1.00 94.88 681 ARG A O 1
ATOM 5261 N N . GLY A 1 682 ? -23.449 36.242 30.727 1.00 92.50 682 GLY A N 1
ATOM 5262 C CA . GLY A 1 682 ? -24.631 36.788 30.060 1.00 92.50 682 GLY A CA 1
ATOM 5263 C C . GLY A 1 682 ? -24.312 37.582 28.786 1.00 92.50 682 GLY A C 1
ATOM 5264 O O . GLY A 1 682 ? -25.173 38.314 28.299 1.00 92.50 682 GLY A O 1
ATOM 5265 N N . ASP A 1 683 ? -23.092 37.474 28.247 1.00 94.88 683 ASP A N 1
ATOM 5266 C CA . ASP A 1 683 ? -22.672 38.218 27.055 1.00 94.88 683 ASP A CA 1
ATOM 5267 C C . ASP A 1 683 ? -23.049 37.454 25.783 1.00 94.88 683 ASP A C 1
ATOM 5269 O O . ASP A 1 683 ? -22.329 36.573 25.306 1.00 94.88 683 ASP A O 1
ATOM 5273 N N . VAL A 1 684 ? -24.207 37.799 25.223 1.00 93.94 684 VAL A N 1
ATOM 5274 C CA . VAL A 1 684 ? -24.767 37.143 24.034 1.00 93.94 684 VAL A CA 1
ATOM 5275 C C . VAL A 1 684 ? -23.839 37.261 22.822 1.00 93.94 684 VAL A C 1
ATOM 5277 O O . VAL A 1 684 ? -23.661 36.287 22.089 1.00 93.94 684 VAL A O 1
ATOM 5280 N N . ALA A 1 685 ? -23.220 38.426 22.615 1.00 93.19 685 ALA A N 1
ATOM 5281 C CA . ALA A 1 685 ? -22.380 38.680 21.447 1.00 93.19 685 ALA A CA 1
ATOM 5282 C C . ALA A 1 685 ? -21.053 37.916 21.538 1.00 93.19 685 ALA A C 1
ATOM 5284 O O . ALA A 1 685 ? -20.648 37.260 20.575 1.00 93.19 685 ALA A O 1
ATOM 5285 N N . ALA A 1 686 ? -20.404 37.944 22.705 1.00 93.19 686 ALA A N 1
ATOM 5286 C CA . ALA A 1 686 ? -19.180 37.183 22.931 1.00 93.19 686 ALA A CA 1
ATOM 5287 C C . ALA A 1 686 ? -19.436 35.669 22.877 1.00 93.19 686 ALA A C 1
ATOM 5289 O O . ALA A 1 686 ? -18.640 34.935 22.292 1.00 93.19 686 ALA A O 1
ATOM 5290 N N . THR A 1 687 ? -20.572 35.206 23.408 1.00 94.88 687 THR A N 1
ATOM 5291 C CA . THR A 1 687 ? -20.955 33.786 23.356 1.00 94.88 687 THR A CA 1
ATOM 5292 C C . THR A 1 687 ? -21.172 33.329 21.919 1.00 94.88 687 THR A C 1
ATOM 5294 O O . THR A 1 687 ? -20.685 32.272 21.529 1.00 94.88 687 THR A O 1
ATOM 5297 N N . HIS A 1 688 ? -21.841 34.138 21.094 1.00 93.19 688 HIS A N 1
ATOM 5298 C CA . HIS A 1 688 ? -22.015 33.845 19.669 1.00 93.19 688 HIS A CA 1
ATOM 5299 C C . HIS A 1 688 ? -20.678 33.717 18.938 1.00 93.19 688 HIS A C 1
ATOM 5301 O O . HIS A 1 688 ? -20.451 32.727 18.240 1.00 93.19 688 HIS A O 1
ATOM 5307 N N . ALA A 1 689 ? -19.771 34.674 19.143 1.00 93.06 689 ALA A N 1
ATOM 5308 C CA . ALA A 1 689 ? -18.450 34.650 18.526 1.00 93.06 689 ALA A CA 1
ATOM 5309 C C . ALA A 1 689 ? -17.630 33.422 18.961 1.00 93.06 689 ALA A C 1
ATOM 5311 O O . ALA A 1 689 ? -16.994 32.778 18.123 1.00 93.06 689 ALA A O 1
ATOM 5312 N N . ALA A 1 690 ? -17.678 33.068 20.249 1.00 93.38 690 ALA A N 1
ATOM 5313 C CA . ALA A 1 690 ? -16.984 31.905 20.795 1.00 93.38 690 ALA A CA 1
ATOM 5314 C C . ALA A 1 690 ? -17.550 30.579 20.259 1.00 93.38 690 ALA A C 1
ATOM 5316 O O . ALA A 1 690 ? -16.772 29.719 19.852 1.00 93.38 690 ALA A O 1
ATOM 5317 N N . VAL A 1 691 ? -18.876 30.447 20.136 1.00 92.50 691 VAL A N 1
ATOM 5318 C CA . VAL A 1 691 ? -19.517 29.274 19.515 1.00 92.50 691 VAL A CA 1
ATOM 5319 C C . VAL A 1 691 ? -19.106 29.126 18.053 1.00 92.50 691 VAL A C 1
ATOM 5321 O O . VAL A 1 691 ? -18.752 28.035 17.617 1.00 92.50 691 VAL A O 1
ATOM 5324 N N . VAL A 1 692 ? -19.106 30.215 17.276 1.00 91.06 692 VAL A N 1
ATOM 5325 C CA . VAL A 1 692 ? -18.665 30.172 15.870 1.00 91.06 692 VAL A CA 1
ATOM 5326 C C . VAL A 1 692 ? -17.216 29.704 15.765 1.00 91.06 692 VAL A C 1
ATOM 5328 O O . VAL A 1 692 ? -16.887 28.909 14.883 1.00 91.06 692 VAL A O 1
ATOM 5331 N N . ARG A 1 693 ? -16.359 30.176 16.674 1.00 92.19 693 ARG A N 1
ATOM 5332 C CA . ARG A 1 693 ? -14.977 29.715 16.767 1.00 92.19 693 ARG A CA 1
ATOM 5333 C C . ARG A 1 693 ? -14.906 28.225 17.114 1.00 92.19 693 ARG A C 1
ATOM 5335 O O . ARG A 1 693 ? -14.213 27.511 16.406 1.00 92.19 693 ARG A O 1
ATOM 5342 N N . ALA A 1 694 ? -15.633 27.756 18.128 1.00 91.38 694 ALA A N 1
ATOM 5343 C CA . ALA A 1 694 ? -15.622 26.352 18.543 1.00 91.38 694 ALA A CA 1
ATOM 5344 C C . ALA A 1 694 ? -16.023 25.414 17.392 1.00 91.38 694 ALA A C 1
ATOM 5346 O O . ALA A 1 694 ? -15.313 24.461 17.091 1.00 91.38 694 ALA A O 1
ATOM 5347 N N . LEU A 1 695 ? -17.078 25.745 16.647 1.00 89.06 695 LEU A N 1
ATOM 5348 C CA . LEU A 1 695 ? -17.493 24.947 15.487 1.00 89.06 695 LEU A CA 1
ATOM 5349 C C . LEU A 1 695 ? -16.429 24.904 14.379 1.00 89.06 695 LEU A C 1
ATOM 5351 O O . LEU A 1 695 ? -16.259 23.886 13.716 1.00 89.06 695 LEU A O 1
ATOM 5355 N N . ARG A 1 696 ? -15.703 26.007 14.162 1.00 90.50 696 ARG A N 1
ATOM 5356 C CA . ARG A 1 696 ? -14.588 26.052 13.203 1.00 90.50 696 ARG A CA 1
ATOM 5357 C C . ARG A 1 696 ? -13.388 25.240 13.692 1.00 90.50 696 ARG A C 1
ATOM 5359 O O . ARG A 1 696 ? -12.704 24.628 12.878 1.00 90.50 696 ARG A O 1
ATOM 5366 N N . ASP A 1 697 ? -13.138 25.264 14.995 1.00 88.56 697 ASP A N 1
ATOM 5367 C CA . ASP A 1 697 ? -12.030 24.565 15.642 1.00 88.56 697 ASP A CA 1
ATOM 5368 C C . ASP A 1 697 ? -12.343 23.054 15.835 1.00 88.56 697 ASP A C 1
ATOM 5370 O O . ASP A 1 697 ? -11.473 22.304 16.267 1.00 88.56 697 ASP A O 1
ATOM 5374 N N . GLY A 1 698 ? -13.540 22.592 15.434 1.00 88.19 698 GLY A N 1
ATOM 5375 C CA . GLY A 1 698 ? -13.900 21.174 15.296 1.00 88.19 698 GLY A CA 1
ATOM 5376 C C . GLY A 1 698 ? -14.792 20.596 16.398 1.00 88.19 698 GLY A C 1
ATOM 5377 O O . GLY A 1 698 ? -14.946 19.381 16.442 1.00 88.19 698 GLY A O 1
ATOM 5378 N N . TYR A 1 699 ? -15.367 21.424 17.277 1.00 88.38 699 TYR A N 1
ATOM 5379 C CA . TYR A 1 699 ? -16.292 20.952 18.316 1.00 88.38 699 TYR A CA 1
ATOM 5380 C C . TYR A 1 699 ? -17.668 20.605 17.737 1.00 88.38 699 TYR A C 1
ATOM 5382 O O . TYR A 1 699 ? -18.203 21.346 16.905 1.00 88.38 699 TYR A O 1
ATOM 5390 N N . ASP A 1 700 ? -18.260 19.520 18.238 1.00 87.69 700 ASP A N 1
ATOM 5391 C CA . ASP A 1 700 ? -19.593 19.073 17.847 1.00 87.69 700 ASP A CA 1
ATOM 5392 C C . ASP A 1 700 ? -20.704 19.881 18.522 1.00 87.69 700 ASP A C 1
ATOM 5394 O O . ASP A 1 700 ? -20.616 20.331 19.669 1.00 87.69 700 ASP A O 1
ATOM 5398 N N . LYS A 1 701 ? -21.789 20.085 17.772 1.00 89.19 701 LYS A N 1
ATOM 5399 C CA . LYS A 1 701 ? -22.934 20.878 18.225 1.00 89.19 701 LYS A CA 1
ATOM 5400 C C . LYS A 1 701 ? -23.704 20.186 19.339 1.00 89.19 701 LYS A C 1
ATOM 5402 O O . LYS A 1 701 ? -24.131 20.871 20.269 1.00 89.19 701 LYS A O 1
ATOM 5407 N N . GLU A 1 702 ? -23.908 18.872 19.221 1.00 87.88 702 GLU A N 1
ATOM 5408 C CA . GLU A 1 702 ? -24.584 18.076 20.245 1.00 87.88 702 GLU A CA 1
ATOM 5409 C C . GLU A 1 702 ? -23.827 18.149 21.576 1.00 87.88 702 GLU A C 1
ATOM 5411 O O . GLU A 1 702 ? -24.430 18.503 22.584 1.00 87.88 702 GLU A O 1
ATOM 5416 N N . ASP A 1 703 ? -22.503 17.975 21.564 1.00 82.81 703 ASP A N 1
ATOM 5417 C CA . ASP A 1 703 ? -21.673 18.027 22.775 1.00 82.81 703 ASP A CA 1
ATOM 5418 C C . ASP A 1 703 ? -21.785 19.369 23.514 1.00 82.81 703 ASP A C 1
ATOM 5420 O O . ASP A 1 703 ? -21.874 19.410 24.741 1.00 82.81 703 ASP A O 1
ATOM 5424 N N . MET A 1 704 ? -21.829 20.490 22.784 1.00 88.00 704 MET A N 1
ATOM 5425 C CA . MET A 1 704 ? -22.004 21.817 23.390 1.00 88.00 704 MET A CA 1
ATOM 5426 C C . MET A 1 704 ? -23.414 22.042 23.958 1.00 88.00 704 MET A C 1
ATOM 5428 O O . MET A 1 704 ? -23.576 22.815 24.905 1.00 88.00 704 MET A O 1
ATOM 5432 N N . LEU A 1 705 ? -24.437 21.417 23.365 1.00 88.88 705 LEU A N 1
ATOM 5433 C CA . LEU A 1 705 ? -25.818 21.476 23.856 1.00 88.88 705 LEU A CA 1
ATOM 5434 C C . LEU A 1 705 ? -26.036 20.574 25.072 1.00 88.88 705 LEU A C 1
ATOM 5436 O O . LEU A 1 705 ? -26.784 20.954 25.973 1.00 88.88 705 LEU A O 1
ATOM 5440 N N . ASP A 1 706 ? -25.381 19.417 25.092 1.00 86.88 706 ASP A N 1
ATOM 5441 C CA . ASP A 1 706 ? -25.452 18.437 26.173 1.00 86.88 706 ASP A CA 1
ATOM 5442 C C . ASP A 1 706 ? -24.496 18.774 27.333 1.00 86.88 706 ASP A C 1
ATOM 5444 O O . ASP A 1 706 ? -24.613 18.204 28.424 1.00 86.88 706 ASP A O 1
ATOM 5448 N N . ASP A 1 707 ? -23.587 19.740 27.144 1.00 90.56 707 ASP A N 1
ATOM 5449 C CA . ASP A 1 707 ? -22.718 20.236 28.208 1.00 90.56 707 ASP A CA 1
ATOM 5450 C C . ASP A 1 707 ? -23.553 20.776 29.391 1.00 90.56 707 ASP A C 1
ATOM 5452 O O . ASP A 1 707 ? -24.433 21.630 29.216 1.00 90.56 707 ASP A O 1
ATOM 5456 N N . PRO A 1 708 ? -23.264 20.323 30.624 1.00 84.88 708 PRO A N 1
ATOM 5457 C CA . PRO A 1 708 ? -24.073 20.616 31.805 1.00 84.88 708 PRO A CA 1
ATOM 5458 C C . PRO A 1 708 ? -24.057 22.088 32.237 1.00 84.88 708 PRO A C 1
ATOM 5460 O O . PRO A 1 708 ? -24.962 22.496 32.967 1.00 84.88 708 PRO A O 1
ATOM 5463 N N . ASP A 1 709 ? -23.045 22.860 31.835 1.00 88.69 709 ASP A N 1
ATOM 5464 C CA . ASP A 1 709 ? -22.868 24.258 32.230 1.00 88.69 709 ASP A CA 1
ATOM 5465 C C . ASP A 1 709 ? -23.181 25.223 31.069 1.00 88.69 709 ASP A C 1
ATOM 5467 O O . ASP A 1 709 ? -23.672 26.324 31.313 1.00 88.69 709 ASP A O 1
ATOM 5471 N N . ILE A 1 710 ? -22.962 24.822 29.809 1.00 90.69 710 ILE A N 1
ATOM 5472 C CA . ILE A 1 710 ? -23.249 25.655 28.623 1.00 90.69 710 ILE A CA 1
ATOM 5473 C C . ILE A 1 710 ? -24.702 25.497 28.164 1.00 90.69 710 ILE A C 1
ATOM 5475 O O . ILE A 1 710 ? -25.415 26.497 28.017 1.00 90.69 710 ILE A O 1
ATOM 5479 N N . GLY A 1 711 ? -25.155 24.257 27.955 1.00 89.88 711 GLY A N 1
ATOM 5480 C CA . GLY A 1 711 ? -26.463 23.921 27.385 1.00 89.88 711 GLY A CA 1
ATOM 5481 C C . GLY A 1 711 ? -27.643 24.633 28.062 1.00 89.88 711 GLY A C 1
ATOM 5482 O O . GLY A 1 711 ? -28.432 25.303 27.382 1.00 89.88 711 GLY A O 1
ATOM 5483 N N . PRO A 1 712 ? -27.758 24.585 29.406 1.00 91.38 712 PRO A N 1
ATOM 5484 C CA . PRO A 1 712 ? -28.833 25.264 30.127 1.00 91.38 712 PRO A CA 1
ATOM 5485 C C . PRO A 1 712 ? -28.852 26.786 29.943 1.00 91.38 712 PRO A C 1
ATOM 5487 O O . PRO A 1 712 ? -29.931 27.377 29.934 1.00 91.38 712 PRO A O 1
ATOM 5490 N N . ILE A 1 713 ? -27.687 27.427 29.784 1.00 90.75 713 ILE A N 1
ATOM 5491 C CA . ILE A 1 713 ? -27.575 28.884 29.632 1.00 90.75 713 ILE A CA 1
ATOM 5492 C C . ILE A 1 713 ? -28.009 29.301 28.229 1.00 90.75 713 ILE A C 1
ATOM 5494 O O . ILE A 1 713 ? -28.836 30.206 28.071 1.00 90.75 713 ILE A O 1
ATOM 5498 N N . VAL A 1 714 ? -27.496 28.615 27.203 1.00 89.00 714 VAL A N 1
ATOM 5499 C CA . VAL A 1 714 ? -27.799 28.954 25.806 1.00 89.00 714 VAL A CA 1
ATOM 5500 C C . VAL A 1 714 ? -29.252 28.654 25.433 1.00 89.00 714 VAL A C 1
ATOM 5502 O O . VAL A 1 714 ? -29.780 29.257 24.504 1.00 89.00 714 VAL A O 1
ATOM 5505 N N . ASN A 1 715 ? -29.944 27.799 26.194 1.00 87.38 715 ASN A N 1
ATOM 5506 C CA . ASN A 1 715 ? -31.372 27.521 26.022 1.00 87.38 715 ASN A CA 1
ATOM 5507 C C . ASN A 1 715 ? -32.309 28.602 26.614 1.00 87.38 715 ASN A C 1
ATOM 5509 O O . ASN A 1 715 ? -33.519 28.399 26.722 1.00 87.38 715 ASN A O 1
ATOM 5513 N N . THR A 1 716 ? -31.780 29.760 27.016 1.00 89.00 716 THR A N 1
ATOM 5514 C CA . THR A 1 716 ? -32.578 30.878 27.545 1.00 89.00 716 THR A CA 1
ATOM 5515 C C . THR A 1 716 ? -32.851 31.952 26.476 1.00 89.00 716 THR A C 1
ATOM 5517 O O . THR A 1 716 ? -32.096 32.067 25.507 1.00 89.00 716 THR A O 1
ATOM 5520 N N . PRO A 1 717 ? -33.914 32.779 26.617 1.00 88.62 717 PRO A N 1
ATOM 5521 C CA . PRO A 1 717 ? -34.318 33.740 25.583 1.00 88.62 717 PRO A CA 1
ATOM 5522 C C . PRO A 1 717 ? -33.221 34.697 25.076 1.00 88.62 717 PRO A C 1
ATOM 5524 O O . PRO A 1 717 ? -33.169 34.911 23.864 1.00 88.62 717 PRO A O 1
ATOM 5527 N N . PRO A 1 718 ? -32.325 35.249 25.925 1.00 89.62 718 PRO A N 1
ATOM 5528 C CA . PRO A 1 718 ? -31.246 36.126 25.460 1.00 89.62 718 PRO A CA 1
ATOM 5529 C C . PRO A 1 718 ? -30.293 35.456 24.462 1.00 89.62 718 PRO A C 1
ATOM 5531 O O . PRO A 1 718 ? -29.719 36.133 23.617 1.00 89.62 718 PRO A O 1
ATOM 5534 N N . PHE A 1 719 ? -30.160 34.129 24.520 1.00 92.00 719 PHE A N 1
ATOM 5535 C CA . PHE A 1 719 ? -29.236 33.345 23.703 1.00 92.00 719 PHE A CA 1
ATOM 5536 C C . PHE A 1 719 ? -29.917 32.624 22.534 1.00 92.00 719 PHE A C 1
ATOM 5538 O O . PHE A 1 719 ? -29.299 31.777 21.893 1.00 92.00 719 PHE A O 1
ATOM 5545 N N . ALA A 1 720 ? -31.164 32.972 22.195 1.00 86.69 720 ALA A N 1
ATOM 5546 C CA . ALA A 1 720 ? -31.923 32.303 21.135 1.00 86.69 720 ALA A CA 1
ATOM 5547 C C . ALA A 1 720 ? -31.180 32.250 19.783 1.00 86.69 720 ALA A C 1
ATOM 5549 O O . ALA A 1 720 ? -31.265 31.251 19.068 1.00 86.69 720 ALA A O 1
ATOM 5550 N N . GLU A 1 721 ? -30.418 33.293 19.436 1.00 82.19 721 GLU A N 1
ATOM 5551 C CA . GLU A 1 721 ? -29.604 33.308 18.214 1.00 82.19 721 GLU A CA 1
ATOM 5552 C C . GLU A 1 721 ? -28.439 32.307 18.275 1.00 82.19 721 GLU A C 1
ATOM 5554 O O . GLU A 1 721 ? -28.174 31.605 17.298 1.00 82.19 721 GLU A O 1
ATOM 5559 N N . VAL A 1 722 ? -27.780 32.199 19.431 1.00 87.94 722 VAL A N 1
ATOM 5560 C CA . VAL A 1 722 ? -26.713 31.220 19.679 1.00 87.94 722 VAL A CA 1
ATOM 5561 C C . VAL A 1 722 ? -27.279 29.801 19.606 1.00 87.94 722 VAL A C 1
ATOM 5563 O O . VAL A 1 722 ? -26.754 28.958 18.877 1.00 87.94 722 VAL A O 1
ATOM 5566 N N . LEU A 1 723 ? -28.408 29.559 20.276 1.00 86.75 723 LEU A N 1
ATOM 5567 C CA . LEU A 1 723 ? -29.110 28.277 20.265 1.00 86.75 723 LEU A CA 1
ATOM 5568 C C . LEU A 1 723 ? -29.502 27.840 18.850 1.00 86.75 723 LEU A C 1
ATOM 5570 O O . LEU A 1 723 ? -29.351 26.673 18.500 1.00 86.75 723 LEU A O 1
ATOM 5574 N N . ASN A 1 724 ? -29.981 28.761 18.011 1.00 85.25 724 ASN A N 1
ATOM 5575 C CA . ASN A 1 724 ? -30.347 28.450 16.627 1.00 85.25 724 ASN A CA 1
ATOM 5576 C C . ASN A 1 724 ? -29.155 27.984 15.780 1.00 85.25 724 ASN A C 1
ATOM 5578 O O . ASN A 1 724 ? -29.354 27.242 14.822 1.00 85.25 724 ASN A O 1
ATOM 5582 N N . ARG A 1 725 ? -27.925 28.391 16.116 1.00 82.69 725 ARG A N 1
ATOM 5583 C CA . ARG A 1 725 ? -26.717 27.907 15.430 1.00 82.69 725 ARG A CA 1
ATOM 5584 C C . ARG A 1 725 ? -26.291 26.518 15.890 1.00 82.69 725 ARG A C 1
ATOM 5586 O O . ARG A 1 725 ? -25.769 25.752 15.074 1.00 82.69 725 ARG A O 1
ATOM 5593 N N . LEU A 1 726 ? -26.503 26.220 17.169 1.00 84.50 726 LEU A N 1
ATOM 5594 C CA . LEU A 1 726 ? -26.178 24.932 17.777 1.00 84.50 726 LEU A CA 1
ATOM 5595 C C . LEU A 1 726 ? -27.226 23.859 17.468 1.00 84.50 726 LEU A C 1
ATOM 5597 O O . LEU A 1 726 ? -26.880 22.692 17.358 1.00 84.50 726 LEU A O 1
ATOM 5601 N N . LYS A 1 727 ? -28.493 24.221 17.249 1.00 80.50 727 LYS A N 1
ATOM 5602 C CA . LYS A 1 727 ? -29.509 23.243 16.844 1.00 80.50 727 LYS A CA 1
ATOM 5603 C C . LYS A 1 727 ? -29.143 22.600 15.495 1.00 80.50 727 LYS A C 1
ATOM 5605 O O . LYS A 1 727 ? -28.855 23.327 14.535 1.00 80.50 727 LYS A O 1
ATOM 5610 N N . PRO A 1 728 ? -29.191 21.264 15.375 1.00 61.81 728 PRO A N 1
ATOM 5611 C CA . PRO A 1 728 ? -29.166 20.625 14.069 1.00 61.81 728 PRO A CA 1
ATOM 5612 C C . PRO A 1 728 ? -30.398 21.074 13.257 1.00 61.81 728 PRO A C 1
ATOM 5614 O O . PRO A 1 728 ? -31.444 21.384 13.842 1.00 61.81 728 PRO A O 1
ATOM 5617 N N . PRO A 1 729 ? -30.309 21.167 11.916 1.00 54.69 729 PRO A N 1
ATOM 5618 C CA . PRO A 1 729 ? -31.476 21.462 11.092 1.00 54.69 729 PRO A CA 1
ATOM 5619 C C . PRO A 1 729 ? -32.573 20.428 11.373 1.00 54.69 729 PRO A C 1
ATOM 5621 O O . PRO A 1 729 ? -32.279 19.241 11.500 1.00 54.69 729 PRO A O 1
ATOM 5624 N N . ALA A 1 730 ? -33.829 20.875 11.480 1.00 43.50 730 ALA A N 1
ATOM 5625 C CA . ALA A 1 730 ? -34.962 19.984 11.711 1.00 43.50 730 ALA A CA 1
ATOM 5626 C C . ALA A 1 730 ? -34.971 18.883 10.642 1.00 43.50 730 ALA A C 1
ATOM 5628 O O . ALA A 1 730 ? -35.158 19.155 9.454 1.00 43.50 730 ALA A O 1
ATOM 5629 N N . THR A 1 731 ? -34.741 17.643 11.062 1.00 40.66 731 THR A N 1
ATOM 5630 C CA . THR A 1 731 ? -34.878 16.481 10.196 1.00 40.66 731 THR A CA 1
ATOM 5631 C C . THR A 1 731 ? -36.341 16.378 9.765 1.00 40.66 731 THR A C 1
ATOM 5633 O O . THR A 1 731 ? -37.259 16.380 10.587 1.00 40.66 731 THR A O 1
ATOM 5636 N N . ALA A 1 732 ? -36.580 16.321 8.452 1.00 35.91 732 ALA A N 1
ATOM 5637 C CA . ALA A 1 732 ? -37.849 15.828 7.927 1.00 35.91 732 ALA A CA 1
ATOM 5638 C C . ALA A 1 732 ? -38.103 14.415 8.497 1.00 35.91 732 ALA A C 1
ATOM 5640 O O . ALA A 1 732 ? -37.132 13.688 8.734 1.00 35.91 732 ALA A O 1
ATOM 5641 N N . PRO A 1 733 ? -39.366 14.011 8.730 1.00 34.44 733 PRO A N 1
ATOM 5642 C CA . PRO A 1 733 ? -39.669 12.713 9.315 1.00 34.44 733 PRO A CA 1
ATOM 5643 C C . PRO A 1 733 ? -39.012 11.585 8.514 1.00 34.44 733 PRO A C 1
ATOM 5645 O O . PRO A 1 733 ? -39.060 11.530 7.285 1.00 34.44 733 PRO A O 1
ATOM 5648 N N . THR A 1 734 ? -38.358 10.720 9.274 1.00 33.00 734 THR A N 1
ATOM 5649 C CA . THR A 1 734 ? -37.478 9.630 8.881 1.00 33.00 734 THR A CA 1
ATOM 5650 C C . THR A 1 734 ? -38.119 8.661 7.886 1.00 33.00 734 THR A C 1
ATOM 5652 O O . THR A 1 734 ? -39.081 7.962 8.190 1.00 33.00 734 THR A O 1
ATOM 5655 N N . SER A 1 735 ? -37.493 8.534 6.714 1.00 29.31 735 SER A N 1
ATOM 5656 C CA . SER A 1 735 ? -37.428 7.252 6.013 1.00 29.31 735 SER A CA 1
ATOM 5657 C C . SER A 1 735 ? -36.455 6.377 6.796 1.00 29.31 735 SER A C 1
ATOM 5659 O O . SER A 1 735 ? -35.257 6.645 6.831 1.00 29.31 735 SER A O 1
ATOM 5661 N N . THR A 1 736 ? -36.982 5.356 7.461 1.00 30.95 736 THR A N 1
ATOM 5662 C CA . THR A 1 736 ? -36.219 4.288 8.109 1.00 30.95 736 THR A CA 1
ATOM 5663 C C . THR A 1 736 ? -35.187 3.700 7.150 1.00 30.95 736 THR A C 1
ATOM 5665 O O . THR A 1 736 ? -35.584 3.143 6.131 1.00 30.95 736 THR A O 1
ATOM 5668 N N . LEU A 1 737 ? -33.900 3.781 7.492 1.00 28.91 737 LEU A N 1
ATOM 5669 C CA . LEU A 1 737 ? -32.886 2.757 7.214 1.00 28.91 737 LEU A CA 1
ATOM 5670 C C . LEU A 1 737 ? -31.625 3.066 8.041 1.00 28.91 737 LEU A C 1
ATOM 5672 O O . LEU A 1 737 ? -30.833 3.945 7.724 1.00 28.91 737 LEU A O 1
ATOM 5676 N N . ASN A 1 738 ? -31.545 2.341 9.156 1.00 26.64 738 ASN A N 1
ATOM 5677 C CA . ASN A 1 738 ? -30.386 1.958 9.964 1.00 26.64 738 ASN A CA 1
ATOM 5678 C C . ASN A 1 738 ? -28.981 2.318 9.427 1.00 26.64 738 ASN A C 1
ATOM 5680 O O . ASN A 1 738 ? -28.594 1.823 8.366 1.00 26.64 738 ASN A O 1
ATOM 5684 N N . PRO A 1 739 ? -28.148 2.957 10.264 1.00 29.28 739 PRO A N 1
ATOM 5685 C CA . PRO A 1 739 ? -26.720 2.685 10.322 1.00 29.28 739 PRO A CA 1
ATOM 5686 C C . PRO A 1 739 ? -26.359 2.032 11.668 1.00 29.28 739 PRO A C 1
ATOM 5688 O O . PRO A 1 739 ? -26.698 2.534 12.738 1.00 29.28 739 PRO A O 1
ATOM 5691 N N . GLN A 1 740 ? -25.689 0.883 11.601 1.00 23.39 740 GLN A N 1
ATOM 5692 C CA . GLN A 1 740 ? -25.074 0.227 12.755 1.00 23.39 740 GLN A CA 1
ATOM 5693 C C . GLN A 1 740 ? -23.820 0.986 13.239 1.00 23.39 740 GLN A C 1
ATOM 5695 O O . GLN A 1 740 ? -23.121 1.556 12.397 1.00 23.39 740 GLN A O 1
ATOM 5700 N N . PRO A 1 741 ? -23.489 0.946 14.544 1.00 30.25 741 PRO A N 1
ATOM 5701 C CA . PRO A 1 741 ? -22.201 1.382 15.072 1.00 30.25 741 PRO A CA 1
ATOM 5702 C C . PRO A 1 741 ? -21.224 0.214 15.337 1.00 30.25 741 PRO A C 1
ATOM 5704 O O . PRO A 1 741 ? -21.622 -0.805 15.889 1.00 30.25 741 PRO A O 1
ATOM 5707 N N . HIS A 1 742 ? -19.955 0.475 14.993 1.00 28.97 742 HIS A N 1
ATOM 5708 C CA . HIS A 1 742 ? -18.677 -0.060 15.512 1.00 28.97 742 HIS A CA 1
ATOM 5709 C C . HIS A 1 742 ? -18.377 -1.566 15.552 1.00 28.97 742 HIS A C 1
ATOM 5711 O O . HIS A 1 742 ? -18.912 -2.292 16.417 1.00 28.97 742 HIS A O 1
#

Radius of gyration: 36.5 Å; chains: 1; bounding box: 93×66×98 Å

Sequence (742 aa):
MLTIAGGIVVLAAVGGGLLLYGHKLPTRIDGSRAEQRSEIVAALATNQSVGDPALTRQVQPLLKRLGESLLKHDPSSMDQQFDFERMVKEIERLPIPPKISPKNRAGFAAGLKQGIRQQFSVTGTMGGWNQHNIRSVRPVLDAPGDVVVYVVLHQASGPSRMRFWLHKTNNWRVYDYEDLTIGLRISTIMGQMLGSVGSPAEARVIQDLQAIPKALVAINGGDFKAAEAALDSISDENLPPNLLATVYATRTSVALMQQDSAGALRFANRAIELNPDVVLTYLLKAAAHNALGAHEEALTAMKTYHDALGPTGLGSYQQAVALVALKRQSEALVVLQAGLADEPESIDCNYFLATLDSADAQAIFRSHAENRTFPAAAFRELCAAFDRNGSSIGLINFVEAQGPAQGDTIDVRFYRAAGLEYQKRYAEAAALFVKELKTEDAFYKDAVLPRYLTCMVAAGLPLEGYRATGQPEASFAHLCTALATDDPALAKLYEEHLERHPADAHAWDRKGLWLVRQDRFADAVEAYDQAIRQSLSPESIDGINARRMYALFKLGKGLETFRKLPSQVERFDQLASLFAGERQVTELAELIEVHSKAEPQSKAIAPWRGELAYLKKDYRHAITILRPLLDRPDDNLAWTISDRLVRSYSAIGEFEQALEAAGADAEKRDALHLTLIAAARGDVAATHAAVVRALRDGYDKEDMLDDPDIGPIVNTPPFAEVLNRLKPPATAPTSTLNPQPH

pLDDT: mean 83.2, std 16.17, range [23.39, 98.25]

Secondary structure (DSSP, 8-state):
-HHHHHTTGGGGGSTTT--------PPPSSS-HHHHHHHHHHHHSSSSPEE-HHHHHHHHHHHHHHHHHHHTT-GGGHHHHB-HHHHHHHHHHSS-SSPPPTTTHHHHHHHHHHHHHHHHHTT-SS---SEEEEEEEEE-TTSTTEEEEEEEEEETTEEEEEEEEEEESSSEEEEEEEETTTTEEHHHHHHHHHTTTT-TTHHHHHHHHHHHHHHHHHHHTT-HHHHHHHHHTS-TTTS-HHHHHHHHHHHHHHHHHTT-HHHHHHHHHHHHHH-TT-THHHHHHHHHHHHTT-HHHHHHHHHHHHHHH-S-HHHHHHHHHHHHHTT-HHHHHHHHHHHHHH-TT-HHHHHHHHHSS-HHHHHHHHHHHHTS---HHHHHHHHHHHHHTT-HHHHHHHHHHHHHHH-S-HHHHHHHHHHHHHTT-HHHHHHHHGGGTT---TTTHHHHHHHHHHHHHHTT-HHHHHHHSS-HHHHHHHHHHHS-TT-HHHHHHHHHHHHH-TT-HHHHHHHHHHHHHTT-HHHHHHHHHHHHHH---HHHHHHHHHHHHHHHHHTT-HHHHHHH-S-SHHHHHHHHHHHHHTT-HHHHHHHHHHHHHH-TT-TTHHHHHHHHHHHTT-HHHHHHHHGGGTTS--TTTHHHHHHHHHHHHHHTT-HHHHHHHT-S-TTTS-HHHHHHHHHHHT-HHHHHHHHHHHHHHT--HHHHHH-TTTHHHHTSGGGHHHHHHHSPP-PPSP--------

Foldseek 3Di:
DLLLLLLLQQLQAPLPAFWADDDDDDDDDDDDPLVVLLVLLVLQADLDEDEDPVVVVQCVVLLQVVLVLLQVLPLPCQVVAADLLLLLVLLQPDPFDDHQDPVCSVVLSVSVSVSVSVQSNDCHRPARANDKGFSYWAADPVDPQKIKTWMWGQHPSGIWTKIFIWGDDVGIHTSKMAGQQLGDIPSVSVSRRVNGVPDPCGVVLSQLSNLRNQLSVCVVVVNLVSNVVSLVSHDPVTDALSSQLSSLLSQLSSCVSVVVLVSNLVSLVSSCVSPVSNLNSLLSNLSSCLSVVVLVSSLVSLVSSCSRNNLAQSSLLSNLSSCVSVVNNVVSLVSLVRNCNSVVLRLSSLVVLLPDPDPVSVVSSLCSLQVDADDPVSLLVNLVSCLVVVSLSSLCSNLVRHVVVVDDDLSSLQSNLSSCVSVLVLVVSLVRLLVCLPPPPPVPVVPSLLSNQLSCVSVVRNVVSCVSRVPNVVSLVSVLVNDDLPDPVNVVSLVVSCVVVVLPLVSLLSVLVSCVVVVNLVVSLVSLVSSLVSDDDPVSNLVSVLSNLVSCVSVVNNLVVCLVDPDNQVCLLSSLVVCLVVLVLVSNVVSLVSCCVVCVPDPSSLQSVLSSCVSVVVLVSSCVRLVVCQVPPDPVCNVVSLVSNLLSCLVVPNLVSSCVSQDPDNVPGQLLSQLLSCLSNLNQVSNQVSLVVNVVVPDALVCQLPPPRRNVSCPDPSNVVVVVVSDDPDDDPDPDDDDDDD